Protein AF-A0A7Y1ZQ35-F1 (afdb_monomer)

Secondary structure (DSSP, 8-state):
-------------------------TT-S-TT----S-TT-SS-TTTHHHHHHHHHHHHHTTTTHHHHHHGGGTTTSSPPSEEEEETTTTEEEEEEE-TTS-EEEEEEEE---TTS----PPEEEEEEEEEEEETTEEEEEEEEEEESSEEEEEEEEEEEE--TTS-EEEEEEEEEEE-----TT---EEEEEEEEEEEEEEETTEEEEEEEEEEEEEEEEEEETTEEEEEEEEEEEEEEE-GGGTT-EEEEEEEEEEEEEEE-SSS----SS---SEEEEEEEETTS-EEEEEEPPBGGGTSB--SSEEEEEEEETTEEEEEEEEGGGSTGGG------S-TT-HHHHHHHHHHHHHTTSSS-TT--SS-TTTHHHHHHHHHHHHHSHHHHHHHTTS------------------S------------SSS-------------SSS--EEEE------GGG--EEEEEEEEEE-SSS-EEEEEEEEEEE-TTS-EEEEEEEEEEEEPPTT---EEEEEEEEEEEEE--SSTT---SEEEEEE--EEE----TTS----EEEEE-EEEEEEGGGTTPEEEEEEEEEEEEEE-----TT---TT--SS-EEEEEEEEEEE-TTS-EEEEE--SS-TTEEEEEEE-SS-EEEEEEEGGGGGGGG-

Solvent-accessible surface area (backbone atoms only — not comparable to full-atom values): 37259 Å² total; per-residue (Å²): 137,86,88,84,90,82,83,86,84,81,82,79,79,79,79,78,78,82,77,81,66,81,74,74,62,84,78,74,59,67,91,82,68,80,90,65,96,66,86,80,50,63,51,45,94,87,42,47,68,61,51,51,32,53,51,36,24,59,38,54,29,68,86,50,46,61,71,56,62,51,57,79,51,61,66,73,81,50,74,63,74,42,75,51,72,42,80,93,71,39,34,39,38,35,33,29,74,22,82,76,72,23,32,35,36,38,40,37,39,58,53,80,71,87,88,64,76,94,65,80,50,50,36,36,38,40,38,40,29,47,60,19,30,56,88,73,30,32,32,30,36,35,41,36,35,43,38,60,73,28,44,38,38,39,26,82,50,28,33,40,34,42,42,96,80,62,24,34,41,39,37,25,33,33,39,34,40,35,46,55,53,71,49,103,79,68,34,48,37,40,33,32,36,32,47,64,19,34,40,36,40,36,47,92,86,46,56,37,38,39,32,72,20,35,32,30,22,37,41,31,42,42,85,47,101,90,42,60,23,43,36,36,40,39,38,41,33,32,37,38,23,26,71,80,33,76,58,43,55,26,44,37,33,36,85,36,54,31,32,29,75,45,81,56,90,56,87,88,67,78,78,91,70,58,63,51,59,40,32,28,42,38,36,37,33,86,89,57,15,27,41,35,41,31,44,34,59,36,72,90,65,73,63,40,49,77,52,70,30,28,34,40,35,41,31,51,79,94,45,74,49,73,50,77,46,57,31,75,80,42,32,74,32,68,54,67,81,75,70,72,90,58,96,80,54,74,66,57,58,52,50,55,50,48,54,60,32,56,59,64,69,76,83,60,104,73,66,51,85,42,42,96,59,52,46,67,62,54,49,28,56,53,38,13,59,70,74,40,45,64,57,42,63,76,50,59,79,52,80,84,78,72,74,78,67,76,79,78,76,75,80,76,89,67,100,64,99,79,75,85,82,82,82,80,83,80,82,75,75,93,61,101,65,97,72,90,78,82,85,79,81,83,86,75,94,59,105,63,66,70,53,82,52,81,57,69,82,54,81,56,71,96,71,30,51,42,53,50,43,48,46,41,46,47,60,50,103,54,77,22,48,30,46,40,22,83,37,35,36,41,28,45,70,77,58,28,32,41,35,41,28,32,36,40,36,43,39,37,51,68,100,67,33,71,25,51,31,46,34,37,45,68,20,36,41,39,35,32,59,28,97,44,100,85,58,70,71,40,31,38,37,35,62,27,33,39,40,36,35,41,40,42,54,80,86,52,97,52,70,44,41,36,37,46,34,38,37,34,35,38,29,24,58,95,49,76,60,35,49,30,41,37,33,40,78,33,59,33,31,26,33,52,65,77,74,84,64,87,78,73,74,69,100,71,83,72,85,89,47,69,35,49,59,36,30,26,40,35,40,33,39,70,90,66,13,29,40,35,42,33,26,72,63,86,43,68,60,33,31,33,39,37,39,32,34,94,92,45,75,49,75,53,75,48,52,51,80,80,48,52,74,32,78,104

Radius of gyration: 31.07 Å; Cα contacts (8 Å, |Δi|>4): 1347; chains: 1; bounding box: 79×90×95 Å

Structure (mmCIF, N/CA/C/O backbone):
data_AF-A0A7Y1ZQ35-F1
#
_entry.id   AF-A0A7Y1ZQ35-F1
#
loop_
_atom_site.group_PDB
_atom_site.id
_atom_site.type_symbol
_atom_site.label_atom_id
_atom_site.label_alt_id
_atom_site.label_comp_id
_atom_site.label_asym_id
_atom_site.label_entity_id
_atom_site.label_seq_id
_atom_site.pdbx_PDB_ins_code
_atom_site.Cartn_x
_atom_site.Cartn_y
_atom_site.Cartn_z
_atom_site.occupancy
_atom_site.B_iso_or_equiv
_atom_site.auth_seq_id
_atom_site.auth_comp_id
_atom_site.auth_asym_id
_atom_site.auth_atom_id
_atom_site.pdbx_PDB_model_num
ATOM 1 N N . MET A 1 1 ? -39.188 23.291 -58.365 1.00 42.22 1 MET A N 1
ATOM 2 C CA . MET A 1 1 ? -39.175 21.938 -57.770 1.00 42.22 1 MET A CA 1
ATOM 3 C C . MET A 1 1 ? -38.912 22.100 -56.286 1.00 42.22 1 MET A C 1
ATOM 5 O O . MET A 1 1 ? -37.984 22.811 -55.931 1.00 42.22 1 MET A O 1
ATOM 9 N N . ALA A 1 2 ? -39.817 21.569 -55.467 1.00 32.97 2 ALA A N 1
ATOM 10 C CA . ALA A 1 2 ? -39.851 21.673 -54.007 1.00 32.97 2 ALA A CA 1
ATOM 11 C C . ALA A 1 2 ? -39.036 20.508 -53.354 1.00 32.97 2 ALA A C 1
ATOM 13 O O . ALA A 1 2 ? -38.440 19.734 -54.104 1.00 32.97 2 ALA A O 1
ATOM 14 N N . PRO A 1 3 ? -38.939 20.386 -52.012 1.00 64.06 3 PRO A N 1
ATOM 15 C CA . PRO A 1 3 ? -37.685 20.201 -51.268 1.00 64.06 3 PRO A CA 1
ATOM 16 C C . PRO A 1 3 ? -37.485 18.774 -50.719 1.00 64.06 3 PRO A C 1
ATOM 18 O O . PRO A 1 3 ? -38.422 17.979 -50.739 1.00 64.06 3 PRO A O 1
ATOM 21 N N . ARG A 1 4 ? -36.317 18.479 -50.118 1.00 36.41 4 ARG A N 1
ATOM 22 C CA . ARG A 1 4 ? -36.204 17.463 -49.050 1.00 36.41 4 ARG A CA 1
ATOM 23 C C . ARG A 1 4 ? -35.199 17.852 -47.959 1.00 36.41 4 ARG A C 1
ATOM 25 O O . ARG A 1 4 ? -33.998 17.883 -48.189 1.00 36.41 4 ARG A O 1
ATOM 32 N N . ASN A 1 5 ? -35.766 18.102 -46.780 1.00 37.16 5 ASN A N 1
ATOM 33 C CA . ASN A 1 5 ? -35.161 17.960 -45.457 1.00 37.16 5 ASN A CA 1
ATOM 34 C C . ASN A 1 5 ? -34.916 16.476 -45.134 1.00 37.16 5 ASN A C 1
ATOM 36 O O . ASN A 1 5 ? -35.788 15.663 -45.440 1.00 37.16 5 ASN A O 1
ATOM 40 N N . ILE A 1 6 ? -33.815 16.178 -44.438 1.00 31.61 6 ILE A N 1
ATOM 41 C CA . ILE A 1 6 ? -33.608 15.068 -43.477 1.00 31.61 6 ILE A CA 1
ATOM 42 C C . ILE A 1 6 ? -32.548 15.639 -42.506 1.00 31.61 6 ILE A C 1
ATOM 44 O O . ILE A 1 6 ? -31.442 15.914 -42.952 1.00 31.61 6 ILE A O 1
ATOM 48 N N . THR A 1 7 ? -32.824 16.176 -41.312 1.00 31.70 7 THR A N 1
ATOM 49 C CA . THR A 1 7 ? -33.388 15.642 -40.051 1.00 31.70 7 THR A CA 1
ATOM 50 C C . THR A 1 7 ? -32.578 14.498 -39.424 1.00 31.70 7 THR A C 1
ATOM 52 O O . THR A 1 7 ? -32.640 13.376 -39.901 1.00 31.70 7 THR A O 1
ATOM 55 N N . LEU A 1 8 ? -31.866 14.855 -38.341 1.00 29.44 8 LEU A N 1
ATOM 56 C CA . LEU A 1 8 ? -31.378 14.086 -37.180 1.00 29.44 8 LEU A CA 1
ATOM 57 C C . LEU A 1 8 ? -31.060 12.585 -37.329 1.00 29.44 8 LEU A C 1
ATOM 59 O O . LEU A 1 8 ? -31.954 11.764 -37.506 1.00 29.44 8 LEU A O 1
ATOM 63 N N . ALA A 1 9 ? -29.816 12.228 -36.996 1.00 26.17 9 ALA A N 1
ATOM 64 C CA . ALA A 1 9 ? -29.525 10.998 -36.266 1.00 26.17 9 ALA A CA 1
ATOM 65 C C . ALA A 1 9 ? -28.895 11.385 -34.921 1.00 26.17 9 ALA A C 1
ATOM 67 O O . ALA A 1 9 ? -27.812 11.964 -34.863 1.00 26.17 9 ALA A O 1
ATOM 68 N N . SER A 1 10 ? -29.653 11.137 -33.859 1.00 25.34 10 SER A N 1
ATOM 69 C CA . SER A 1 10 ? -29.277 11.299 -32.463 1.00 25.34 10 SER A CA 1
ATOM 70 C C . SER A 1 10 ? -28.069 10.419 -32.135 1.00 25.34 10 SER A C 1
ATOM 72 O O . SER A 1 10 ? -28.123 9.209 -32.339 1.00 25.34 10 SER A O 1
ATOM 74 N N . VAL A 1 11 ? -26.999 11.008 -31.603 1.00 25.75 11 VAL A N 1
ATOM 75 C CA . VAL A 1 11 ? -25.957 10.249 -30.903 1.00 25.75 11 VAL A CA 1
ATOM 76 C C . VAL A 1 11 ? -26.531 9.896 -29.536 1.00 25.75 11 VAL A C 1
ATOM 78 O O . VAL A 1 11 ? -26.704 10.764 -28.684 1.00 25.75 11 VAL A O 1
ATOM 81 N N . ALA A 1 12 ? -26.899 8.630 -29.360 1.00 24.45 12 ALA A N 1
ATOM 82 C CA . ALA A 1 12 ? -27.142 8.070 -28.043 1.00 24.45 12 ALA A CA 1
ATOM 83 C C . ALA A 1 12 ? -25.777 7.904 -27.365 1.00 24.45 12 ALA A C 1
ATOM 85 O O . ALA A 1 12 ? -25.024 6.992 -27.697 1.00 24.45 12 ALA A O 1
ATOM 86 N N . ILE A 1 13 ? -25.443 8.817 -26.454 1.00 26.75 13 ILE A N 1
ATOM 87 C CA . ILE A 1 13 ? -24.394 8.577 -25.466 1.00 26.75 13 ILE A CA 1
ATOM 88 C C . ILE A 1 13 ? -24.984 7.550 -24.503 1.00 26.75 13 ILE A C 1
ATOM 90 O O . ILE A 1 13 ? -25.853 7.870 -23.694 1.00 26.75 13 ILE A O 1
ATOM 94 N N . VAL A 1 14 ? -24.573 6.294 -24.652 1.00 23.84 14 VAL A N 1
ATOM 95 C CA . VAL A 1 14 ? -24.760 5.285 -23.612 1.00 23.84 14 VAL A CA 1
ATOM 96 C C . VAL A 1 14 ? -23.700 5.588 -22.563 1.00 23.84 14 VAL A C 1
ATOM 98 O O . VAL A 1 14 ? -22.545 5.199 -22.704 1.00 23.84 14 VAL A O 1
ATOM 101 N N . SER A 1 15 ? -24.081 6.357 -21.546 1.00 25.34 15 SER A N 1
ATOM 102 C CA . SER A 1 15 ? -23.323 6.441 -20.303 1.00 25.34 15 SER A CA 1
ATOM 103 C C . SER A 1 15 ? -23.386 5.066 -19.647 1.00 25.34 15 SER A C 1
ATOM 105 O O . SER A 1 15 ? -24.392 4.709 -19.035 1.00 25.34 15 SER A O 1
ATOM 107 N N . VAL A 1 16 ? -22.338 4.267 -19.826 1.00 24.78 16 VAL A N 1
ATOM 108 C CA . VAL A 1 16 ? -22.086 3.110 -18.970 1.00 24.78 16 VAL A CA 1
ATOM 109 C C . VAL A 1 16 ? -21.635 3.691 -17.634 1.00 24.78 16 VAL A C 1
ATOM 111 O O . VAL A 1 16 ? -20.505 4.151 -17.504 1.00 24.78 16 VAL A O 1
ATOM 114 N N . MET A 1 17 ? -22.555 3.773 -16.671 1.00 24.64 17 MET A N 1
ATOM 115 C CA . MET A 1 17 ? -22.189 4.000 -15.277 1.00 24.64 17 MET A CA 1
ATOM 116 C C . MET A 1 17 ? -21.469 2.736 -14.807 1.00 24.64 17 MET A C 1
ATOM 118 O O . MET A 1 17 ? -22.113 1.720 -14.548 1.00 24.64 17 MET A O 1
ATOM 122 N N . ALA A 1 18 ? -20.141 2.782 -14.746 1.00 26.48 18 ALA A N 1
ATOM 123 C CA . ALA A 1 18 ? -19.382 1.858 -13.922 1.00 26.48 18 ALA A CA 1
ATOM 124 C C . ALA A 1 18 ? -19.662 2.246 -12.466 1.00 26.48 18 ALA A C 1
ATOM 126 O O . ALA A 1 18 ? -19.077 3.175 -11.921 1.00 26.48 18 ALA A O 1
ATOM 127 N N . VAL A 1 19 ? -20.665 1.595 -11.885 1.00 27.48 19 VAL A N 1
ATOM 128 C CA . VAL A 1 19 ? -20.931 1.619 -10.451 1.00 27.48 19 VAL A CA 1
ATOM 129 C C . VAL A 1 19 ? -20.047 0.537 -9.842 1.00 27.48 19 VAL A C 1
ATOM 131 O O . VAL A 1 19 ? -20.489 -0.587 -9.637 1.00 27.48 19 VAL A O 1
ATOM 134 N N . THR A 1 20 ? -18.786 0.859 -9.577 1.00 31.08 20 THR A N 1
ATOM 135 C CA . THR A 1 20 ? -18.038 0.220 -8.489 1.00 31.08 20 THR A CA 1
ATOM 136 C C . THR A 1 20 ? -18.300 1.061 -7.248 1.00 31.08 20 THR A C 1
ATOM 138 O O . THR A 1 20 ? -17.470 1.836 -6.792 1.00 31.08 20 THR A O 1
ATOM 141 N N . MET A 1 21 ? -19.543 0.983 -6.769 1.00 31.95 21 MET A N 1
ATOM 142 C CA . MET A 1 21 ? -19.867 1.373 -5.405 1.00 31.95 21 MET A CA 1
ATOM 143 C C . MET A 1 21 ? -19.071 0.449 -4.492 1.00 31.95 21 MET A C 1
ATOM 145 O O . MET A 1 21 ? -19.217 -0.771 -4.598 1.00 31.95 21 MET A O 1
ATOM 149 N N . GLY A 1 22 ? -18.286 1.026 -3.581 1.00 33.59 22 GLY A N 1
ATOM 150 C CA . GLY A 1 22 ? -18.022 0.371 -2.310 1.00 33.59 22 GLY A CA 1
ATOM 151 C C . GLY A 1 22 ? -19.375 -0.052 -1.752 1.00 33.59 22 GLY A C 1
ATOM 152 O O . GLY A 1 22 ? -20.207 0.787 -1.405 1.00 33.59 22 GLY A O 1
ATOM 153 N N . CYS A 1 23 ? -19.653 -1.351 -1.801 1.00 29.31 23 CYS A N 1
ATOM 154 C CA . CYS A 1 23 ? -20.763 -1.913 -1.064 1.00 29.31 23 CYS A CA 1
ATOM 155 C C . CYS A 1 23 ? -20.344 -1.810 0.396 1.00 29.31 23 CYS A C 1
ATOM 157 O O . CYS A 1 23 ? -19.661 -2.696 0.900 1.00 29.31 23 CYS A O 1
ATOM 159 N N . SER A 1 24 ? -20.704 -0.705 1.048 1.00 37.44 24 SER A N 1
ATOM 160 C CA . SER A 1 24 ? -20.817 -0.680 2.496 1.00 37.44 24 SER A CA 1
ATOM 161 C C . SER A 1 24 ? -21.731 -1.843 2.857 1.00 37.44 24 SER A C 1
ATOM 163 O O . SER A 1 24 ? -22.907 -1.858 2.494 1.00 37.44 24 SER A O 1
ATOM 165 N N . ASP A 1 25 ? -21.153 -2.888 3.444 1.00 37.59 25 ASP A N 1
ATOM 166 C CA . ASP A 1 25 ? -21.900 -4.046 3.904 1.00 37.59 25 ASP A CA 1
ATOM 167 C C . ASP A 1 25 ? -22.852 -3.561 5.008 1.00 37.59 25 ASP A C 1
ATOM 169 O O . ASP A 1 25 ? -22.391 -3.213 6.100 1.00 37.59 25 ASP A O 1
ATOM 173 N N . PRO A 1 26 ? -24.179 -3.516 4.773 1.00 40.56 26 PRO A N 1
ATOM 174 C CA . PRO A 1 26 ? -25.118 -3.047 5.783 1.00 40.56 26 PRO A CA 1
ATOM 175 C C . PRO A 1 26 ? -25.181 -3.985 7.001 1.00 40.56 26 PRO A C 1
ATOM 177 O O . PRO A 1 26 ? -25.884 -3.675 7.958 1.00 40.56 26 PRO A O 1
ATOM 180 N N . SER A 1 27 ? -24.476 -5.125 6.987 1.00 37.88 27 SER A N 1
ATOM 181 C CA . SER A 1 27 ? -24.356 -6.032 8.130 1.00 37.88 27 SER A CA 1
ATOM 182 C C . SER A 1 27 ? -23.193 -5.713 9.081 1.00 37.88 27 SER A C 1
ATOM 184 O O . SER A 1 27 ? -23.149 -6.279 10.171 1.00 37.88 27 SER A O 1
ATOM 186 N N . ARG A 1 28 ? -22.308 -4.754 8.753 1.00 44.81 28 ARG A N 1
ATOM 187 C CA . ARG A 1 28 ? -21.271 -4.237 9.675 1.00 44.81 28 ARG A CA 1
ATOM 188 C C . ARG A 1 28 ? -21.774 -3.154 10.640 1.00 44.81 28 ARG A C 1
ATOM 190 O O . ARG A 1 28 ? -20.982 -2.444 11.255 1.00 44.81 28 ARG A O 1
ATOM 197 N N . THR A 1 29 ? -23.082 -3.029 10.842 1.00 44.56 29 THR A N 1
ATOM 198 C CA . THR A 1 29 ? -23.599 -2.255 11.974 1.00 44.56 29 THR A CA 1
ATOM 199 C C . THR A 1 29 ? -23.297 -3.018 13.259 1.00 44.56 29 THR A C 1
ATOM 201 O O . THR A 1 29 ? -23.838 -4.103 13.461 1.00 44.56 29 THR A O 1
ATOM 204 N N . ALA A 1 30 ? -22.445 -2.468 14.126 1.00 51.22 30 ALA A N 1
ATOM 205 C CA . ALA A 1 30 ? -22.264 -2.976 15.483 1.00 51.22 30 ALA A CA 1
ATOM 206 C C . ALA A 1 30 ? -23.643 -3.205 16.130 1.00 51.22 30 ALA A C 1
ATOM 208 O O . ALA A 1 30 ? -24.429 -2.265 16.289 1.00 51.22 30 ALA A O 1
ATOM 209 N N . ASP A 1 31 ? -23.944 -4.468 16.447 1.00 45.84 31 ASP A N 1
ATOM 210 C CA . ASP A 1 31 ? -25.210 -4.890 17.041 1.00 45.84 31 ASP A CA 1
ATOM 211 C C . ASP A 1 31 ? -25.514 -4.026 18.279 1.00 45.84 31 ASP A C 1
ATOM 213 O O . ASP A 1 31 ? -24.874 -4.152 19.323 1.00 45.84 31 ASP A O 1
ATOM 217 N N . GLY A 1 32 ? -26.505 -3.134 18.166 1.00 54.62 32 GLY A N 1
ATOM 218 C CA . GLY A 1 32 ? -27.009 -2.328 19.282 1.00 54.62 32 GLY A CA 1
ATOM 219 C C . GLY A 1 32 ? -26.795 -0.813 19.210 1.00 54.62 32 GLY A C 1
ATOM 220 O O . GLY A 1 32 ? -27.207 -0.133 20.153 1.00 54.62 32 GLY A O 1
ATOM 221 N N . ILE A 1 33 ? -26.229 -0.254 18.134 1.00 58.00 33 ILE A N 1
ATOM 222 C CA . ILE A 1 33 ? -26.208 1.209 17.952 1.00 58.00 33 ILE A CA 1
ATOM 223 C C . ILE A 1 33 ? -27.614 1.687 17.522 1.00 58.00 33 ILE A C 1
ATOM 225 O O . ILE A 1 33 ? -28.152 1.181 16.535 1.00 58.00 33 ILE A O 1
ATOM 229 N N . PRO A 1 34 ? -28.263 2.623 18.245 1.00 54.66 34 PRO A N 1
ATOM 230 C CA . PRO A 1 34 ? -29.561 3.164 17.845 1.00 54.66 34 PRO A CA 1
ATOM 231 C C . PRO A 1 34 ? -29.464 3.837 16.470 1.00 54.66 34 PRO A C 1
ATOM 233 O O . PRO A 1 34 ? -28.646 4.735 16.297 1.00 54.66 34 PRO A O 1
ATOM 236 N N . SER A 1 35 ? -30.314 3.445 15.513 1.00 51.34 35 SER A N 1
ATOM 237 C CA . SER A 1 35 ? -30.451 4.158 14.238 1.00 51.34 35 SER A CA 1
ATOM 238 C C . SER A 1 35 ? -31.108 5.517 14.505 1.00 51.34 35 SER A C 1
ATOM 240 O O . SER A 1 35 ? -32.333 5.603 14.636 1.00 51.34 35 SER A O 1
ATOM 242 N N . ASP A 1 36 ? -30.305 6.560 14.686 1.00 51.16 36 ASP A N 1
ATOM 243 C CA . ASP A 1 36 ? -30.804 7.918 14.876 1.00 51.16 36 ASP A CA 1
ATOM 244 C C . ASP A 1 36 ? -31.033 8.573 13.505 1.00 51.16 36 ASP A C 1
ATOM 246 O O . ASP A 1 36 ? -30.207 8.443 12.604 1.00 51.16 36 ASP A O 1
ATOM 250 N N . ASP A 1 37 ? -32.123 9.325 13.343 1.00 49.69 37 ASP A N 1
ATOM 251 C CA . ASP A 1 37 ? -32.460 10.097 12.129 1.00 49.69 37 ASP A CA 1
ATOM 252 C C . ASP A 1 37 ? -31.477 11.289 11.898 1.00 49.69 37 ASP A C 1
ATOM 254 O O . ASP A 1 37 ? -31.802 12.275 11.231 1.00 49.69 37 ASP A O 1
ATOM 258 N N . GLN A 1 38 ? -30.258 11.224 12.451 1.00 52.12 38 GLN A N 1
ATOM 259 C CA . GLN A 1 38 ? -29.207 12.251 12.448 1.00 52.12 38 GLN A CA 1
ATOM 260 C C . GLN A 1 38 ? -28.194 12.079 11.300 1.00 52.12 38 GLN A C 1
ATOM 262 O O . GLN A 1 38 ? -26.998 12.307 11.472 1.00 52.12 38 GLN A O 1
ATOM 267 N N . TYR A 1 39 ? -28.676 11.778 10.091 1.00 57.59 39 TYR A N 1
ATOM 268 C CA . TYR A 1 39 ? -27.895 11.731 8.838 1.00 57.59 39 TYR A CA 1
ATOM 269 C C . TYR A 1 39 ? -27.296 13.087 8.390 1.00 57.59 39 TYR A C 1
ATOM 271 O O . TYR A 1 39 ? -27.023 13.287 7.208 1.00 57.59 39 TYR A O 1
ATOM 279 N N . GLN A 1 40 ? -27.151 14.068 9.285 1.00 80.00 40 GLN A N 1
ATOM 280 C CA . GLN A 1 40 ? -26.662 15.407 8.933 1.00 80.00 40 GLN A CA 1
ATOM 281 C C . GLN A 1 40 ? -25.185 15.647 9.242 1.00 80.00 40 GLN A C 1
ATOM 283 O O . GLN A 1 40 ? -24.658 16.646 8.762 1.00 80.00 40 GLN A O 1
ATOM 288 N N . TYR A 1 41 ? -24.531 14.773 10.009 1.00 88.81 41 TYR A N 1
ATOM 289 C CA . TYR A 1 41 ? -23.136 14.969 10.399 1.00 88.81 41 TYR A CA 1
ATOM 290 C C . TYR A 1 41 ? -22.170 14.310 9.420 1.00 88.81 41 TYR A C 1
ATOM 292 O O . TYR A 1 41 ? -22.399 13.175 8.989 1.00 88.81 41 TYR A O 1
ATOM 300 N N . VAL A 1 42 ? -21.083 15.019 9.106 1.00 94.25 42 VAL A N 1
ATOM 301 C CA . VAL A 1 42 ? -20.005 14.543 8.224 1.00 94.25 42 VAL A CA 1
ATOM 302 C C . VAL A 1 42 ? -19.375 13.258 8.764 1.00 94.25 42 VAL A C 1
ATOM 304 O O . VAL A 1 42 ? -19.084 12.356 7.983 1.00 94.25 42 VAL A O 1
ATOM 307 N N . ILE A 1 43 ? -19.205 13.150 10.082 1.00 95.50 43 ILE A N 1
ATOM 308 C CA . ILE A 1 43 ? -18.698 11.956 10.766 1.00 95.50 43 ILE A CA 1
ATOM 309 C C . ILE A 1 43 ? -19.828 11.351 11.606 1.00 95.50 43 ILE A C 1
ATOM 311 O O . ILE A 1 43 ? -20.459 12.034 12.415 1.00 95.50 43 ILE A O 1
ATOM 315 N N . ASN A 1 44 ? -20.127 10.067 11.416 1.00 93.62 44 ASN A N 1
ATOM 316 C CA . ASN A 1 44 ? -21.245 9.400 12.085 1.00 93.62 44 ASN A CA 1
ATOM 317 C C . ASN A 1 44 ? -21.025 7.881 12.226 1.00 93.62 44 ASN A C 1
ATOM 319 O O . ASN A 1 44 ? -19.992 7.337 11.843 1.00 93.62 44 ASN A O 1
ATOM 323 N N . SER A 1 45 ? -21.999 7.190 12.824 1.00 92.25 45 SER A N 1
ATOM 324 C CA . SER A 1 45 ? -21.947 5.741 13.068 1.00 92.25 45 SER A CA 1
ATOM 325 C C . SER A 1 45 ? -21.886 4.890 11.803 1.00 92.25 45 SER A C 1
ATOM 327 O O . SER A 1 45 ? -21.503 3.726 11.888 1.00 92.25 45 SER A O 1
ATOM 329 N N . ASP A 1 46 ? -22.263 5.448 10.656 1.00 90.88 46 ASP A N 1
ATOM 330 C CA . ASP A 1 46 ? -22.397 4.697 9.414 1.00 90.88 46 ASP A CA 1
ATOM 331 C C . ASP A 1 46 ? -21.104 4.751 8.593 1.00 90.88 46 ASP A C 1
ATOM 333 O O . ASP A 1 46 ? -20.851 3.836 7.817 1.00 90.88 46 ASP A O 1
ATOM 337 N N . ASN A 1 47 ? -20.268 5.783 8.778 1.00 94.56 47 ASN A N 1
ATOM 338 C CA . ASN A 1 47 ? -19.013 5.948 8.036 1.00 94.56 47 ASN A CA 1
ATOM 339 C C . ASN A 1 47 ? -17.734 5.858 8.883 1.00 94.56 47 ASN A C 1
ATOM 341 O O . ASN A 1 47 ? -16.649 5.813 8.308 1.00 94.56 47 ASN A O 1
ATOM 345 N N . TYR A 1 48 ? -17.815 5.816 10.220 1.00 95.75 48 TYR A N 1
ATOM 346 C CA . TYR A 1 48 ? -16.611 5.854 11.064 1.00 95.75 48 TYR A CA 1
ATOM 347 C C . TYR A 1 48 ? -15.638 4.697 10.803 1.00 95.75 48 TYR A C 1
ATOM 349 O O . TYR A 1 48 ? -14.429 4.888 10.906 1.00 95.75 48 TYR A O 1
ATOM 357 N N . VAL A 1 49 ? -16.154 3.502 10.489 1.00 96.06 49 VAL A N 1
ATOM 358 C CA . VAL A 1 49 ? -15.330 2.308 10.255 1.00 96.06 49 VAL A CA 1
ATOM 359 C C . VAL A 1 49 ? -14.426 2.526 9.052 1.00 96.06 49 VAL A C 1
ATOM 361 O O . VAL A 1 49 ? -13.208 2.412 9.185 1.00 96.06 49 VAL A O 1
ATOM 364 N N . ASP A 1 50 ? -15.036 2.887 7.925 1.00 95.81 50 ASP A N 1
ATOM 365 C CA . ASP A 1 50 ? -14.358 3.097 6.649 1.00 95.81 50 ASP A CA 1
ATOM 366 C C . ASP A 1 50 ? -13.466 4.344 6.701 1.00 95.81 50 ASP A C 1
ATOM 368 O O . ASP A 1 50 ? -12.370 4.343 6.153 1.00 95.81 50 ASP A O 1
ATOM 372 N N . LEU A 1 51 ? -13.887 5.391 7.423 1.00 96.81 51 LEU A N 1
ATOM 373 C CA . LEU A 1 51 ? -13.082 6.600 7.599 1.00 96.81 51 LEU A CA 1
ATOM 374 C C . LEU A 1 51 ? -11.801 6.324 8.398 1.00 96.81 51 LEU A C 1
ATOM 376 O O . LEU A 1 51 ? -10.741 6.830 8.044 1.00 96.81 51 LEU A O 1
ATOM 380 N N . VAL A 1 52 ? -11.876 5.525 9.468 1.00 97.50 52 VAL A N 1
ATOM 381 C CA . VAL A 1 52 ? -10.684 5.122 10.236 1.00 97.50 52 VAL A CA 1
ATOM 382 C C . VAL A 1 52 ? -9.783 4.202 9.410 1.00 97.50 52 VAL A C 1
ATOM 384 O O . VAL A 1 52 ? -8.565 4.348 9.477 1.00 97.50 52 VAL A O 1
ATOM 387 N N . ALA A 1 53 ? -10.364 3.300 8.613 1.00 96.19 53 ALA A N 1
ATOM 388 C CA . ALA A 1 53 ? -9.618 2.456 7.683 1.00 96.19 53 ALA A CA 1
ATOM 389 C C . ALA A 1 53 ? -8.818 3.302 6.673 1.00 96.19 53 ALA A C 1
ATOM 391 O O . ALA A 1 53 ? -7.599 3.162 6.605 1.00 96.19 53 ALA A O 1
ATOM 392 N N . GLU A 1 54 ? -9.470 4.257 5.994 1.00 95.44 54 GLU A N 1
ATOM 393 C CA . GLU A 1 54 ? -8.817 5.166 5.037 1.00 95.44 54 GLU A CA 1
ATOM 394 C C . GLU A 1 54 ? -7.729 6.011 5.722 1.00 95.44 54 GLU A C 1
ATOM 396 O O . GLU A 1 54 ? -6.645 6.196 5.176 1.00 95.44 54 GLU A O 1
ATOM 401 N N . VAL A 1 55 ? -7.961 6.474 6.955 1.00 96.81 55 VAL A N 1
ATOM 402 C CA . VAL A 1 55 ? -6.940 7.185 7.740 1.00 96.81 55 VAL A CA 1
ATOM 403 C C . VAL A 1 55 ? -5.713 6.314 8.019 1.00 96.81 55 VAL A C 1
ATOM 405 O O . VAL A 1 55 ? -4.589 6.806 7.898 1.00 96.81 55 VAL A O 1
ATOM 408 N N . PHE A 1 56 ? -5.887 5.043 8.385 1.00 95.75 56 PHE A N 1
ATOM 409 C CA . PHE A 1 56 ? -4.753 4.145 8.613 1.00 95.75 56 PHE A CA 1
ATOM 410 C C . PHE A 1 56 ? -4.003 3.811 7.328 1.00 95.75 56 PHE A C 1
ATOM 412 O O . PHE A 1 56 ? -2.776 3.921 7.334 1.00 95.75 56 PHE A O 1
ATOM 419 N N . ASP A 1 57 ? -4.704 3.553 6.222 1.00 93.19 57 ASP A N 1
ATOM 420 C CA . ASP A 1 57 ? -4.055 3.341 4.923 1.00 93.19 57 ASP A CA 1
ATOM 421 C C . ASP A 1 57 ? -3.201 4.558 4.520 1.00 93.19 57 ASP A C 1
ATOM 423 O O . ASP A 1 57 ? -2.119 4.417 3.941 1.00 93.19 57 ASP A O 1
ATOM 427 N N . ILE A 1 58 ? -3.654 5.772 4.863 1.00 93.88 58 ILE A N 1
ATOM 428 C CA . ILE A 1 58 ? -2.910 7.014 4.632 1.00 93.88 58 ILE A CA 1
ATOM 429 C C . ILE A 1 58 ? -1.653 7.097 5.507 1.00 93.88 58 ILE A C 1
ATOM 431 O O . ILE A 1 58 ? -0.593 7.474 5.009 1.00 93.88 58 ILE A O 1
ATOM 435 N N . TYR A 1 59 ? -1.731 6.751 6.794 1.00 94.50 59 TYR A N 1
ATOM 436 C CA . TYR A 1 59 ? -0.551 6.753 7.668 1.00 94.50 59 TYR A CA 1
ATOM 437 C C . TYR A 1 59 ? 0.498 5.725 7.237 1.00 94.50 59 TYR A C 1
ATOM 439 O O . TYR A 1 59 ? 1.686 6.043 7.213 1.00 94.50 59 TYR A O 1
ATOM 447 N N . VAL A 1 60 ? 0.060 4.511 6.900 1.00 91.38 60 VAL A N 1
ATOM 448 C CA . VAL A 1 60 ? 0.917 3.406 6.442 1.00 91.38 60 VAL A CA 1
ATOM 449 C C . VAL A 1 60 ? 1.478 3.699 5.045 1.00 91.38 60 VAL A C 1
ATOM 451 O O . VAL A 1 60 ? 2.587 3.290 4.710 1.00 91.38 60 VAL A O 1
ATOM 454 N N . GLY A 1 61 ? 0.761 4.493 4.250 1.00 87.75 61 GLY A N 1
ATOM 455 C CA . GLY A 1 61 ? 1.178 4.921 2.923 1.00 87.75 61 GLY A CA 1
ATOM 456 C C . GLY A 1 61 ? 0.745 3.983 1.804 1.00 87.75 61 GLY A C 1
ATOM 457 O O . GLY A 1 61 ? 1.062 4.264 0.653 1.00 87.75 61 GLY A O 1
ATOM 458 N N . ASP A 1 62 ? 0.021 2.904 2.091 1.00 82.31 62 ASP A N 1
ATOM 459 C CA . ASP A 1 62 ? -0.254 1.822 1.135 1.00 82.31 62 ASP A CA 1
ATOM 460 C C . ASP A 1 62 ? -1.069 2.257 -0.088 1.00 82.31 62 ASP A C 1
ATOM 462 O O . ASP A 1 62 ? -0.842 1.768 -1.196 1.00 82.31 62 ASP A O 1
ATOM 466 N N . VAL A 1 63 ? -1.930 3.270 0.049 1.00 78.50 63 VAL A N 1
ATOM 467 C CA . VAL A 1 63 ? -2.733 3.775 -1.083 1.00 78.50 63 VAL A CA 1
ATOM 468 C C . VAL A 1 63 ? -1.870 4.457 -2.156 1.00 78.50 63 VAL A C 1
ATOM 470 O O . VAL A 1 63 ? -2.214 4.450 -3.338 1.00 78.50 63 VAL A O 1
ATOM 473 N N . TYR A 1 64 ? -0.739 5.065 -1.777 1.00 82.25 64 TYR A N 1
ATOM 474 C CA . TYR A 1 64 ? 0.068 5.902 -2.680 1.00 82.25 64 TYR A CA 1
ATOM 475 C C . TYR A 1 64 ? 1.545 5.528 -2.772 1.00 82.25 64 TYR A C 1
ATOM 477 O O . TYR A 1 64 ? 2.210 5.937 -3.729 1.00 82.25 64 TYR A O 1
ATOM 485 N N . ASN A 1 65 ? 2.086 4.751 -1.837 1.00 82.44 65 ASN A N 1
ATOM 486 C CA . ASN A 1 65 ? 3.508 4.425 -1.786 1.00 82.44 65 ASN A CA 1
ATOM 487 C C . ASN A 1 65 ? 3.957 3.709 -3.068 1.00 82.44 65 ASN A C 1
ATOM 489 O O . ASN A 1 65 ? 4.938 4.114 -3.690 1.00 82.44 65 ASN A O 1
ATOM 493 N N . LYS A 1 66 ? 3.213 2.703 -3.524 1.00 81.56 66 LYS A N 1
ATOM 494 C CA . LYS A 1 66 ? 3.542 1.856 -4.666 1.00 81.56 66 LYS A CA 1
ATOM 495 C C . LYS A 1 66 ? 3.616 2.665 -5.962 1.00 81.56 66 LYS A C 1
ATOM 497 O O . LYS A 1 66 ? 4.684 2.647 -6.578 1.00 81.56 66 LYS A O 1
ATOM 502 N N . PRO A 1 67 ? 2.579 3.416 -6.385 1.00 83.25 67 PRO A N 1
ATOM 503 C CA . PRO A 1 67 ? 2.659 4.197 -7.618 1.00 83.25 67 PRO A CA 1
ATOM 504 C C . PRO A 1 67 ? 3.727 5.299 -7.557 1.00 83.25 67 PRO A C 1
ATOM 506 O O . PRO A 1 67 ? 4.433 5.509 -8.550 1.00 83.25 67 PRO A O 1
ATOM 509 N N . LEU A 1 68 ? 3.910 5.958 -6.406 1.00 86.75 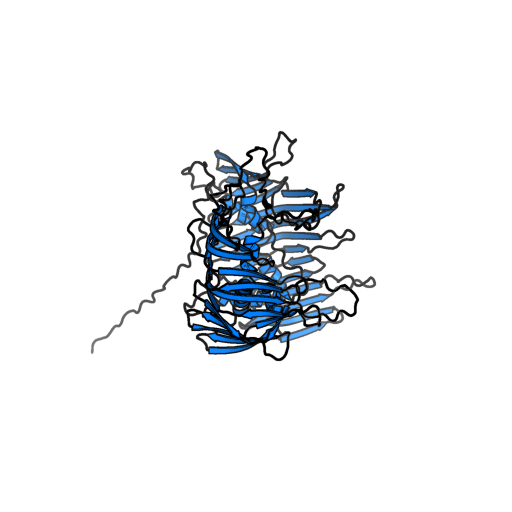68 LEU A N 1
ATOM 510 C CA . LEU A 1 68 ? 4.935 6.992 -6.247 1.00 86.75 68 LEU A CA 1
ATOM 511 C C . LEU A 1 68 ? 6.353 6.409 -6.299 1.00 86.75 68 LEU A C 1
ATOM 513 O O . LEU A 1 68 ? 7.182 6.884 -7.077 1.00 86.75 68 LEU A O 1
ATOM 517 N N . LEU A 1 69 ? 6.634 5.337 -5.558 1.00 84.38 69 LEU A N 1
ATOM 518 C CA . LEU A 1 69 ? 7.950 4.690 -5.546 1.00 84.38 69 LEU A CA 1
ATOM 519 C C . LEU A 1 69 ? 8.272 4.002 -6.879 1.00 84.38 69 LEU A C 1
ATOM 521 O O . LEU A 1 69 ? 9.435 3.976 -7.286 1.00 84.38 69 LEU A O 1
ATOM 525 N N . GLN A 1 70 ? 7.271 3.492 -7.602 1.00 83.69 70 GLN A N 1
ATOM 526 C CA . GLN A 1 70 ? 7.461 2.944 -8.949 1.00 83.69 70 GLN A CA 1
ATOM 527 C C . GLN A 1 70 ? 7.921 4.015 -9.952 1.00 83.69 70 GLN A C 1
ATOM 529 O O . GLN A 1 70 ? 8.652 3.684 -10.890 1.00 83.69 70 GLN A O 1
ATOM 534 N N . SER A 1 71 ? 7.599 5.300 -9.730 1.00 83.19 71 SER A N 1
ATOM 535 C CA . SER A 1 71 ? 8.034 6.393 -10.616 1.00 83.19 71 SER A CA 1
ATOM 536 C C . SER A 1 71 ? 9.567 6.509 -10.735 1.00 83.19 71 SER A C 1
ATOM 538 O O . SER A 1 71 ? 10.091 6.879 -11.789 1.00 83.19 71 SER A O 1
ATOM 540 N N . ARG A 1 72 ? 10.308 6.055 -9.711 1.00 84.31 72 ARG A N 1
ATOM 541 C CA . ARG A 1 72 ? 11.780 5.950 -9.684 1.00 84.31 72 ARG A CA 1
ATOM 542 C C . ARG A 1 72 ? 12.360 5.154 -10.857 1.00 84.31 72 ARG A C 1
ATOM 544 O O . ARG A 1 72 ? 13.474 5.445 -11.313 1.00 84.31 72 ARG A O 1
ATOM 551 N N . ASN A 1 73 ? 11.632 4.140 -11.324 1.00 82.00 73 ASN A N 1
ATOM 552 C CA . ASN A 1 73 ? 12.093 3.169 -12.322 1.00 82.00 73 ASN A CA 1
ATOM 553 C C . ASN A 1 73 ? 11.464 3.378 -13.698 1.00 82.00 73 ASN A C 1
ATOM 555 O O . ASN A 1 73 ? 11.700 2.599 -14.620 1.00 82.00 73 ASN A O 1
ATOM 559 N N . VAL A 1 74 ? 10.715 4.467 -13.878 1.00 80.38 74 VAL A N 1
ATOM 560 C CA . VAL A 1 74 ? 9.980 4.694 -15.124 1.00 80.38 74 VAL A CA 1
ATOM 561 C C . VAL A 1 74 ? 10.913 4.793 -16.326 1.00 80.38 74 VAL A C 1
ATOM 563 O O . VAL A 1 74 ? 10.683 4.248 -17.401 1.00 80.38 74 VAL A O 1
ATOM 566 N N . LEU A 1 75 ? 12.051 5.450 -16.130 1.00 78.25 75 LEU A N 1
ATOM 567 C CA . LEU A 1 75 ? 13.019 5.661 -17.199 1.00 78.25 75 LEU A CA 1
ATOM 568 C C . LEU A 1 75 ? 14.149 4.626 -17.215 1.00 78.25 75 LEU A C 1
ATOM 570 O O . LEU A 1 75 ? 14.966 4.654 -18.131 1.00 78.25 75 LEU A O 1
ATOM 574 N N . SER A 1 76 ? 14.230 3.714 -16.239 1.00 72.31 76 SER A N 1
ATOM 575 C CA . SER A 1 76 ? 15.296 2.700 -16.219 1.00 72.31 76 SER A CA 1
ATOM 576 C C . SER A 1 76 ? 15.065 1.590 -17.247 1.00 72.31 76 SER A C 1
ATOM 578 O O . SER A 1 76 ? 16.040 1.070 -17.789 1.00 72.31 76 SER A O 1
ATOM 580 N N . ALA A 1 77 ? 13.804 1.278 -17.563 1.00 66.12 77 ALA A N 1
ATOM 581 C CA . ALA A 1 77 ? 13.430 0.307 -18.596 1.00 66.12 77 ALA A CA 1
ATOM 582 C C . ALA A 1 77 ? 13.453 0.889 -20.025 1.00 66.12 77 ALA A C 1
ATOM 584 O O . ALA A 1 77 ? 13.488 0.147 -21.007 1.00 66.12 77 ALA A O 1
ATOM 585 N N . ALA A 1 78 ? 13.432 2.217 -20.164 1.00 68.38 78 ALA A N 1
ATOM 586 C CA . ALA A 1 78 ? 13.431 2.881 -21.461 1.00 68.38 78 ALA A CA 1
ATOM 587 C C . ALA A 1 78 ? 14.851 2.974 -22.049 1.00 68.38 78 ALA A C 1
ATOM 589 O O . ALA A 1 78 ? 15.831 3.224 -21.347 1.00 68.38 78 ALA A O 1
ATOM 590 N N . THR A 1 79 ? 14.976 2.824 -23.372 1.00 73.19 79 THR A N 1
ATOM 591 C CA . THR A 1 79 ? 16.249 3.106 -24.053 1.00 73.19 79 THR A CA 1
ATOM 592 C C . THR A 1 79 ? 16.402 4.622 -24.204 1.00 73.19 79 THR A C 1
ATOM 594 O O . THR A 1 79 ? 15.515 5.253 -24.779 1.00 73.19 79 THR A O 1
ATOM 597 N N . PRO A 1 80 ? 17.494 5.236 -23.713 1.00 75.38 80 PRO A N 1
ATOM 598 C CA . PRO A 1 80 ? 17.675 6.677 -23.832 1.00 75.38 80 PRO A CA 1
ATOM 599 C C . PRO A 1 80 ? 17.853 7.083 -25.298 1.00 75.38 80 PRO A C 1
ATOM 601 O O . PRO A 1 80 ? 18.679 6.516 -26.014 1.00 75.38 80 PRO A O 1
ATOM 604 N N . ALA A 1 81 ? 17.115 8.108 -25.720 1.00 64.94 81 ALA A N 1
ATOM 605 C CA . ALA A 1 81 ? 17.273 8.754 -27.020 1.00 64.94 81 ALA A CA 1
ATOM 606 C C . ALA A 1 81 ? 18.595 9.531 -27.087 1.00 64.94 81 ALA A C 1
ATOM 608 O O . ALA A 1 81 ? 19.283 9.542 -28.109 1.00 64.94 81 ALA A O 1
ATOM 609 N N . THR A 1 82 ? 18.981 10.158 -25.971 1.00 74.25 82 THR A N 1
ATOM 610 C CA . THR A 1 82 ? 20.286 10.806 -25.814 1.00 74.25 82 THR A CA 1
ATOM 611 C C . THR A 1 82 ? 20.850 10.574 -24.415 1.00 74.25 82 THR A C 1
ATOM 613 O O . THR A 1 82 ? 20.112 10.436 -23.438 1.00 74.25 82 THR A O 1
ATOM 616 N N . SER A 1 83 ? 22.179 10.529 -24.316 1.00 81.56 83 SER A N 1
ATOM 617 C CA . SER A 1 83 ? 22.895 10.438 -23.044 1.00 81.56 83 SER A CA 1
ATOM 618 C C . SER A 1 83 ? 24.132 11.324 -23.066 1.00 81.56 83 SER A C 1
ATOM 620 O O . SER A 1 83 ? 24.927 11.243 -24.006 1.00 81.56 83 SER A O 1
ATOM 622 N N . SER A 1 84 ? 24.332 12.109 -22.016 1.00 82.31 84 SER A N 1
ATOM 623 C CA . SER A 1 84 ? 25.565 12.849 -21.762 1.00 82.31 84 SER A CA 1
ATOM 624 C C . SER A 1 84 ? 26.121 12.486 -20.386 1.00 82.31 84 SER A C 1
ATOM 626 O O . SER A 1 84 ? 25.390 12.097 -19.470 1.00 82.31 84 SER A O 1
ATOM 628 N N . PHE A 1 85 ? 27.443 12.571 -20.256 1.00 84.38 85 PHE A N 1
ATOM 629 C CA . PHE A 1 85 ? 28.142 12.364 -18.997 1.00 84.38 85 PHE A CA 1
ATOM 630 C C . PHE A 1 85 ? 29.168 13.474 -18.810 1.00 84.38 85 PHE A C 1
ATOM 632 O O . PHE A 1 85 ? 30.055 13.642 -19.648 1.00 84.38 85 PHE A O 1
ATOM 639 N N . ASP A 1 86 ? 29.020 14.227 -17.726 1.00 82.25 86 ASP A N 1
ATOM 640 C CA . ASP A 1 86 ? 30.021 15.173 -17.250 1.00 82.25 86 ASP A CA 1
ATOM 641 C C . ASP A 1 86 ? 30.889 14.451 -16.214 1.00 82.25 86 ASP A C 1
ATOM 643 O O . ASP A 1 86 ? 30.415 14.106 -15.131 1.00 82.25 86 ASP A O 1
ATOM 647 N N . GLU A 1 87 ? 32.141 14.164 -16.568 1.00 76.56 87 GLU A N 1
ATOM 648 C CA . GLU A 1 87 ? 33.069 13.427 -15.705 1.00 76.56 87 GLU A CA 1
ATOM 649 C C . GLU A 1 87 ? 33.530 14.262 -14.501 1.00 76.56 87 GLU A C 1
ATOM 651 O O . GLU A 1 87 ? 33.721 13.709 -13.414 1.00 76.56 87 GLU A O 1
ATOM 656 N N . ASP A 1 88 ? 33.641 15.584 -14.669 1.00 72.94 88 ASP A N 1
ATOM 657 C CA . ASP A 1 88 ? 34.081 16.505 -13.618 1.00 72.94 88 ASP A CA 1
ATOM 658 C C . ASP A 1 88 ? 32.985 16.678 -12.560 1.00 72.94 88 ASP A C 1
ATOM 660 O O . ASP A 1 88 ? 33.268 16.684 -11.359 1.00 72.94 88 ASP A O 1
ATOM 664 N N . ALA A 1 89 ? 31.725 16.765 -12.997 1.00 72.44 89 ALA A N 1
ATOM 665 C CA . ALA A 1 89 ? 30.565 16.853 -12.111 1.00 72.44 89 ALA A CA 1
ATOM 666 C C . ALA A 1 89 ? 30.008 15.480 -11.684 1.00 72.44 89 ALA A C 1
ATOM 668 O O . ALA A 1 89 ? 29.203 15.410 -10.758 1.00 72.44 89 ALA A O 1
ATOM 669 N N . ARG A 1 90 ? 30.418 14.389 -12.349 1.00 78.81 90 ARG A N 1
ATOM 670 C CA . ARG A 1 90 ? 29.830 13.036 -12.238 1.00 78.81 90 ARG A CA 1
ATOM 671 C C . ARG A 1 90 ? 28.315 13.024 -12.414 1.00 78.81 90 ARG A C 1
ATOM 673 O O . ARG A 1 90 ? 27.597 12.271 -11.756 1.00 78.81 90 ARG A O 1
ATOM 680 N N . VAL A 1 91 ? 27.846 13.853 -13.335 1.00 85.25 91 VAL A N 1
ATOM 681 C CA . VAL A 1 91 ? 26.431 13.994 -13.660 1.00 85.25 91 VAL A CA 1
ATOM 682 C C . VAL A 1 91 ? 26.148 13.217 -14.938 1.00 85.25 91 VAL A C 1
ATOM 684 O O . VAL A 1 91 ? 26.769 13.451 -15.978 1.00 85.25 91 VAL A O 1
ATOM 687 N N . ARG A 1 92 ? 25.205 12.276 -14.871 1.00 85.44 92 ARG A N 1
ATOM 688 C CA . ARG A 1 92 ? 24.657 11.566 -16.032 1.00 85.44 92 ARG A CA 1
ATOM 689 C C . ARG A 1 92 ? 23.298 12.148 -16.350 1.00 85.44 92 ARG A C 1
ATOM 691 O O . ARG A 1 92 ? 22.383 12.031 -15.543 1.00 85.44 92 ARG A O 1
ATOM 698 N N . GLN A 1 93 ? 23.155 12.717 -17.536 1.00 90.31 93 GLN A N 1
ATOM 699 C CA . GLN A 1 93 ? 21.862 13.164 -18.030 1.00 90.31 93 GLN A CA 1
ATOM 700 C C . GLN A 1 93 ? 21.416 12.254 -19.172 1.00 90.31 93 GLN A C 1
ATOM 702 O O . GLN A 1 93 ? 22.197 11.922 -20.069 1.00 90.31 93 GLN A O 1
ATOM 707 N N . ARG A 1 94 ? 20.159 11.824 -19.133 1.00 91.06 94 ARG A N 1
ATOM 708 C CA . ARG A 1 94 ? 19.526 11.007 -20.169 1.00 91.06 94 ARG A CA 1
ATOM 709 C C . ARG A 1 94 ? 18.179 11.600 -20.539 1.00 91.06 94 ARG A C 1
ATOM 711 O O . ARG A 1 94 ? 17.451 12.060 -19.664 1.00 91.06 94 ARG A O 1
ATOM 718 N N . THR A 1 95 ? 17.844 11.551 -21.818 1.00 91.88 95 THR A N 1
ATOM 719 C CA . THR A 1 95 ? 16.523 11.929 -22.332 1.00 91.88 95 THR A CA 1
ATOM 720 C C . THR A 1 95 ? 15.925 10.737 -23.060 1.00 91.88 95 THR A C 1
ATOM 722 O O . THR A 1 95 ? 16.649 9.996 -23.727 1.00 91.88 95 THR A O 1
ATOM 725 N N . TYR A 1 96 ? 14.619 10.558 -22.924 1.00 91.38 96 TYR A N 1
ATOM 726 C CA . TYR A 1 96 ? 13.852 9.422 -23.410 1.00 91.38 96 TYR A CA 1
ATOM 727 C C . TYR A 1 96 ? 12.649 9.939 -24.197 1.00 91.38 96 TYR A C 1
ATOM 729 O O . TYR A 1 96 ? 11.974 10.867 -23.748 1.00 91.38 96 TYR A O 1
ATOM 737 N N . ASP A 1 97 ? 12.387 9.317 -25.343 1.00 92.88 97 ASP A N 1
ATOM 738 C CA . ASP A 1 97 ? 11.149 9.513 -26.094 1.00 92.88 97 ASP A CA 1
ATOM 739 C C . ASP A 1 97 ? 10.120 8.491 -25.589 1.00 92.88 97 ASP A C 1
ATOM 741 O O . ASP A 1 97 ? 10.428 7.300 -25.489 1.00 92.88 97 ASP A O 1
ATOM 745 N N . CYS A 1 98 ? 8.918 8.946 -25.241 1.00 91.94 98 CYS A N 1
ATOM 746 C CA . CYS A 1 98 ? 7.882 8.108 -24.634 1.00 91.94 98 CYS A CA 1
ATOM 747 C C . CYS A 1 98 ? 6.881 7.603 -25.687 1.00 91.94 98 CYS A C 1
ATOM 749 O O . CYS A 1 98 ? 6.799 8.141 -26.795 1.00 91.94 98 CYS A O 1
ATOM 751 N N . ALA A 1 99 ? 6.118 6.551 -25.370 1.00 89.75 99 ALA A N 1
ATOM 752 C CA . ALA A 1 99 ? 5.314 5.821 -26.364 1.00 89.75 99 ALA A CA 1
ATOM 753 C C . ALA A 1 99 ? 4.219 6.676 -27.035 1.00 89.75 99 ALA A C 1
ATOM 755 O O . ALA A 1 99 ? 3.928 6.507 -28.220 1.00 89.75 99 ALA A O 1
ATOM 756 N N . ASN A 1 100 ? 3.654 7.630 -26.297 1.00 92.81 100 ASN A N 1
ATOM 757 C CA . ASN A 1 100 ? 2.660 8.596 -26.769 1.00 92.81 100 ASN A CA 1
ATOM 758 C C . ASN A 1 100 ? 3.269 9.833 -27.459 1.00 92.81 100 ASN A C 1
ATOM 760 O O . ASN A 1 100 ? 2.540 10.762 -27.801 1.00 92.81 100 ASN A O 1
ATOM 764 N N . GLY A 1 101 ? 4.587 9.868 -27.673 1.00 93.25 101 GLY A N 1
ATOM 765 C CA . GLY A 1 101 ? 5.289 11.014 -28.254 1.00 93.25 101 GLY A CA 1
ATOM 766 C C . GLY A 1 101 ? 5.647 12.119 -27.256 1.00 93.25 101 GLY A C 1
ATOM 767 O O . GLY A 1 101 ? 6.197 13.138 -27.676 1.00 93.25 101 GLY A O 1
ATOM 768 N N . GLY A 1 102 ? 5.365 11.930 -25.963 1.00 95.81 102 GLY A N 1
ATOM 769 C CA . GLY A 1 102 ? 5.928 12.761 -24.903 1.00 95.81 102 GLY A CA 1
ATOM 770 C C . GLY A 1 102 ? 7.409 12.477 -24.656 1.00 95.81 102 GLY A C 1
ATOM 771 O O . GLY A 1 102 ? 8.054 11.714 -25.379 1.00 95.81 102 GLY A O 1
ATOM 772 N N . SER A 1 103 ? 7.961 13.090 -23.611 1.00 95.50 103 SER A N 1
ATOM 773 C CA . SER A 1 103 ? 9.383 12.973 -23.282 1.00 95.50 103 SER A CA 1
ATOM 774 C C . SER A 1 103 ? 9.627 12.850 -21.787 1.00 95.50 103 SER A C 1
ATOM 776 O O . SER A 1 103 ? 8.974 13.523 -20.989 1.00 95.50 103 SER A O 1
ATOM 778 N N . GLY A 1 104 ? 10.630 12.061 -21.420 1.00 95.38 104 GLY A N 1
ATOM 779 C CA . GLY A 1 104 ? 11.161 11.989 -20.066 1.00 95.38 104 GLY A CA 1
ATOM 780 C C . GLY A 1 104 ? 12.639 12.357 -20.040 1.00 95.38 104 GLY A C 1
ATOM 781 O O . GLY A 1 104 ? 13.368 12.157 -21.013 1.00 95.38 104 GLY A O 1
ATOM 782 N N . SER A 1 105 ? 13.125 12.879 -18.924 1.00 94.94 105 SER A N 1
ATOM 783 C CA . SER A 1 105 ? 14.555 13.052 -18.690 1.00 94.94 105 SER A CA 1
ATOM 784 C C . SER A 1 105 ? 14.936 12.624 -17.285 1.00 94.94 105 SER A C 1
ATOM 786 O O . SER A 1 105 ? 14.130 12.683 -16.363 1.00 94.94 105 SER A O 1
ATOM 788 N N . SER A 1 106 ? 16.166 12.144 -17.148 1.00 94.31 106 SER A N 1
ATOM 789 C CA . SER A 1 106 ? 16.753 11.710 -15.890 1.00 94.31 106 SER A CA 1
ATOM 790 C C . SER A 1 106 ? 18.111 12.376 -15.724 1.00 94.31 106 SER A C 1
ATOM 792 O O . SER A 1 106 ? 18.942 12.334 -16.636 1.00 94.31 106 SER A O 1
ATOM 794 N N . LEU A 1 107 ? 18.328 12.983 -14.567 1.00 92.62 107 LEU A N 1
ATOM 795 C CA . LEU A 1 107 ? 19.584 13.562 -14.126 1.00 92.62 107 LEU A CA 1
ATOM 796 C C . LEU A 1 107 ? 20.053 12.788 -12.896 1.00 92.62 107 LEU A C 1
ATOM 798 O O . LEU A 1 107 ? 19.382 12.799 -11.872 1.00 92.62 107 LEU A O 1
ATOM 802 N N . HIS A 1 108 ? 21.194 12.117 -12.995 1.00 90.62 108 HIS A N 1
ATOM 803 C CA . HIS A 1 108 ? 21.761 11.296 -11.928 1.00 90.62 108 HIS A CA 1
ATOM 804 C C . HIS A 1 108 ? 23.113 11.858 -11.493 1.00 90.62 108 HIS A C 1
ATOM 806 O O . HIS A 1 108 ? 24.019 11.978 -12.321 1.00 90.62 108 HIS A O 1
ATOM 812 N N . THR A 1 109 ? 23.253 12.169 -10.206 1.00 87.19 109 THR A N 1
ATOM 813 C CA . THR A 1 109 ? 24.453 12.771 -9.606 1.00 87.19 109 THR A CA 1
ATOM 814 C C . THR A 1 109 ? 25.025 11.842 -8.535 1.00 87.19 109 THR A C 1
ATOM 816 O O . THR A 1 109 ? 24.329 11.461 -7.593 1.00 87.19 109 THR A O 1
ATOM 819 N N . GLU A 1 110 ? 26.308 11.488 -8.660 1.00 81.44 110 GLU A N 1
ATOM 820 C CA . GLU A 1 110 ? 27.022 10.618 -7.712 1.00 81.44 110 GLU A CA 1
ATOM 821 C C . GLU A 1 110 ? 27.994 11.425 -6.826 1.00 81.44 110 GLU A C 1
ATOM 823 O O . GLU A 1 110 ? 28.984 11.975 -7.316 1.00 81.44 110 GLU A O 1
ATOM 828 N N . TYR A 1 111 ? 27.775 11.452 -5.505 1.00 75.38 111 TYR A N 1
ATOM 829 C CA . TYR A 1 111 ? 28.630 12.190 -4.561 1.00 75.38 111 TYR A CA 1
ATOM 830 C C . TYR A 1 111 ? 29.710 11.317 -3.913 1.00 75.38 111 TYR A C 1
ATOM 832 O O . TYR A 1 111 ? 29.430 10.637 -2.942 1.00 75.38 111 TYR A O 1
ATOM 840 N N . TYR A 1 112 ? 30.976 11.379 -4.332 1.00 64.00 112 TYR A N 1
ATOM 841 C CA . TYR A 1 112 ? 32.044 10.691 -3.584 1.00 64.00 112 TYR A CA 1
ATOM 842 C C . TYR A 1 112 ? 32.513 11.486 -2.360 1.00 64.00 112 TYR A C 1
ATOM 844 O O . TYR A 1 112 ? 33.094 12.564 -2.504 1.00 64.00 112 TYR A O 1
ATOM 852 N N . GLN A 1 113 ? 32.392 10.911 -1.158 1.00 60.62 113 GLN A N 1
ATOM 853 C CA . GLN A 1 113 ? 33.194 11.376 -0.024 1.00 60.62 113 GLN A CA 1
ATOM 854 C C . GLN A 1 113 ? 34.663 10.978 -0.243 1.00 60.62 113 GLN A C 1
ATOM 856 O O . GLN A 1 113 ? 35.019 9.799 -0.250 1.00 60.62 113 GLN A O 1
ATOM 861 N N . GLN A 1 114 ? 35.543 11.960 -0.463 1.00 55.59 114 GLN A N 1
ATOM 862 C CA . GLN A 1 114 ? 36.967 11.698 -0.685 1.00 55.59 114 GLN A CA 1
ATOM 863 C C . GLN A 1 114 ? 37.606 11.016 0.540 1.00 55.59 114 GLN A C 1
ATOM 865 O O . GLN A 1 114 ? 37.750 11.622 1.600 1.00 55.59 114 GLN A O 1
ATOM 870 N N . GLY A 1 115 ? 38.072 9.775 0.367 1.00 63.94 115 GLY A N 1
ATOM 871 C CA . GLY A 1 115 ? 39.094 9.174 1.232 1.00 63.94 115 GLY A CA 1
ATOM 872 C C . GLY A 1 115 ? 38.639 8.203 2.328 1.00 63.94 115 GLY A C 1
ATOM 873 O O . GLY A 1 115 ? 39.480 7.815 3.139 1.00 63.94 115 GLY A O 1
ATOM 874 N N . ARG A 1 116 ? 37.378 7.755 2.373 1.00 53.00 116 ARG A N 1
ATOM 875 C CA . ARG A 1 116 ? 36.947 6.667 3.276 1.00 53.00 116 ARG A CA 1
ATOM 876 C C . ARG A 1 116 ? 36.008 5.699 2.562 1.00 53.00 116 ARG A C 1
ATOM 878 O O . ARG A 1 116 ? 34.985 6.166 2.104 1.00 53.00 116 ARG A O 1
ATOM 885 N N . THR A 1 117 ? 36.413 4.417 2.513 1.00 52.94 117 THR A N 1
ATOM 886 C CA . THR A 1 117 ? 35.652 3.140 2.376 1.00 52.94 117 THR A CA 1
ATOM 887 C C . THR A 1 117 ? 34.389 3.068 1.489 1.00 52.94 117 THR A C 1
ATOM 889 O O . THR A 1 117 ? 33.738 4.067 1.241 1.00 52.94 117 THR A O 1
ATOM 892 N N . PRO A 1 118 ? 34.000 1.876 0.991 1.00 56.09 118 PRO A N 1
ATOM 893 C CA . PRO A 1 118 ? 32.923 1.720 0.011 1.00 56.09 118 PRO A CA 1
ATOM 894 C C . PRO A 1 118 ? 31.539 1.810 0.675 1.00 56.09 118 PRO A C 1
ATOM 896 O O . PRO A 1 118 ? 30.773 0.856 0.636 1.00 56.09 118 PRO A O 1
ATOM 899 N N . TYR A 1 119 ? 31.220 2.930 1.325 1.00 58.03 119 TYR A N 1
ATOM 900 C CA . TYR A 1 119 ? 29.826 3.214 1.647 1.00 58.03 119 TYR A CA 1
ATOM 901 C C . TYR A 1 119 ? 29.118 3.629 0.353 1.00 58.03 119 TYR A C 1
ATOM 903 O O . TYR A 1 119 ? 29.695 4.403 -0.420 1.00 58.03 119 TYR A O 1
ATOM 911 N N . PRO A 1 120 ? 27.914 3.098 0.076 1.00 60.66 120 PRO A N 1
ATOM 912 C CA . PRO A 1 120 ? 27.126 3.535 -1.064 1.00 60.66 120 PRO A CA 1
ATOM 913 C C . PRO A 1 120 ? 26.863 5.024 -0.884 1.00 60.66 120 PRO A C 1
ATOM 915 O O . PRO A 1 120 ? 26.188 5.436 0.047 1.00 60.66 120 PRO A O 1
ATOM 918 N N . ASN A 1 121 ? 27.487 5.847 -1.717 1.00 70.00 121 ASN A N 1
ATOM 919 C CA . ASN A 1 121 ? 27.286 7.284 -1.664 1.00 70.00 121 ASN A CA 1
ATOM 920 C C . ASN A 1 121 ? 25.811 7.614 -1.930 1.00 70.00 121 ASN A C 1
ATOM 922 O O . ASN A 1 121 ? 25.209 6.921 -2.756 1.00 70.00 121 ASN A O 1
ATOM 926 N N . PRO A 1 122 ? 25.256 8.672 -1.306 1.00 75.50 122 PRO A N 1
ATOM 927 C CA . PRO A 1 122 ? 23.906 9.114 -1.617 1.00 75.50 122 PRO A CA 1
ATOM 928 C C . PRO A 1 122 ? 23.798 9.359 -3.122 1.00 75.50 122 PRO A C 1
ATOM 930 O O . PRO A 1 122 ? 24.601 10.104 -3.701 1.00 75.50 122 PRO A O 1
ATOM 933 N N . GLN A 1 123 ? 22.847 8.681 -3.758 1.00 84.00 123 GLN A N 1
ATOM 934 C CA . GLN A 1 123 ? 22.541 8.877 -5.167 1.00 84.00 123 GLN A CA 1
ATOM 935 C C . GLN A 1 123 ? 21.403 9.875 -5.263 1.00 84.00 123 GLN A C 1
ATOM 937 O O . GLN A 1 123 ? 20.338 9.659 -4.692 1.00 84.00 123 GLN A O 1
ATOM 942 N N . TYR A 1 124 ? 21.638 10.968 -5.979 1.00 90.56 124 TYR A N 1
ATOM 943 C CA . TYR A 1 124 ? 20.590 11.928 -6.278 1.00 90.56 124 TYR A CA 1
ATOM 944 C C . TYR A 1 124 ? 20.109 11.709 -7.709 1.00 90.56 124 TYR A C 1
ATOM 946 O O . TYR A 1 124 ? 20.921 11.677 -8.641 1.00 90.56 124 TYR A O 1
ATOM 954 N N . ARG A 1 125 ? 18.798 11.561 -7.886 1.00 92.06 125 ARG A N 1
ATOM 955 C CA . ARG A 1 125 ? 18.159 11.342 -9.183 1.00 92.06 125 ARG A CA 1
ATOM 956 C C . ARG A 1 125 ? 16.985 12.297 -9.347 1.00 92.06 125 ARG A C 1
ATOM 958 O O . ARG A 1 125 ? 15.984 12.148 -8.671 1.00 92.06 125 ARG A O 1
ATOM 965 N N . SER A 1 126 ? 17.068 13.219 -10.295 1.00 95.06 126 SER A N 1
ATOM 966 C CA . SER A 1 126 ? 15.938 14.060 -10.703 1.00 95.06 126 SER A CA 1
ATOM 967 C C . SER A 1 126 ? 15.339 13.515 -11.997 1.00 95.06 126 SER A C 1
ATOM 969 O O . SER A 1 126 ? 16.065 13.231 -12.955 1.00 95.06 126 SER A O 1
ATOM 971 N N . LEU A 1 127 ? 14.027 13.310 -12.016 1.00 95.38 127 LEU A N 1
ATOM 972 C CA . LEU A 1 127 ? 13.244 12.884 -13.167 1.00 95.38 127 LEU A CA 1
ATOM 973 C C . LEU A 1 127 ? 12.286 14.006 -13.564 1.00 95.38 127 LEU A C 1
ATOM 975 O O . LEU A 1 127 ? 11.646 14.627 -12.719 1.00 95.38 127 LEU A O 1
ATOM 979 N N . SER A 1 128 ? 12.165 14.244 -14.864 1.00 96.38 128 SER A N 1
ATOM 980 C CA . SER A 1 128 ? 11.236 15.226 -15.420 1.00 96.38 128 SER A CA 1
ATOM 981 C C . SER A 1 128 ? 10.453 14.596 -16.556 1.00 96.38 128 SER A C 1
ATOM 983 O O . SER A 1 128 ? 11.046 14.015 -17.469 1.00 96.38 128 SER A O 1
ATOM 985 N N . PHE A 1 129 ? 9.132 14.719 -16.504 1.00 96.81 129 PHE A N 1
ATOM 986 C CA . PHE A 1 129 ? 8.203 14.127 -17.452 1.00 96.81 129 PHE A CA 1
ATOM 987 C C . PHE A 1 129 ? 7.351 15.208 -18.116 1.00 96.81 129 PHE A C 1
ATOM 989 O O . PHE A 1 129 ? 6.769 16.077 -17.465 1.00 96.81 129 PHE A O 1
ATOM 996 N N . THR A 1 130 ? 7.251 15.133 -19.437 1.00 96.94 130 THR A N 1
ATOM 997 C CA . THR A 1 130 ? 6.312 15.912 -20.246 1.00 96.94 130 THR A CA 1
ATOM 998 C C . THR A 1 130 ? 5.454 14.926 -21.018 1.00 96.94 130 THR A C 1
ATOM 1000 O O . THR A 1 130 ? 5.900 14.403 -22.039 1.00 96.94 130 THR A O 1
ATOM 1003 N N . ASP A 1 131 ? 4.260 14.658 -20.487 1.00 95.81 131 ASP A N 1
ATOM 1004 C CA . ASP A 1 131 ? 3.282 13.707 -21.019 1.00 95.81 131 ASP A CA 1
ATOM 1005 C C . ASP A 1 131 ? 3.930 12.363 -21.383 1.00 95.81 131 ASP A C 1
ATOM 1007 O O . ASP A 1 131 ? 3.794 11.875 -22.494 1.00 95.81 131 ASP A O 1
ATOM 1011 N N . CYS A 1 132 ? 4.741 11.791 -20.494 1.00 95.12 132 CYS A N 1
ATOM 1012 C CA . CYS A 1 132 ? 5.545 10.619 -20.821 1.00 95.12 132 CYS A CA 1
ATOM 1013 C C . CYS A 1 132 ? 4.790 9.321 -20.523 1.00 95.12 132 CYS A C 1
ATOM 1015 O O . CYS A 1 132 ? 4.673 8.936 -19.360 1.00 95.12 132 CYS A O 1
ATOM 1017 N N . GLN A 1 133 ? 4.315 8.622 -21.557 1.00 92.94 133 GLN A N 1
ATOM 1018 C CA . GLN A 1 133 ? 3.701 7.301 -21.397 1.00 92.94 133 GLN A CA 1
ATOM 1019 C C . GLN A 1 133 ? 4.739 6.174 -21.300 1.00 92.94 133 GLN A C 1
ATOM 1021 O O . GLN A 1 133 ? 5.569 6.002 -22.203 1.00 92.94 133 GLN A O 1
ATOM 1026 N N . GLN A 1 134 ? 4.617 5.354 -20.256 1.00 87.62 134 GLN A N 1
ATOM 1027 C CA . GLN A 1 134 ? 5.329 4.093 -20.077 1.00 87.62 134 GLN A CA 1
ATOM 1028 C C . GLN A 1 134 ? 4.356 2.999 -19.606 1.00 87.62 134 GLN A C 1
ATOM 1030 O O . GLN A 1 134 ? 3.757 3.093 -18.537 1.00 87.62 134 GLN A O 1
ATOM 1035 N N . GLY A 1 135 ? 4.218 1.936 -20.402 1.00 87.56 135 GLY A N 1
ATOM 1036 C CA . GLY A 1 135 ? 3.186 0.926 -20.161 1.00 87.56 135 GLY A CA 1
ATOM 1037 C C . GLY A 1 135 ? 1.787 1.536 -20.294 1.00 87.56 135 GLY A C 1
ATOM 1038 O O . GLY A 1 135 ? 1.522 2.277 -21.244 1.00 87.56 135 GLY A O 1
ATOM 1039 N N . SER A 1 136 ? 0.903 1.242 -19.342 1.00 87.94 136 SER A N 1
ATOM 1040 C CA . SER A 1 136 ? -0.432 1.851 -19.235 1.00 87.94 136 SER A CA 1
ATOM 1041 C C . SER A 1 136 ? -0.420 3.269 -18.672 1.00 87.94 136 SER A C 1
ATOM 1043 O O . SER A 1 136 ? -1.375 4.015 -18.883 1.00 87.94 136 SER A O 1
ATOM 1045 N N . ARG A 1 137 ? 0.668 3.660 -18.003 1.00 91.06 137 ARG A N 1
ATOM 1046 C CA . ARG A 1 137 ? 0.717 4.877 -17.200 1.00 91.06 137 ARG A CA 1
ATOM 1047 C C . ARG A 1 137 ? 1.333 6.035 -17.961 1.00 91.06 137 ARG A C 1
ATOM 1049 O O . ARG A 1 137 ? 2.264 5.861 -18.750 1.00 91.06 137 ARG A O 1
ATOM 1056 N N . THR A 1 138 ? 0.851 7.233 -17.669 1.00 93.69 138 THR A N 1
ATOM 1057 C CA . THR A 1 138 ? 1.408 8.483 -18.186 1.00 93.69 138 THR A CA 1
ATOM 1058 C C . THR A 1 138 ? 1.895 9.334 -17.029 1.00 93.69 138 THR A C 1
ATOM 1060 O O . THR A 1 138 ? 1.163 9.558 -16.071 1.00 93.69 138 THR A O 1
ATOM 1063 N N . TYR A 1 139 ? 3.120 9.834 -17.132 1.00 95.44 139 TYR A N 1
ATOM 1064 C CA . TYR A 1 139 ? 3.764 10.654 -16.113 1.00 95.44 139 TYR A CA 1
ATOM 1065 C C . TYR A 1 139 ? 3.890 12.102 -16.593 1.00 95.44 139 TYR A C 1
ATOM 1067 O O . TYR A 1 139 ? 4.236 12.364 -17.748 1.00 95.44 139 TYR A O 1
ATOM 1075 N N . GLN A 1 140 ? 3.645 13.055 -15.701 1.00 97.06 140 GLN A N 1
ATOM 1076 C CA . GLN A 1 140 ? 3.769 14.491 -15.953 1.00 97.06 140 GLN A CA 1
ATOM 1077 C C . GLN A 1 140 ? 4.342 15.181 -14.712 1.00 97.06 140 GLN A C 1
ATOM 1079 O O . GLN A 1 140 ? 3.975 14.830 -13.600 1.00 97.06 140 GLN A O 1
ATOM 1084 N N . GLY A 1 141 ? 5.206 16.180 -14.899 1.00 97.12 141 GLY A N 1
ATOM 1085 C CA . GLY A 1 141 ? 5.802 16.938 -13.791 1.00 97.12 141 GLY A CA 1
ATOM 1086 C C . GLY A 1 141 ? 7.208 16.459 -13.439 1.00 97.12 141 GLY A C 1
ATOM 1087 O O . GLY A 1 141 ? 7.846 15.751 -14.223 1.00 97.12 141 GLY A O 1
ATOM 1088 N N . ASN A 1 142 ? 7.717 16.884 -12.285 1.00 96.19 142 ASN A N 1
ATOM 1089 C CA . ASN A 1 142 ? 9.083 16.571 -11.852 1.00 96.19 142 ASN A CA 1
ATOM 1090 C C . ASN A 1 142 ? 9.088 15.821 -10.523 1.00 96.19 142 ASN A C 1
ATOM 1092 O O . ASN A 1 142 ? 8.266 16.095 -9.655 1.00 96.19 142 ASN A O 1
ATOM 1096 N N . VAL A 1 143 ? 10.042 14.916 -10.344 1.00 96.06 143 VAL A N 1
ATOM 1097 C CA . VAL A 1 143 ? 10.261 14.212 -9.079 1.00 96.06 143 VAL A CA 1
ATOM 1098 C C . VAL A 1 143 ? 11.752 14.021 -8.849 1.00 96.06 143 VAL A C 1
ATOM 1100 O O . VAL A 1 143 ? 12.500 13.677 -9.762 1.00 96.06 143 VAL A O 1
ATOM 1103 N N . GLU A 1 144 ? 12.195 14.264 -7.631 1.00 95.56 144 GLU A N 1
ATOM 1104 C CA . GLU A 1 144 ? 13.576 14.131 -7.202 1.00 95.56 144 GLU A CA 1
ATOM 1105 C C . GLU A 1 144 ? 13.673 13.020 -6.166 1.00 95.56 144 GLU A C 1
ATOM 1107 O O . GLU A 1 144 ? 12.808 12.885 -5.310 1.00 95.56 144 GLU A O 1
ATOM 1112 N N . PHE A 1 145 ? 14.726 12.217 -6.254 1.00 93.25 145 PHE A N 1
ATOM 1113 C CA . PHE A 1 145 ? 15.015 11.135 -5.332 1.00 93.25 145 PHE A CA 1
ATOM 1114 C C . PHE A 1 145 ? 16.393 11.330 -4.718 1.00 93.25 145 PHE A C 1
ATOM 1116 O O . PHE A 1 145 ? 17.366 11.584 -5.433 1.00 93.25 145 PHE A O 1
ATOM 1123 N N . THR A 1 146 ? 16.490 11.124 -3.409 1.00 91.69 146 THR A N 1
ATOM 1124 C CA . THR A 1 146 ? 17.756 10.949 -2.696 1.00 91.69 146 THR A CA 1
ATOM 1125 C C . THR A 1 146 ? 17.787 9.546 -2.101 1.00 91.69 146 THR A C 1
ATOM 1127 O O . THR A 1 146 ? 16.960 9.199 -1.262 1.00 91.69 146 THR A O 1
ATOM 1130 N N . GLU A 1 147 ? 18.737 8.727 -2.549 1.00 86.56 147 GLU A N 1
ATOM 1131 C CA . GLU A 1 147 ? 18.830 7.307 -2.203 1.00 86.56 147 GLU A CA 1
ATOM 1132 C C . GLU A 1 147 ? 20.089 7.035 -1.360 1.00 86.56 147 GLU A C 1
ATOM 1134 O O . GLU A 1 147 ? 21.211 7.121 -1.869 1.00 86.56 147 GLU A O 1
ATOM 1139 N N . PHE A 1 148 ? 19.922 6.701 -0.076 1.00 81.50 148 PHE A N 1
ATOM 1140 C CA . PHE A 1 148 ? 21.016 6.368 0.854 1.00 81.50 148 PHE A CA 1
ATOM 1141 C C . PHE A 1 148 ? 20.576 5.361 1.935 1.00 81.50 148 PHE A C 1
ATOM 1143 O O . PHE A 1 148 ? 20.519 5.659 3.123 1.00 81.50 148 PHE A O 1
ATOM 1150 N N . GLY A 1 149 ? 20.191 4.146 1.536 1.00 75.75 149 GLY A N 1
ATOM 1151 C CA . GLY A 1 149 ? 19.544 3.188 2.455 1.00 75.75 149 GLY A CA 1
ATOM 1152 C C . GLY A 1 149 ? 18.100 3.575 2.816 1.00 75.75 149 GLY A C 1
ATOM 1153 O O . GLY A 1 149 ? 17.294 2.716 3.137 1.00 75.75 149 GLY A O 1
ATOM 1154 N N . ASN A 1 150 ? 17.735 4.841 2.650 1.00 82.50 150 ASN A N 1
ATOM 1155 C CA . ASN A 1 150 ? 16.379 5.349 2.506 1.00 82.50 150 ASN A CA 1
ATOM 1156 C C . ASN A 1 150 ? 16.155 5.867 1.075 1.00 82.50 150 ASN A C 1
ATOM 1158 O O . ASN A 1 150 ? 17.108 6.231 0.386 1.00 82.50 150 ASN A O 1
ATOM 1162 N N . ILE A 1 151 ? 14.902 5.903 0.631 1.00 88.31 151 ILE A N 1
ATOM 1163 C CA . ILE A 1 151 ? 14.450 6.629 -0.556 1.00 88.31 151 ILE A CA 1
ATOM 1164 C C . ILE A 1 151 ? 13.671 7.831 -0.051 1.00 88.31 151 ILE A C 1
ATOM 1166 O O . ILE A 1 151 ? 12.561 7.678 0.446 1.00 88.31 151 ILE A O 1
ATOM 1170 N N . LEU A 1 152 ? 14.257 9.011 -0.183 1.00 92.19 152 LEU A N 1
ATOM 1171 C CA . LEU A 1 152 ? 13.557 10.281 -0.056 1.00 92.19 152 LEU A CA 1
ATOM 1172 C C . LEU A 1 152 ? 13.093 10.706 -1.448 1.00 92.19 152 LEU A C 1
ATOM 1174 O O . LEU A 1 152 ? 13.890 10.667 -2.383 1.00 92.19 152 LEU A O 1
ATOM 1178 N N . MET A 1 153 ? 11.833 11.091 -1.580 1.00 94.25 153 MET A N 1
ATOM 1179 C CA . MET A 1 153 ? 11.194 11.553 -2.801 1.00 94.25 153 MET A CA 1
ATOM 1180 C C . MET A 1 153 ? 10.601 12.943 -2.572 1.00 94.25 153 MET A C 1
ATOM 1182 O O . MET A 1 153 ? 9.833 13.148 -1.637 1.00 94.25 153 MET A O 1
ATOM 1186 N N . GLU A 1 154 ? 10.899 13.875 -3.466 1.00 95.75 154 GLU A N 1
ATOM 1187 C CA . GLU A 1 154 ? 10.368 15.235 -3.443 1.00 95.75 154 GLU A CA 1
ATOM 1188 C C . GLU A 1 154 ? 9.753 15.577 -4.800 1.00 95.75 154 GLU A C 1
ATOM 1190 O O . GLU A 1 154 ? 10.298 15.248 -5.854 1.00 95.75 154 GLU A O 1
ATOM 1195 N N . SER A 1 155 ? 8.607 16.249 -4.804 1.00 96.44 155 SER A N 1
ATOM 1196 C CA . SER A 1 155 ? 7.983 16.731 -6.036 1.00 96.44 155 SER A CA 1
ATOM 1197 C C . SER A 1 155 ? 7.257 18.047 -5.815 1.00 96.44 155 SER A C 1
ATOM 1199 O O . SER A 1 155 ? 6.736 18.309 -4.738 1.00 96.44 155 SER A O 1
ATOM 1201 N N . ALA A 1 156 ? 7.176 18.877 -6.852 1.00 93.81 156 ALA A N 1
ATOM 1202 C CA . ALA A 1 156 ? 6.309 20.051 -6.842 1.00 93.81 156 ALA A CA 1
ATOM 1203 C C . ALA A 1 156 ? 4.937 19.786 -7.485 1.00 93.81 156 ALA A C 1
ATOM 1205 O O . ALA A 1 156 ? 3.990 20.511 -7.190 1.00 93.81 156 ALA A O 1
ATOM 1206 N N . ASP A 1 157 ? 4.842 18.817 -8.402 1.00 94.31 157 ASP A N 1
ATOM 1207 C CA . ASP A 1 157 ? 3.691 18.657 -9.299 1.00 94.31 157 ASP A CA 1
ATOM 1208 C C . ASP A 1 157 ? 3.661 17.325 -10.078 1.00 94.31 157 ASP A C 1
ATOM 1210 O O . ASP A 1 157 ? 3.232 17.296 -11.236 1.00 94.31 157 ASP A O 1
ATOM 1214 N N . LEU A 1 158 ? 4.109 16.217 -9.483 1.00 96.56 158 LEU A N 1
ATOM 1215 C CA . LEU A 1 158 ? 4.058 14.908 -10.135 1.00 96.56 158 LEU A CA 1
ATOM 1216 C C . LEU A 1 158 ? 2.601 14.484 -10.336 1.00 96.56 158 LEU A C 1
ATOM 1218 O O . LEU A 1 158 ? 1.803 14.481 -9.404 1.00 96.56 158 LEU A O 1
ATOM 1222 N N . ARG A 1 159 ? 2.264 14.081 -11.558 1.00 96.69 159 ARG A N 1
ATOM 1223 C CA . ARG A 1 159 ? 0.975 13.489 -11.909 1.00 96.69 159 ARG A CA 1
ATOM 1224 C C . ARG A 1 159 ? 1.186 12.167 -12.618 1.00 96.69 159 ARG A C 1
ATOM 1226 O O . ARG A 1 159 ? 2.031 12.070 -13.513 1.00 96.69 159 ARG A O 1
ATOM 1233 N N . ILE A 1 160 ? 0.408 11.173 -12.221 1.00 94.38 160 ILE A N 1
ATOM 1234 C CA . ILE A 1 160 ? 0.423 9.819 -12.761 1.00 94.38 160 ILE A CA 1
ATOM 1235 C C . ILE A 1 160 ? -1.001 9.508 -13.212 1.00 94.38 160 ILE A C 1
ATOM 1237 O O . ILE A 1 160 ? -1.912 9.470 -12.392 1.00 94.38 160 ILE A O 1
ATOM 1241 N N . TYR A 1 161 ? -1.188 9.295 -14.509 1.00 92.19 161 TYR A N 1
ATOM 1242 C CA . TYR A 1 161 ? -2.465 8.916 -15.115 1.00 92.19 161 TYR A CA 1
ATOM 1243 C C . TYR A 1 161 ? -2.422 7.462 -15.578 1.00 92.19 161 TYR A C 1
ATOM 1245 O O . TYR A 1 161 ? -1.339 6.913 -15.790 1.00 92.19 161 TYR A O 1
ATOM 1253 N N . GLY A 1 162 ? -3.592 6.886 -15.862 1.00 81.62 162 GLY A N 1
ATOM 1254 C CA . GLY A 1 162 ? -3.681 5.581 -16.522 1.00 81.62 162 GLY A CA 1
ATOM 1255 C C . GLY A 1 162 ? -3.305 4.427 -15.598 1.00 81.62 162 GLY A C 1
ATOM 1256 O O . GLY A 1 162 ? -2.700 3.453 -16.042 1.00 81.62 162 GLY A O 1
ATOM 1257 N N . LEU A 1 163 ? -3.638 4.562 -14.313 1.00 78.69 163 LEU A N 1
ATOM 1258 C CA . LEU A 1 163 ? -3.684 3.434 -13.389 1.00 78.69 163 LEU A CA 1
ATOM 1259 C C . LEU A 1 163 ? -4.761 2.437 -13.853 1.00 78.69 163 LEU A C 1
ATOM 1261 O O . LEU A 1 163 ? -5.598 2.772 -14.695 1.00 78.69 163 LEU A O 1
ATOM 1265 N N . ASP A 1 164 ? -4.715 1.202 -13.361 1.00 76.50 164 ASP A N 1
ATOM 1266 C CA . ASP A 1 164 ? -5.485 0.086 -13.938 1.00 76.50 164 ASP A CA 1
ATOM 1267 C C . ASP A 1 164 ? -7.013 0.294 -13.876 1.00 76.50 164 ASP A C 1
ATOM 1269 O O . ASP A 1 164 ? -7.759 -0.219 -14.709 1.00 76.50 164 ASP A O 1
ATOM 1273 N N . ASP A 1 165 ? -7.477 1.119 -12.940 1.00 76.06 165 ASP A N 1
ATOM 1274 C CA . ASP A 1 165 ? -8.865 1.553 -12.746 1.00 76.06 165 ASP A CA 1
ATOM 1275 C C . ASP A 1 165 ? -9.209 2.882 -13.460 1.00 76.06 165 ASP A C 1
ATOM 1277 O O . ASP A 1 165 ? -10.316 3.411 -13.331 1.00 76.06 165 ASP A O 1
ATOM 1281 N N . GLY A 1 166 ? -8.267 3.434 -14.227 1.00 80.88 166 GLY A N 1
ATOM 1282 C CA . GLY A 1 166 ? -8.366 4.745 -14.863 1.00 80.88 166 GLY A CA 1
ATOM 1283 C C . GLY A 1 166 ? -8.123 5.917 -13.913 1.00 80.88 166 GLY A C 1
ATOM 1284 O O . GLY A 1 166 ? -8.442 7.049 -14.288 1.00 80.88 166 GLY A O 1
ATOM 1285 N N . SER A 1 167 ? -7.590 5.673 -12.713 1.00 86.31 167 SER A N 1
ATOM 1286 C CA . SER A 1 167 ? -7.349 6.732 -11.741 1.00 86.31 167 SER A CA 1
ATOM 1287 C C . SER A 1 167 ? -6.156 7.630 -12.080 1.00 86.31 167 SER A C 1
ATOM 1289 O O . SER A 1 167 ? -5.266 7.293 -12.874 1.00 86.31 167 SER A O 1
ATOM 1291 N N . GLU A 1 168 ? -6.185 8.824 -11.490 1.00 93.00 168 GLU A N 1
ATOM 1292 C CA . GLU A 1 168 ? -5.109 9.814 -11.511 1.00 93.00 168 GLU A CA 1
ATOM 1293 C C . GLU A 1 168 ? -4.586 10.031 -10.090 1.00 93.00 168 GLU A C 1
ATOM 1295 O O . GLU A 1 168 ? -5.379 10.216 -9.169 1.00 93.00 168 GLU A O 1
ATOM 1300 N N . ILE A 1 169 ? -3.261 10.063 -9.933 1.00 94.50 169 ILE A N 1
ATOM 1301 C CA . ILE A 1 169 ? -2.587 10.502 -8.708 1.00 94.50 169 ILE A CA 1
ATOM 1302 C C . ILE A 1 169 ? -1.864 11.808 -8.992 1.00 94.50 169 ILE A C 1
ATOM 1304 O O . ILE A 1 169 ? -1.069 11.887 -9.929 1.00 94.50 169 ILE A O 1
ATOM 1308 N N . THR A 1 170 ? -2.080 12.810 -8.148 1.00 95.94 170 THR A N 1
ATOM 1309 C CA . THR A 1 170 ? -1.255 14.019 -8.097 1.00 95.94 170 THR A CA 1
ATOM 1310 C C . THR A 1 170 ? -0.501 14.065 -6.776 1.00 95.94 170 THR A C 1
ATOM 1312 O O . THR A 1 170 ? -1.055 13.708 -5.740 1.00 95.94 170 THR A O 1
ATOM 1315 N N . PHE A 1 171 ? 0.766 14.466 -6.816 1.00 96.75 171 PHE A N 1
ATOM 1316 C CA . PHE A 1 171 ? 1.653 14.514 -5.661 1.00 96.75 171 PHE A CA 1
ATOM 1317 C C . PHE A 1 171 ? 2.525 15.769 -5.690 1.00 96.75 171 PHE A C 1
ATOM 1319 O O . PHE A 1 171 ? 3.146 16.103 -6.702 1.00 96.75 171 PHE A O 1
ATOM 1326 N N . SER A 1 172 ? 2.605 16.434 -4.545 1.00 96.88 172 SER A N 1
ATOM 1327 C CA . SER A 1 172 ? 3.556 17.506 -4.265 1.00 96.88 172 SER A CA 1
ATOM 1328 C C . SER A 1 172 ? 3.976 17.455 -2.799 1.00 96.88 172 SER A C 1
ATOM 1330 O O . SER A 1 172 ? 3.149 17.125 -1.958 1.00 96.88 172 SER A O 1
ATOM 1332 N N . GLY A 1 173 ? 5.211 17.825 -2.483 1.00 95.69 173 GLY A N 1
ATOM 1333 C CA . GLY A 1 173 ? 5.801 17.756 -1.147 1.00 95.69 173 GLY A CA 1
ATOM 1334 C C . GLY A 1 173 ? 6.843 16.647 -1.037 1.00 95.69 173 GLY A C 1
ATOM 1335 O O . GLY A 1 173 ? 7.482 16.293 -2.032 1.00 95.69 173 GLY A O 1
ATOM 1336 N N . GLU A 1 174 ? 7.022 16.130 0.175 1.00 94.62 174 GLU A N 1
ATOM 1337 C CA . GLU A 1 174 ? 8.058 15.158 0.520 1.00 94.62 174 GLU A CA 1
ATOM 1338 C C . GLU A 1 174 ? 7.438 13.831 0.978 1.00 94.62 174 GLU A C 1
ATOM 1340 O O . GLU A 1 174 ? 6.507 13.810 1.785 1.00 94.62 174 GLU A O 1
ATOM 1345 N N . ALA A 1 175 ? 7.973 12.717 0.481 1.00 93.56 175 ALA A N 1
ATOM 1346 C CA . ALA A 1 175 ? 7.685 11.375 0.968 1.00 93.56 175 ALA A CA 1
ATOM 1347 C C . ALA A 1 175 ? 8.990 10.584 1.082 1.00 93.56 175 ALA A C 1
ATOM 1349 O O . ALA A 1 175 ? 9.824 10.616 0.182 1.00 93.56 175 ALA A O 1
ATOM 1350 N N . ALA A 1 176 ? 9.175 9.845 2.162 1.00 91.44 176 ALA A N 1
ATOM 1351 C CA . ALA A 1 176 ? 10.365 9.062 2.408 1.00 91.44 176 ALA A CA 1
ATOM 1352 C C . ALA A 1 176 ? 9.999 7.654 2.863 1.00 91.44 176 ALA A C 1
ATOM 1354 O O . ALA A 1 176 ? 9.134 7.455 3.711 1.00 91.44 176 ALA A O 1
ATOM 1355 N N . ARG A 1 177 ? 10.733 6.676 2.338 1.00 88.50 177 ARG A N 1
ATOM 1356 C CA . ARG A 1 177 ? 10.769 5.318 2.868 1.00 88.50 177 ARG A CA 1
ATOM 1357 C C . ARG A 1 177 ? 12.176 4.987 3.317 1.00 88.50 177 ARG A C 1
ATOM 1359 O O . ARG A 1 177 ? 13.104 4.980 2.510 1.00 88.50 177 ARG A O 1
ATOM 1366 N N . GLN A 1 178 ? 12.346 4.693 4.591 1.00 86.06 178 GLN A N 1
ATOM 1367 C CA . GLN A 1 178 ? 13.587 4.175 5.134 1.00 86.06 178 GLN A CA 1
ATOM 1368 C C . GLN A 1 178 ? 13.507 2.653 5.142 1.00 86.06 178 GLN A C 1
ATOM 1370 O O . GLN A 1 178 ? 12.623 2.084 5.778 1.00 86.06 178 GLN A O 1
ATOM 1375 N N . TYR A 1 179 ? 14.404 2.001 4.399 1.00 77.62 179 TYR A N 1
ATOM 1376 C CA . TYR A 1 179 ? 14.556 0.554 4.501 1.00 77.62 179 TYR A CA 1
ATOM 1377 C C . TYR A 1 179 ? 15.288 0.209 5.795 1.00 77.62 179 TYR A C 1
ATOM 1379 O O . TYR A 1 179 ? 16.006 1.072 6.314 1.00 77.62 179 TYR A O 1
ATOM 1387 N N . PRO A 1 180 ? 15.183 -1.053 6.249 1.00 68.06 180 PRO A N 1
ATOM 1388 C CA . PRO A 1 180 ? 16.005 -1.590 7.321 1.00 68.06 180 PRO A CA 1
ATOM 1389 C C . PRO A 1 180 ? 17.469 -1.203 7.138 1.00 68.06 180 PRO A C 1
ATOM 1391 O O . PRO A 1 180 ? 18.202 -1.784 6.334 1.00 68.06 180 PRO A O 1
ATOM 1394 N N . GLN A 1 181 ? 17.912 -0.184 7.873 1.00 61.78 181 GLN A N 1
ATOM 1395 C CA . GLN A 1 181 ? 19.331 0.045 8.040 1.00 61.78 181 GLN A CA 1
ATOM 1396 C C . GLN A 1 181 ? 19.780 -0.980 9.064 1.00 61.78 181 GLN A C 1
ATOM 1398 O O . GLN A 1 181 ? 19.420 -0.885 10.232 1.00 61.78 181 GLN A O 1
ATOM 1403 N N . HIS A 1 182 ? 20.598 -1.938 8.630 1.00 58.78 182 HIS A N 1
ATOM 1404 C CA . HIS A 1 182 ? 21.451 -2.674 9.551 1.00 58.78 182 HIS A CA 1
ATOM 1405 C C . HIS A 1 182 ? 22.443 -1.684 10.167 1.00 58.78 182 HIS A C 1
ATOM 1407 O O . HIS A 1 182 ? 23.600 -1.581 9.750 1.00 58.78 182 HIS A O 1
ATOM 1413 N N . ASP A 1 183 ? 21.978 -0.916 11.147 1.00 56.25 183 ASP A N 1
ATOM 1414 C CA . ASP A 1 183 ? 22.867 -0.278 12.095 1.00 56.25 183 ASP A CA 1
ATOM 1415 C C . ASP A 1 183 ? 23.629 -1.374 12.854 1.00 56.25 183 ASP A C 1
ATOM 1417 O O . ASP A 1 183 ? 23.286 -2.558 12.782 1.00 56.25 183 ASP A O 1
ATOM 1421 N N . TYR A 1 184 ? 24.688 -0.993 13.572 1.00 52.59 184 TYR A N 1
ATOM 1422 C CA . TYR A 1 184 ? 25.627 -1.907 14.251 1.00 52.59 184 TYR A CA 1
ATOM 1423 C C . TYR A 1 184 ? 24.982 -2.998 15.137 1.00 52.59 184 TYR A C 1
ATOM 1425 O O . TYR A 1 184 ? 25.671 -3.945 15.521 1.00 52.59 184 TYR A O 1
ATOM 1433 N N . ASP A 1 185 ? 23.685 -2.886 15.416 1.00 57.53 185 ASP A N 1
ATOM 1434 C CA . ASP A 1 185 ? 22.889 -3.767 16.258 1.00 57.53 185 ASP A CA 1
ATOM 1435 C C . ASP A 1 185 ? 21.914 -4.707 15.498 1.00 57.53 185 ASP A C 1
ATOM 1437 O O . ASP A 1 185 ? 21.133 -5.405 16.143 1.00 57.53 185 ASP A O 1
ATOM 1441 N N . ASN A 1 186 ? 21.970 -4.791 14.157 1.00 59.38 186 ASN A N 1
ATOM 1442 C CA . ASN A 1 186 ? 21.117 -5.663 13.313 1.00 59.38 186 ASN A CA 1
ATOM 1443 C C . ASN A 1 186 ? 19.602 -5.461 13.508 1.00 59.38 186 ASN A C 1
ATOM 1445 O O . ASN A 1 186 ? 18.817 -6.397 13.368 1.00 59.38 186 ASN A O 1
ATOM 1449 N N . LEU A 1 187 ? 19.187 -4.248 13.849 1.00 72.06 187 LEU A N 1
ATOM 1450 C CA . LEU A 1 187 ? 17.780 -3.918 13.995 1.00 72.06 187 LEU A CA 1
ATOM 1451 C C . LEU A 1 187 ? 17.178 -3.622 12.627 1.00 72.06 187 LEU A C 1
ATOM 1453 O O . LEU A 1 187 ? 17.701 -2.803 11.881 1.00 72.06 187 LEU A O 1
ATOM 1457 N N . GLU A 1 188 ? 16.096 -4.314 12.292 1.00 77.38 188 GLU A N 1
ATOM 1458 C CA . GLU A 1 188 ? 15.350 -4.074 11.065 1.00 77.38 188 GLU A CA 1
ATOM 1459 C C . GLU A 1 188 ? 14.141 -3.211 11.410 1.00 77.38 188 GLU A C 1
ATOM 1461 O O . GLU A 1 188 ? 13.176 -3.711 11.993 1.00 77.38 188 GLU A O 1
ATOM 1466 N N . SER A 1 189 ? 14.211 -1.917 11.088 1.00 83.75 189 SER A N 1
ATOM 1467 C CA . SER A 1 189 ? 13.043 -1.041 11.071 1.00 83.75 189 SER A CA 1
ATOM 1468 C C . SER A 1 189 ? 12.791 -0.471 9.686 1.00 83.75 189 SER A C 1
ATOM 1470 O O . SER A 1 189 ? 13.699 -0.154 8.921 1.00 83.75 189 SER A O 1
ATOM 1472 N N . GLU A 1 190 ? 11.517 -0.399 9.355 1.00 86.25 190 GLU A N 1
ATOM 1473 C CA . GLU A 1 190 ? 10.991 0.193 8.151 1.00 86.25 190 GLU A CA 1
ATOM 1474 C C . GLU A 1 190 ? 10.171 1.411 8.552 1.00 86.25 190 GLU A C 1
ATOM 1476 O O . GLU A 1 190 ? 9.285 1.322 9.404 1.00 86.25 190 GLU A O 1
ATOM 1481 N N . THR A 1 191 ? 10.476 2.546 7.933 1.00 89.88 191 THR A N 1
ATOM 1482 C CA . THR A 1 191 ? 9.790 3.805 8.214 1.00 89.88 191 THR A CA 1
ATOM 1483 C C . THR A 1 191 ? 9.211 4.366 6.933 1.00 89.88 191 THR A C 1
ATOM 1485 O O . THR A 1 191 ? 9.904 4.470 5.920 1.00 89.88 191 THR A O 1
ATOM 1488 N N . TRP A 1 192 ? 7.959 4.783 6.998 1.00 91.50 192 TRP A N 1
ATOM 1489 C CA . TRP A 1 192 ? 7.313 5.656 6.042 1.00 91.50 192 TRP A CA 1
ATOM 1490 C C . TRP A 1 192 ? 7.108 7.027 6.664 1.00 91.50 192 TRP A C 1
ATOM 1492 O O . TRP A 1 192 ? 6.729 7.154 7.827 1.00 91.50 192 TRP A O 1
ATOM 1502 N N . ARG A 1 193 ? 7.394 8.065 5.889 1.00 93.75 193 ARG A N 1
ATOM 1503 C CA . ARG A 1 193 ? 7.242 9.445 6.320 1.00 93.75 193 ARG A CA 1
ATOM 1504 C C . ARG A 1 193 ? 6.754 10.296 5.168 1.00 93.75 193 ARG A C 1
ATOM 1506 O O . ARG A 1 193 ? 7.238 10.154 4.051 1.00 93.75 193 ARG A O 1
ATOM 1513 N N . THR A 1 194 ? 5.865 11.231 5.448 1.00 93.31 194 THR A N 1
ATOM 1514 C CA . THR A 1 194 ? 5.544 12.330 4.537 1.00 93.31 194 THR A CA 1
ATOM 1515 C C . THR A 1 194 ? 5.565 13.637 5.299 1.00 93.31 194 THR A C 1
ATOM 1517 O O . THR A 1 194 ? 5.065 13.686 6.421 1.00 93.31 194 THR A O 1
ATOM 1520 N N . ASP A 1 195 ? 6.101 14.683 4.677 1.00 92.62 195 ASP A N 1
ATOM 1521 C CA . ASP A 1 195 ? 6.170 16.016 5.266 1.00 92.62 195 ASP A CA 1
ATOM 1522 C C . ASP A 1 195 ? 5.644 17.058 4.274 1.00 92.62 195 ASP A C 1
ATOM 1524 O O . ASP A 1 195 ? 6.114 17.161 3.137 1.00 92.62 195 ASP A O 1
ATOM 1528 N N . HIS A 1 196 ? 4.694 17.877 4.726 1.00 92.56 196 HIS A N 1
ATOM 1529 C CA . HIS A 1 196 ? 4.032 18.923 3.941 1.00 92.56 196 HIS A CA 1
ATOM 1530 C C . HIS A 1 196 ? 3.546 18.433 2.565 1.00 92.56 196 HIS A C 1
ATOM 1532 O O . HIS A 1 196 ? 3.600 19.172 1.576 1.00 92.56 196 HIS A O 1
ATOM 1538 N N . ALA A 1 197 ? 3.104 17.176 2.487 1.00 94.75 197 ALA A N 1
ATOM 1539 C CA . ALA A 1 197 ? 2.660 16.584 1.238 1.00 94.75 197 ALA A CA 1
ATOM 1540 C C . ALA A 1 197 ? 1.204 16.954 0.922 1.00 94.75 197 ALA A C 1
ATOM 1542 O O . ALA A 1 197 ? 0.370 17.185 1.798 1.00 94.75 197 ALA A O 1
ATOM 1543 N N . THR A 1 198 ? 0.902 17.028 -0.369 1.00 96.88 198 THR A N 1
ATOM 1544 C CA . THR A 1 198 ? -0.454 17.040 -0.910 1.00 96.88 198 THR A CA 1
ATOM 1545 C C . THR A 1 198 ? -0.554 15.925 -1.931 1.00 96.88 198 THR A C 1
ATOM 1547 O O . THR A 1 198 ? 0.258 15.849 -2.857 1.00 96.88 198 THR A O 1
ATOM 1550 N N . ILE A 1 199 ? -1.545 15.065 -1.742 1.00 95.56 199 ILE A N 1
ATOM 1551 C CA . ILE A 1 199 ? -1.823 13.900 -2.571 1.00 95.56 199 ILE A CA 1
ATOM 1552 C C . ILE A 1 199 ? -3.284 13.992 -2.985 1.00 95.56 199 ILE A C 1
ATOM 1554 O O . ILE A 1 199 ? -4.141 14.226 -2.139 1.00 95.56 199 ILE A O 1
ATOM 1558 N N . ALA A 1 200 ? -3.594 13.807 -4.261 1.00 95.50 200 ALA A N 1
ATOM 1559 C CA . ALA A 1 200 ? -4.980 13.633 -4.681 1.00 95.50 200 ALA A CA 1
ATOM 1560 C C . ALA A 1 200 ? -5.118 12.414 -5.583 1.00 95.50 200 ALA A C 1
ATOM 1562 O O . ALA A 1 200 ? -4.329 12.254 -6.513 1.00 95.50 200 ALA A O 1
ATOM 1563 N N . PHE A 1 201 ? -6.134 11.601 -5.314 1.00 92.69 201 PHE A N 1
ATOM 1564 C CA . PHE A 1 201 ? -6.550 10.450 -6.100 1.00 92.69 201 PHE A CA 1
ATOM 1565 C C . PHE A 1 201 ? -7.873 10.782 -6.764 1.00 92.69 201 PHE A C 1
ATOM 1567 O O . PHE A 1 201 ? -8.807 11.216 -6.095 1.00 92.69 201 PHE A O 1
ATOM 1574 N N . THR A 1 202 ? -7.976 10.569 -8.068 1.00 91.38 202 THR A N 1
ATOM 1575 C CA . THR A 1 202 ? -9.249 10.685 -8.780 1.00 91.38 202 THR A CA 1
ATOM 1576 C C . THR A 1 202 ? -9.605 9.344 -9.395 1.00 91.38 202 THR A C 1
ATOM 1578 O O . THR A 1 202 ? -8.992 8.966 -10.387 1.00 91.38 202 THR A O 1
ATOM 1581 N N . THR A 1 203 ? -10.619 8.659 -8.867 1.00 86.00 203 THR A N 1
ATOM 1582 C CA . THR A 1 203 ? -11.115 7.370 -9.383 1.00 86.00 203 THR A CA 1
ATOM 1583 C C . THR A 1 203 ? -12.589 7.499 -9.739 1.00 86.00 203 THR A C 1
ATOM 1585 O O . THR A 1 203 ? -13.404 7.930 -8.927 1.00 86.00 203 THR A O 1
ATOM 1588 N N . GLY A 1 204 ? -12.970 7.176 -10.979 1.00 83.88 204 GLY A N 1
ATOM 1589 C CA . GLY A 1 204 ? -14.380 7.224 -11.400 1.00 83.88 204 GLY A CA 1
ATOM 1590 C C . GLY A 1 204 ? -15.052 8.603 -11.260 1.00 83.88 204 GLY A C 1
ATOM 1591 O O . GLY A 1 204 ? -16.277 8.688 -11.197 1.00 83.88 204 GLY A O 1
ATOM 1592 N N . GLY A 1 205 ? -14.267 9.685 -11.199 1.00 83.81 205 GLY A N 1
ATOM 1593 C CA . GLY A 1 205 ? -14.748 11.050 -10.955 1.00 83.81 205 GLY A CA 1
ATOM 1594 C C . GLY A 1 205 ? -14.995 11.398 -9.482 1.00 83.81 205 GLY A C 1
ATOM 1595 O O . GLY A 1 205 ? -15.447 12.508 -9.207 1.00 83.81 205 GLY A O 1
ATOM 1596 N N . GLN A 1 206 ? -14.713 10.484 -8.552 1.00 87.44 206 GLN A N 1
ATOM 1597 C CA . GLN A 1 206 ? -14.581 10.791 -7.131 1.00 87.44 206 GLN A CA 1
ATOM 1598 C C . GLN A 1 206 ? -13.139 11.200 -6.843 1.00 87.44 206 GLN A C 1
ATOM 1600 O O . GLN A 1 206 ? -12.212 10.583 -7.361 1.00 87.44 206 GLN A O 1
ATOM 1605 N N . GLU A 1 207 ? -12.972 12.247 -6.044 1.00 92.12 207 GLU A N 1
ATOM 1606 C CA . GLU A 1 207 ? -11.668 12.777 -5.659 1.00 92.12 207 GLU A CA 1
ATOM 1607 C C . GLU A 1 207 ? -11.463 12.552 -4.158 1.00 92.12 207 GLU A C 1
ATOM 1609 O O . GLU A 1 207 ? -12.279 13.008 -3.350 1.00 92.12 207 GLU A O 1
ATOM 1614 N N . THR A 1 208 ? -10.383 11.857 -3.805 1.00 94.62 208 THR A N 1
ATOM 1615 C CA . THR A 1 208 ? -9.825 11.849 -2.452 1.00 94.62 208 THR A CA 1
ATOM 1616 C C . THR A 1 208 ? -8.617 12.771 -2.448 1.00 94.62 208 THR A C 1
ATOM 1618 O O . THR A 1 208 ? -7.684 12.564 -3.218 1.00 94.62 208 THR A O 1
ATOM 1621 N N . GLN A 1 209 ? -8.611 13.783 -1.589 1.00 96.81 209 GLN A N 1
ATOM 1622 C CA . GLN A 1 209 ? -7.507 14.722 -1.435 1.00 96.81 209 GLN A CA 1
ATOM 1623 C C . GLN A 1 209 ? -6.984 14.681 -0.001 1.00 96.81 209 GLN A C 1
ATOM 1625 O O . GLN A 1 209 ? -7.748 14.809 0.952 1.00 96.81 209 GLN A O 1
ATOM 1630 N N . ILE A 1 210 ? -5.671 14.563 0.126 1.00 96.75 210 ILE A N 1
ATOM 1631 C CA . ILE A 1 210 ? -4.907 14.634 1.364 1.00 96.75 210 ILE A CA 1
ATOM 1632 C C . ILE A 1 210 ? -4.018 15.868 1.246 1.00 96.75 210 ILE A C 1
ATOM 1634 O O . ILE A 1 210 ? -3.286 16.006 0.265 1.00 96.75 210 ILE A O 1
ATOM 1638 N N . SER A 1 211 ? -4.083 16.787 2.197 1.00 97.12 211 SER A N 1
ATOM 1639 C CA . SER A 1 211 ? -3.286 18.018 2.186 1.00 97.12 211 SER A CA 1
ATOM 1640 C C . SER A 1 211 ? -2.677 18.307 3.549 1.00 97.12 211 SER A C 1
ATOM 1642 O O . SER A 1 211 ? -3.078 17.715 4.549 1.00 97.12 211 SER A O 1
ATOM 1644 N N . ASP A 1 212 ? -1.711 19.231 3.566 1.00 94.50 212 ASP A N 1
ATOM 1645 C CA . ASP A 1 212 ? -0.995 19.660 4.775 1.00 94.50 212 ASP A CA 1
ATOM 1646 C C . ASP A 1 212 ? -0.420 18.472 5.565 1.00 94.50 212 ASP A C 1
ATOM 1648 O O . ASP A 1 212 ? -0.413 18.453 6.789 1.00 94.50 212 ASP A O 1
ATOM 1652 N N . MET A 1 213 ? 0.034 17.451 4.835 1.00 95.94 213 MET A N 1
ATOM 1653 C CA . MET A 1 213 ? 0.283 16.135 5.395 1.00 95.94 213 MET A CA 1
ATOM 1654 C C . MET A 1 213 ? 1.621 16.059 6.122 1.00 95.94 213 MET A C 1
ATOM 1656 O O . MET A 1 213 ? 2.679 16.192 5.510 1.00 95.94 213 MET A O 1
ATOM 1660 N N . THR A 1 214 ? 1.558 15.760 7.408 1.00 96.00 214 THR A N 1
ATOM 1661 C CA . THR A 1 214 ? 2.632 15.199 8.218 1.00 96.00 214 THR A CA 1
ATOM 1662 C C . THR A 1 214 ? 2.207 13.780 8.567 1.00 96.00 214 THR A C 1
ATOM 1664 O O . THR A 1 214 ? 1.234 13.586 9.283 1.00 96.00 214 THR A O 1
ATOM 1667 N N . SER A 1 215 ? 2.898 12.759 8.080 1.00 94.94 215 SER A N 1
ATOM 1668 C CA . SER A 1 215 ? 2.626 11.381 8.497 1.00 94.94 215 SER A CA 1
ATOM 1669 C C . SER A 1 215 ? 3.925 10.662 8.779 1.00 94.94 215 SER A C 1
ATOM 1671 O O . SER A 1 215 ? 4.945 10.889 8.127 1.00 94.94 215 SER A O 1
ATOM 1673 N N . TYR A 1 216 ? 3.885 9.812 9.787 1.00 94.88 216 TYR A N 1
ATOM 1674 C CA . TYR A 1 216 ? 4.976 8.958 10.178 1.00 94.88 216 TYR A CA 1
ATOM 1675 C C . TYR A 1 216 ? 4.398 7.614 10.572 1.00 94.88 216 TYR A C 1
ATOM 1677 O O . TYR A 1 216 ? 3.505 7.533 11.417 1.00 94.88 216 TYR A O 1
ATOM 1685 N N . PHE A 1 217 ? 4.947 6.572 9.975 1.00 93.94 217 PHE A N 1
ATOM 1686 C CA . PHE A 1 217 ? 4.698 5.198 10.342 1.00 93.94 217 PHE A CA 1
ATOM 1687 C C . PHE A 1 217 ? 6.039 4.480 10.422 1.00 93.94 217 PHE A C 1
ATOM 1689 O O . PHE A 1 217 ? 6.806 4.470 9.466 1.00 93.94 217 PHE A O 1
ATOM 1696 N N . GLU A 1 218 ? 6.339 3.872 11.555 1.00 91.81 218 GLU A N 1
ATOM 1697 C CA . GLU A 1 218 ? 7.511 3.029 11.736 1.00 91.81 218 GLU A CA 1
ATOM 1698 C C . GLU A 1 218 ? 7.060 1.661 12.210 1.00 91.81 218 GLU A C 1
ATOM 1700 O O . GLU A 1 218 ? 6.202 1.547 13.080 1.00 91.81 218 GLU A O 1
ATOM 1705 N N . ARG A 1 219 ? 7.677 0.613 11.675 1.00 89.06 219 ARG A N 1
ATOM 1706 C CA . ARG A 1 219 ? 7.575 -0.736 12.218 1.00 89.06 219 ARG A CA 1
ATOM 1707 C C . ARG A 1 219 ? 8.943 -1.382 12.239 1.00 89.06 219 ARG A C 1
ATOM 1709 O O . ARG A 1 219 ? 9.750 -1.158 11.343 1.00 89.06 219 ARG A O 1
ATOM 1716 N N . GLY A 1 220 ? 9.207 -2.240 13.206 1.00 88.00 220 GLY A N 1
ATOM 1717 C CA . GLY A 1 220 ? 10.467 -2.963 13.223 1.00 88.00 220 GLY A CA 1
ATOM 1718 C C . GLY A 1 220 ? 10.848 -3.486 14.579 1.00 88.00 220 GLY A C 1
ATOM 1719 O O . GLY A 1 220 ? 10.076 -3.447 15.529 1.00 88.00 220 GLY A O 1
ATOM 1720 N N . TYR A 1 221 ? 12.074 -3.970 14.675 1.00 84.75 221 TYR A N 1
ATOM 1721 C CA . TYR A 1 221 ? 12.645 -4.365 15.947 1.00 84.75 221 TYR A CA 1
ATOM 1722 C C . TYR A 1 221 ? 13.507 -3.237 16.505 1.00 84.75 221 TYR A C 1
ATOM 1724 O O . TYR A 1 221 ? 14.367 -2.703 15.814 1.00 84.75 221 TYR A O 1
ATOM 1732 N N . VAL A 1 222 ? 13.311 -2.911 17.779 1.00 83.44 222 VAL A N 1
ATOM 1733 C CA . VAL A 1 222 ? 14.129 -1.952 18.525 1.00 83.44 222 VAL A CA 1
ATOM 1734 C C . VAL A 1 222 ? 14.759 -2.636 19.736 1.00 83.44 222 VAL A C 1
ATOM 1736 O O . VAL A 1 222 ? 14.152 -3.500 20.373 1.00 83.44 222 VAL A O 1
ATOM 1739 N N . LEU A 1 223 ? 15.998 -2.272 20.071 1.00 82.31 223 LEU A N 1
ATOM 1740 C CA . LEU A 1 223 ? 16.644 -2.723 21.304 1.00 82.31 223 LEU A CA 1
ATOM 1741 C C . LEU A 1 223 ? 16.115 -1.902 22.479 1.00 82.31 223 LEU A C 1
ATOM 1743 O O . LEU A 1 223 ? 16.485 -0.742 22.664 1.00 82.31 223 LEU A O 1
ATOM 1747 N N . SER A 1 224 ? 15.289 -2.522 23.313 1.00 80.56 224 SER A N 1
ATOM 1748 C CA . SER A 1 224 ? 14.897 -1.967 24.604 1.00 80.56 224 SER A CA 1
ATOM 1749 C C . SER A 1 224 ? 15.806 -2.510 25.722 1.00 80.56 224 SER A C 1
ATOM 1751 O O . SER A 1 224 ? 16.480 -3.531 25.548 1.00 80.56 224 SER A O 1
ATOM 1753 N N . PRO A 1 225 ? 15.823 -1.897 26.923 1.00 82.62 225 PRO A N 1
ATOM 1754 C CA . PRO A 1 225 ? 16.538 -2.449 28.079 1.00 82.62 225 PRO A CA 1
ATOM 1755 C C . PRO A 1 225 ? 16.139 -3.891 28.453 1.00 82.62 225 PRO A C 1
ATOM 1757 O O . PRO A 1 225 ? 16.893 -4.555 29.165 1.00 82.62 225 PRO A O 1
ATOM 1760 N N . GLY A 1 226 ? 14.964 -4.362 28.010 1.00 80.06 226 GLY A N 1
ATOM 1761 C CA . GLY A 1 226 ? 14.455 -5.722 28.221 1.00 80.06 226 GLY A CA 1
ATOM 1762 C C . GLY A 1 226 ? 14.852 -6.730 27.137 1.00 80.06 226 GLY A C 1
ATOM 1763 O O . GLY A 1 226 ? 14.633 -7.925 27.323 1.00 80.06 226 GLY A O 1
ATOM 1764 N N . GLY A 1 227 ? 15.474 -6.277 26.045 1.00 83.62 227 GLY A N 1
ATOM 1765 C CA . GLY A 1 227 ? 15.810 -7.093 24.883 1.00 83.62 227 GLY A CA 1
ATOM 1766 C C . GLY A 1 227 ? 15.225 -6.528 23.591 1.00 83.62 227 GLY A C 1
ATOM 1767 O O . GLY A 1 227 ? 14.826 -5.366 23.519 1.00 83.62 227 GLY A O 1
ATOM 1768 N N . LEU A 1 228 ? 15.208 -7.366 22.558 1.00 81.88 228 LEU A N 1
ATOM 1769 C CA . LEU A 1 228 ? 14.625 -7.032 21.266 1.00 81.88 228 LEU A CA 1
ATOM 1770 C C . LEU A 1 228 ? 13.099 -6.950 21.394 1.00 81.88 228 LEU A C 1
ATOM 1772 O O . LEU A 1 228 ? 12.449 -7.943 21.721 1.00 81.88 228 LEU A O 1
ATOM 1776 N N . THR A 1 229 ? 12.534 -5.780 21.131 1.00 82.31 229 THR A N 1
ATOM 1777 C CA . THR A 1 229 ? 11.086 -5.548 21.135 1.00 82.31 229 THR A CA 1
ATOM 1778 C C . THR A 1 229 ? 10.638 -5.184 19.739 1.00 82.31 229 THR A C 1
ATOM 1780 O O . THR A 1 229 ? 11.291 -4.375 19.084 1.00 82.31 229 THR A O 1
ATOM 1783 N N . TYR A 1 230 ? 9.533 -5.762 19.284 1.00 85.00 230 TYR A N 1
ATOM 1784 C CA . TYR A 1 230 ? 8.909 -5.306 18.052 1.00 85.00 230 TYR A CA 1
ATOM 1785 C C . TYR A 1 230 ? 8.077 -4.066 18.363 1.00 85.00 230 TYR A C 1
ATOM 1787 O O . TYR A 1 230 ? 7.226 -4.108 19.256 1.00 85.00 230 TYR A O 1
ATOM 1795 N N . HIS A 1 231 ? 8.381 -2.984 17.659 1.00 87.12 231 HIS A N 1
ATOM 1796 C CA . HIS A 1 231 ? 7.825 -1.650 17.814 1.00 87.12 231 HIS A CA 1
ATOM 1797 C C . HIS A 1 231 ? 7.063 -1.277 16.551 1.00 87.12 231 HIS A C 1
ATOM 1799 O O . HIS A 1 231 ? 7.561 -1.483 15.445 1.00 87.12 231 HIS A O 1
ATOM 1805 N N . ILE A 1 232 ? 5.866 -0.730 16.726 1.00 89.56 232 ILE A N 1
ATOM 1806 C CA . ILE A 1 232 ? 5.143 -0.021 15.668 1.00 89.56 232 ILE A CA 1
ATOM 1807 C C . ILE A 1 232 ? 4.788 1.336 16.232 1.00 89.56 232 ILE A C 1
ATOM 1809 O O . ILE A 1 232 ? 4.299 1.399 17.360 1.00 89.56 232 ILE A O 1
ATOM 1813 N N . GLU A 1 233 ? 4.986 2.388 15.453 1.00 93.06 233 GLU A N 1
ATOM 1814 C CA . GLU A 1 233 ? 4.629 3.749 15.812 1.00 93.06 233 GLU A CA 1
ATOM 1815 C C . GLU A 1 233 ? 3.951 4.468 14.659 1.00 93.06 233 GLU A C 1
ATOM 1817 O O . GLU A 1 233 ? 4.384 4.370 13.517 1.00 93.06 233 GLU A O 1
ATOM 1822 N N . LEU A 1 234 ? 2.889 5.200 14.974 1.00 95.06 234 LEU A N 1
ATOM 1823 C CA . LEU A 1 234 ? 2.133 6.002 14.030 1.00 95.06 234 LEU A CA 1
ATOM 1824 C C . LEU A 1 234 ? 1.867 7.368 14.656 1.00 95.06 234 LEU A C 1
ATOM 1826 O O . LEU A 1 234 ? 1.316 7.459 15.758 1.00 95.06 234 LEU A O 1
ATOM 1830 N N . TYR A 1 235 ? 2.262 8.430 13.959 1.00 96.56 235 TYR A N 1
ATOM 1831 C CA . TYR A 1 235 ? 1.920 9.795 14.338 1.00 96.56 235 TYR A CA 1
ATOM 1832 C C . TYR A 1 235 ? 1.884 10.738 13.139 1.00 96.56 235 TYR A C 1
ATOM 1834 O O . TYR A 1 235 ? 2.431 10.453 12.076 1.00 96.56 235 TYR A O 1
ATOM 1842 N N . GLY A 1 236 ? 1.240 11.883 13.317 1.00 96.88 236 GLY A N 1
ATOM 1843 C CA . GLY A 1 236 ? 1.156 12.942 12.326 1.00 96.88 236 GLY A CA 1
ATOM 1844 C C . GLY A 1 236 ? -0.234 13.556 12.246 1.00 96.88 236 GLY A C 1
ATOM 1845 O O . GLY A 1 236 ? -1.139 13.207 13.009 1.00 96.88 236 GLY A O 1
ATOM 1846 N N . ASP A 1 237 ? -0.397 14.462 11.303 1.00 97.88 237 ASP A N 1
ATOM 1847 C CA . ASP A 1 237 ? -1.590 15.247 11.050 1.00 97.88 237 ASP A CA 1
ATOM 1848 C C . ASP A 1 237 ? -1.759 15.494 9.550 1.00 97.88 237 ASP A C 1
ATOM 1850 O O . ASP A 1 237 ? -0.784 15.605 8.814 1.00 97.88 237 ASP A O 1
ATOM 1854 N N . PHE A 1 238 ? -2.997 15.533 9.074 1.00 98.12 238 PHE A N 1
ATOM 1855 C CA . PHE A 1 238 ? -3.319 15.856 7.685 1.00 98.12 238 PHE A CA 1
ATOM 1856 C C . PHE A 1 238 ? -4.787 16.246 7.553 1.00 98.12 238 PHE A C 1
ATOM 1858 O O . PHE A 1 238 ? -5.625 15.846 8.361 1.00 98.12 238 PHE A O 1
ATOM 1865 N N . THR A 1 239 ? -5.130 16.979 6.500 1.00 98.12 239 THR A N 1
ATOM 1866 C CA . THR A 1 239 ? -6.528 17.226 6.132 1.00 98.12 239 THR A CA 1
ATOM 1867 C C . THR A 1 239 ? -6.938 16.257 5.028 1.00 98.12 239 THR A C 1
ATOM 1869 O O . THR A 1 239 ? -6.274 16.164 3.997 1.00 98.12 239 THR A O 1
ATOM 1872 N N . LEU A 1 240 ? -8.053 15.556 5.229 1.00 97.75 240 LEU A N 1
ATOM 1873 C CA . LEU A 1 240 ? -8.621 14.582 4.299 1.00 97.75 240 LEU A CA 1
ATOM 1874 C C . LEU A 1 240 ? -9.953 15.091 3.734 1.00 97.75 240 LEU A C 1
ATOM 1876 O O . LEU A 1 240 ? -10.842 15.512 4.471 1.00 97.75 240 LEU A O 1
ATOM 1880 N N . ARG A 1 241 ? -10.125 15.013 2.415 1.00 97.44 241 ARG A N 1
ATOM 1881 C CA . ARG A 1 241 ? -11.409 15.142 1.713 1.00 97.44 241 ARG A CA 1
ATOM 1882 C C . ARG A 1 241 ? -11.640 13.853 0.945 1.00 97.44 241 ARG A C 1
ATOM 1884 O O . ARG A 1 241 ? -10.811 13.502 0.121 1.00 97.44 241 ARG A O 1
ATOM 1891 N N . THR A 1 242 ? -12.746 13.166 1.194 1.00 95.75 242 THR A N 1
ATOM 1892 C CA . THR A 1 242 ? -13.053 11.866 0.577 1.00 95.75 242 THR A CA 1
ATOM 1893 C C . THR A 1 242 ? -14.552 11.763 0.305 1.00 95.75 242 THR A C 1
ATOM 1895 O O . THR A 1 242 ? -15.362 12.553 0.805 1.00 95.75 242 THR A O 1
ATOM 1898 N N . SER A 1 243 ? -14.963 10.780 -0.490 1.00 94.06 243 SER A N 1
ATOM 1899 C CA . SER A 1 243 ? -16.383 10.487 -0.690 1.00 94.06 243 SER A CA 1
ATOM 1900 C C . SER A 1 243 ? -17.081 10.039 0.605 1.00 94.06 243 SER A C 1
ATOM 1902 O O . SER A 1 243 ? -18.265 10.343 0.775 1.00 94.06 243 SER A O 1
ATOM 1904 N N . LEU A 1 244 ? -16.349 9.437 1.556 1.00 93.25 244 LEU A N 1
ATOM 1905 C CA . LEU A 1 244 ? -16.872 9.032 2.873 1.00 93.25 244 LEU A CA 1
ATOM 1906 C C . LEU A 1 244 ? -17.355 10.223 3.712 1.00 93.25 244 LEU A C 1
ATOM 1908 O O . LEU A 1 244 ? -18.272 10.088 4.520 1.00 93.25 244 LEU A O 1
ATOM 1912 N N . THR A 1 245 ? -16.776 11.402 3.482 1.00 94.62 245 THR A N 1
ATOM 1913 C CA . THR A 1 245 ? -17.133 12.665 4.139 1.00 94.62 245 THR A CA 1
ATOM 1914 C C . THR A 1 245 ? -17.991 13.547 3.232 1.00 94.62 245 THR A C 1
ATOM 1916 O O . THR A 1 245 ? -18.145 14.741 3.480 1.00 94.62 245 THR A O 1
ATOM 1919 N N . SER A 1 246 ? -18.545 12.996 2.142 1.00 92.62 246 SER A N 1
ATOM 1920 C CA . SER A 1 246 ? -19.265 13.751 1.103 1.00 92.62 246 SER A CA 1
ATOM 1921 C C . SER A 1 246 ? -18.455 14.928 0.525 1.00 92.62 246 SER A C 1
ATOM 1923 O O . SER A 1 246 ? -19.023 15.944 0.121 1.00 92.62 246 SER A O 1
ATOM 1925 N N . GLY A 1 247 ? -17.121 14.811 0.500 1.00 93.38 247 GLY A N 1
ATOM 1926 C CA . GLY A 1 247 ? -16.189 15.844 0.033 1.00 93.38 247 GLY A CA 1
ATOM 1927 C C . GLY A 1 247 ? -15.895 16.963 1.043 1.00 93.38 247 GLY A C 1
ATOM 1928 O O . GLY A 1 247 ? -15.130 17.888 0.737 1.00 93.38 247 GLY A O 1
ATOM 1929 N N . HIS A 1 248 ? -16.475 16.907 2.245 1.00 95.81 248 HIS A N 1
ATOM 1930 C CA . HIS A 1 248 ? -16.112 17.814 3.332 1.00 95.81 248 HIS A CA 1
ATOM 1931 C C . HIS A 1 248 ? -14.700 17.499 3.835 1.00 95.81 248 HIS A C 1
ATOM 1933 O O . HIS A 1 248 ? -14.305 16.335 3.895 1.00 95.81 248 HIS A O 1
ATOM 1939 N N . ALA A 1 249 ? -13.940 18.540 4.185 1.00 97.12 249 ALA A N 1
ATOM 1940 C CA . ALA A 1 249 ? -12.651 18.334 4.831 1.00 97.12 249 ALA A CA 1
ATOM 1941 C C . ALA A 1 249 ? -12.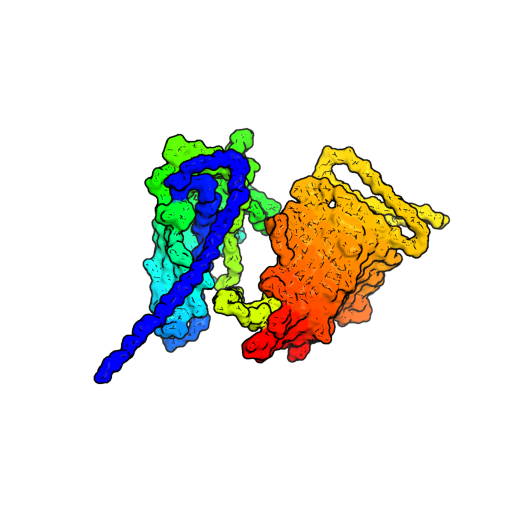851 17.843 6.260 1.00 97.12 249 ALA A C 1
ATOM 1943 O O . ALA A 1 249 ? -13.722 18.339 6.984 1.00 97.12 249 ALA A O 1
ATOM 1944 N N . VAL A 1 250 ? -12.001 16.901 6.644 1.00 98.19 250 VAL A N 1
ATOM 1945 C CA . VAL A 1 250 ? -11.796 16.482 8.020 1.00 98.19 250 VAL A CA 1
ATOM 1946 C C . VAL A 1 250 ? -10.319 16.625 8.360 1.00 98.19 250 VAL A C 1
ATOM 1948 O O . VAL A 1 250 ? -9.455 16.206 7.593 1.00 98.19 250 VAL A O 1
ATOM 1951 N N . ASP A 1 251 ? -10.032 17.233 9.502 1.00 98.44 251 ASP A N 1
ATOM 1952 C CA . ASP A 1 251 ? -8.686 17.334 10.048 1.00 98.44 251 ASP A CA 1
ATOM 1953 C C . ASP A 1 251 ? -8.403 16.080 10.869 1.00 98.44 251 ASP A C 1
ATOM 1955 O O . ASP A 1 251 ? -9.104 15.783 11.841 1.00 98.44 251 ASP A O 1
ATOM 1959 N N . VAL A 1 252 ? -7.387 15.338 10.455 1.00 98.38 252 VAL A N 1
ATOM 1960 C CA . VAL A 1 252 ? -6.900 14.122 11.094 1.00 98.38 252 VAL A CA 1
ATOM 1961 C C . VAL A 1 252 ? -5.646 14.475 11.872 1.00 98.38 252 VAL A C 1
ATOM 1963 O O . VAL A 1 252 ? -4.758 15.153 11.365 1.00 98.38 252 VAL A O 1
ATOM 1966 N N . SER A 1 253 ? -5.558 14.029 13.118 1.00 98.12 253 SER A N 1
ATOM 1967 C CA . SER A 1 253 ? -4.360 14.209 13.932 1.00 98.12 253 SER A CA 1
ATOM 1968 C C . SER A 1 253 ? -4.223 13.097 14.954 1.00 98.12 253 SER A C 1
ATOM 1970 O O . SER A 1 253 ? -5.199 12.694 15.591 1.00 98.12 253 SER A O 1
ATOM 1972 N N . THR A 1 254 ? -3.001 12.630 15.165 1.00 97.50 254 THR A N 1
ATOM 1973 C CA . THR A 1 254 ? -2.668 11.831 16.343 1.00 97.50 254 THR A CA 1
ATOM 1974 C C . THR A 1 254 ? -2.258 12.781 17.456 1.00 97.50 254 THR A C 1
ATOM 1976 O O . THR A 1 254 ? -1.156 13.333 17.435 1.00 97.50 254 THR A O 1
ATOM 1979 N N . THR A 1 255 ? -3.143 13.015 18.419 1.00 95.56 255 THR A N 1
ATOM 1980 C CA . THR A 1 255 ? -2.840 13.892 19.561 1.00 95.56 255 THR A CA 1
ATOM 1981 C C . THR A 1 255 ? -1.797 13.270 20.487 1.00 95.56 255 THR A C 1
ATOM 1983 O O . THR A 1 255 ? -1.018 14.002 21.094 1.00 95.56 255 THR A O 1
ATOM 1986 N N . ASP A 1 256 ? -1.750 11.936 20.522 1.00 95.00 256 ASP A N 1
ATOM 1987 C CA . ASP A 1 256 ? -0.689 11.116 21.098 1.00 95.00 256 ASP A CA 1
ATOM 1988 C C . ASP A 1 256 ? -0.305 10.029 20.080 1.00 95.00 256 ASP A C 1
ATOM 1990 O O . ASP A 1 256 ? -1.197 9.406 19.493 1.00 95.00 256 ASP A O 1
ATOM 1994 N N . SER A 1 257 ? 0.997 9.774 19.884 1.00 94.38 257 SER A N 1
ATOM 1995 C CA . SER A 1 257 ? 1.474 8.731 18.964 1.00 94.38 257 SER A CA 1
ATOM 1996 C C . SER A 1 257 ? 0.870 7.378 19.322 1.00 94.38 257 SER A C 1
ATOM 1998 O O . SER A 1 257 ? 0.930 6.947 20.481 1.00 94.38 257 SER A O 1
ATOM 2000 N N . PHE A 1 258 ? 0.337 6.678 18.325 1.00 93.88 258 PHE A N 1
ATOM 2001 C CA . PHE A 1 258 ? 0.027 5.271 18.497 1.00 93.88 258 PHE A CA 1
ATOM 2002 C C . PHE A 1 258 ? 1.314 4.492 18.553 1.00 93.88 258 PHE A C 1
ATOM 2004 O O . PHE A 1 258 ? 2.126 4.605 17.645 1.00 93.88 258 PHE A O 1
ATOM 2011 N N . SER A 1 259 ? 1.506 3.676 19.583 1.00 90.94 259 SER A N 1
ATOM 2012 C CA . SER A 1 259 ? 2.527 2.642 19.475 1.00 90.94 259 SER A CA 1
ATOM 2013 C C . SER A 1 259 ? 2.235 1.365 20.231 1.00 90.94 259 SER A C 1
ATOM 2015 O O . SER A 1 259 ? 1.466 1.297 21.202 1.00 90.94 259 SER A O 1
ATOM 2017 N N . THR A 1 260 ? 2.849 0.314 19.705 1.00 86.69 260 THR A N 1
ATOM 2018 C CA . THR A 1 260 ? 2.840 -1.023 20.264 1.00 86.69 260 THR A CA 1
ATOM 2019 C C . THR A 1 260 ? 4.272 -1.488 20.491 1.00 86.69 260 THR A C 1
ATOM 2021 O O . THR A 1 260 ? 5.164 -1.148 19.725 1.00 86.69 260 THR A O 1
ATOM 2024 N N . GLY A 1 261 ? 4.496 -2.234 21.565 1.00 71.44 261 GLY A N 1
ATOM 2025 C CA . GLY A 1 261 ? 5.794 -2.771 21.949 1.00 71.44 261 GLY A CA 1
ATOM 2026 C C . GLY A 1 261 ? 5.593 -4.150 22.548 1.00 71.44 261 GLY A C 1
ATOM 2027 O O . GLY A 1 261 ? 5.135 -4.258 23.685 1.00 71.44 261 GLY A O 1
ATOM 2028 N N . SER A 1 262 ? 5.882 -5.205 21.788 1.00 68.75 262 SER A N 1
ATOM 2029 C CA . SER A 1 262 ? 5.804 -6.575 22.308 1.00 68.75 262 SER A CA 1
ATOM 2030 C C . SER A 1 262 ? 7.202 -7.130 22.565 1.00 68.75 262 SER A C 1
ATOM 2032 O O . SER A 1 262 ? 8.097 -7.025 21.722 1.00 68.75 262 SER A O 1
ATOM 2034 N N . ASP A 1 263 ? 7.394 -7.716 23.750 1.00 62.50 263 ASP A N 1
ATOM 2035 C CA . ASP A 1 263 ? 8.583 -8.508 24.068 1.00 62.50 263 ASP A CA 1
ATOM 2036 C C . ASP A 1 263 ? 8.549 -9.776 23.205 1.00 62.50 263 ASP A C 1
ATOM 2038 O O . ASP A 1 263 ? 7.853 -10.750 23.514 1.00 62.50 263 ASP A O 1
ATOM 2042 N N . VAL A 1 264 ? 9.279 -9.769 22.089 1.00 59.06 264 VAL A N 1
ATOM 2043 C CA . VAL A 1 264 ? 9.266 -10.895 21.153 1.00 59.06 264 VAL A CA 1
ATOM 2044 C C . VAL A 1 264 ? 10.250 -11.954 21.629 1.00 59.06 264 VAL A C 1
ATOM 2046 O O . VAL A 1 264 ? 11.432 -11.957 21.287 1.00 59.06 264 VAL A O 1
ATOM 2049 N N . SER A 1 265 ? 9.760 -12.899 22.429 1.00 55.56 265 SER A N 1
ATOM 2050 C CA . SER A 1 265 ? 10.506 -14.122 22.747 1.00 55.56 265 SER A CA 1
ATOM 2051 C C . SER A 1 265 ? 10.377 -15.146 21.607 1.00 55.56 265 SER A C 1
ATOM 2053 O O . SER A 1 265 ? 9.678 -16.144 21.722 1.00 55.56 265 SER A O 1
ATOM 2055 N N . GLY A 1 266 ? 11.044 -14.885 20.479 1.00 55.00 266 GLY A N 1
ATOM 2056 C CA . GLY A 1 266 ? 11.076 -15.785 19.317 1.00 55.00 266 GLY A CA 1
ATOM 2057 C C . GLY A 1 266 ? 11.047 -15.029 17.991 1.00 55.00 266 GLY A C 1
ATOM 2058 O O . GLY A 1 266 ? 9.983 -14.689 17.494 1.00 55.00 266 GLY A O 1
ATOM 2059 N N . TYR A 1 267 ? 12.220 -14.753 17.425 1.00 54.19 267 TYR A N 1
ATOM 2060 C CA . TYR A 1 267 ? 12.369 -14.161 16.093 1.00 54.19 267 TYR A CA 1
ATOM 2061 C C . TYR A 1 267 ? 12.300 -15.266 15.018 1.00 54.19 267 TYR A C 1
ATOM 2063 O O . TYR A 1 267 ? 12.934 -16.307 15.229 1.00 54.19 267 TYR A O 1
ATOM 2071 N N . PRO A 1 268 ? 11.614 -15.079 13.872 1.00 52.75 268 PRO A N 1
ATOM 2072 C CA . PRO A 1 268 ? 10.756 -13.955 13.485 1.00 52.75 268 PRO A CA 1
ATOM 2073 C C . PRO A 1 268 ? 9.286 -14.218 13.857 1.00 52.75 268 PRO A C 1
ATOM 2075 O O . PRO A 1 268 ? 8.685 -15.192 13.408 1.00 52.75 268 PRO A O 1
ATOM 2078 N N . ALA A 1 269 ? 8.686 -13.342 14.661 1.00 53.75 269 ALA A N 1
ATOM 2079 C CA . ALA A 1 269 ? 7.238 -13.315 14.840 1.00 53.75 269 ALA A CA 1
ATOM 2080 C C . ALA A 1 269 ? 6.699 -12.135 14.034 1.00 53.75 269 ALA A C 1
ATOM 2082 O O . ALA A 1 269 ? 6.841 -10.986 14.452 1.00 53.75 269 ALA A O 1
ATOM 2083 N N . THR A 1 270 ? 6.114 -12.408 12.871 1.00 58.66 270 THR A N 1
ATOM 2084 C CA . THR A 1 270 ? 5.219 -11.452 12.218 1.00 58.66 270 THR A CA 1
ATOM 2085 C C . THR A 1 270 ? 4.007 -11.273 13.133 1.00 58.66 270 THR A C 1
ATOM 2087 O O . THR A 1 270 ? 3.390 -12.282 13.495 1.00 58.66 270 THR A O 1
ATOM 2090 N N . PRO A 1 271 ? 3.658 -10.048 13.557 1.00 58.84 271 PRO A N 1
ATOM 2091 C CA . PRO A 1 271 ? 2.447 -9.841 14.331 1.00 58.84 271 PRO A CA 1
ATOM 2092 C C . PRO A 1 271 ? 1.253 -10.255 13.471 1.00 58.84 271 PRO A C 1
ATOM 2094 O O . PRO A 1 271 ? 0.954 -9.623 12.465 1.00 58.84 271 PRO A O 1
ATOM 2097 N N . VAL A 1 272 ? 0.583 -11.341 13.856 1.00 58.81 272 VAL A N 1
ATOM 2098 C CA . VAL A 1 272 ? -0.679 -11.771 13.228 1.00 58.81 272 VAL A CA 1
ATOM 2099 C C . VAL A 1 272 ? -1.842 -10.887 13.711 1.00 58.81 272 VAL A C 1
ATOM 2101 O O . VAL A 1 272 ? -2.923 -10.911 13.142 1.00 58.81 272 VAL A O 1
ATOM 2104 N N . ASP A 1 273 ? -1.610 -10.064 14.740 1.00 71.50 273 ASP A N 1
ATOM 2105 C CA . ASP A 1 273 ? -2.624 -9.241 15.388 1.00 71.50 273 ASP A CA 1
ATOM 2106 C C . ASP A 1 273 ? -2.111 -7.809 15.598 1.00 71.50 273 ASP A C 1
ATOM 2108 O O . ASP A 1 273 ? -1.313 -7.556 16.507 1.00 71.50 273 ASP A O 1
ATOM 2112 N N . TRP A 1 274 ? -2.585 -6.872 14.777 1.00 79.94 274 TRP A N 1
ATOM 2113 C CA . TRP A 1 274 ? -2.267 -5.445 14.884 1.00 79.94 274 TRP A CA 1
ATOM 2114 C C . TRP A 1 274 ? -3.156 -4.776 15.935 1.00 79.94 274 TRP A C 1
ATOM 2116 O O . TRP A 1 274 ? -4.379 -4.848 15.855 1.00 79.94 274 TRP A O 1
ATOM 2126 N N . TRP A 1 275 ? -2.545 -4.151 16.943 1.00 86.81 275 TRP A N 1
ATOM 2127 C CA . TRP A 1 275 ? -3.220 -3.349 17.969 1.00 86.81 275 TRP A CA 1
ATOM 2128 C C . TRP A 1 275 ? -2.207 -2.468 18.706 1.00 86.81 275 TRP A C 1
ATOM 2130 O O . TRP A 1 275 ? -1.010 -2.773 18.744 1.00 86.81 275 TRP A O 1
ATOM 2140 N N . PHE A 1 276 ? -2.689 -1.392 19.328 1.00 89.81 276 PHE A N 1
ATOM 2141 C CA . PHE A 1 276 ? -1.843 -0.403 19.996 1.00 89.81 276 PHE A CA 1
ATOM 2142 C C . PHE A 1 276 ? -2.040 -0.387 21.510 1.00 89.81 276 PHE A C 1
ATOM 2144 O O . PHE A 1 276 ? -3.153 -0.560 22.004 1.00 89.81 276 PHE A O 1
ATOM 2151 N N . TYR A 1 277 ? -0.955 -0.136 22.249 1.00 87.19 277 TYR A N 1
ATOM 2152 C CA . TYR A 1 277 ? -1.005 0.014 23.706 1.00 87.19 277 TYR A CA 1
ATOM 2153 C C . TYR A 1 277 ? -1.366 1.439 24.138 1.00 87.19 277 TYR A C 1
ATOM 2155 O O . TYR A 1 277 ? -1.914 1.680 25.208 1.00 87.19 277 TYR A O 1
ATOM 2163 N N . HIS A 1 278 ? -1.000 2.414 23.330 1.00 90.00 278 HIS A N 1
ATOM 2164 C CA . HIS A 1 278 ? -1.248 3.817 23.610 1.00 90.00 278 HIS A CA 1
ATOM 2165 C C . HIS A 1 278 ? -1.393 4.560 22.297 1.00 90.00 278 HIS A C 1
ATOM 2167 O O . HIS A 1 278 ? -1.103 3.992 21.245 1.00 90.00 278 HIS A O 1
ATOM 2173 N N . GLY A 1 279 ? -1.861 5.797 22.392 1.00 94.94 279 GLY A N 1
ATOM 2174 C CA . GLY A 1 279 ? -2.126 6.673 21.264 1.00 94.94 279 GLY A CA 1
ATOM 2175 C C . GLY A 1 279 ? -3.550 7.187 21.278 1.00 94.94 279 GLY A C 1
ATOM 2176 O O . GLY A 1 279 ? -4.422 6.666 21.979 1.00 94.94 279 GLY A O 1
ATOM 2177 N N . GLN A 1 280 ? -3.772 8.236 20.505 1.00 97.44 280 GLN A N 1
ATOM 2178 C CA . GLN A 1 280 ? -5.091 8.806 20.315 1.00 97.44 280 GLN A CA 1
ATOM 2179 C C . GLN A 1 280 ? -5.172 9.416 18.923 1.00 97.44 280 GLN A C 1
ATOM 2181 O O . GLN A 1 280 ? -4.380 10.289 18.579 1.00 97.44 280 GLN A O 1
ATOM 2186 N N . LEU A 1 281 ? -6.157 8.971 18.147 1.00 98.00 281 LEU A N 1
ATOM 2187 C CA . LEU A 1 281 ? -6.535 9.565 16.871 1.00 98.00 281 LEU A CA 1
ATOM 2188 C C . LEU A 1 281 ? -7.693 10.524 17.120 1.00 98.00 281 LEU A C 1
ATOM 2190 O O . LEU A 1 281 ? -8.646 10.173 17.821 1.00 98.00 281 LEU A O 1
ATOM 2194 N N . MET A 1 282 ? -7.642 11.690 16.496 1.00 98.50 282 MET A N 1
ATOM 2195 C CA . MET A 1 282 ? -8.746 12.631 16.412 1.00 98.50 282 MET A CA 1
ATOM 2196 C C . MET A 1 282 ? -9.006 12.964 14.946 1.00 98.50 282 MET A C 1
ATOM 2198 O O . MET A 1 282 ? -8.095 13.384 14.237 1.00 98.50 282 MET A O 1
ATOM 2202 N N . VAL A 1 283 ? -10.254 12.818 14.512 1.00 98.44 283 VAL A N 1
ATOM 2203 C CA . VAL A 1 283 ? -10.739 13.238 13.194 1.00 98.44 283 VAL A CA 1
ATOM 2204 C C . VAL A 1 283 ? -11.854 14.249 13.418 1.00 98.44 283 VAL A C 1
ATOM 2206 O O . VAL A 1 283 ? -12.834 13.929 14.083 1.00 98.44 283 VAL A O 1
ATOM 2209 N N . THR A 1 284 ? -11.711 15.474 12.918 1.00 98.44 284 THR A N 1
ATOM 2210 C CA . THR A 1 284 ? -12.669 16.568 13.158 1.00 98.44 284 THR A CA 1
ATOM 2211 C C . THR A 1 284 ? -13.132 17.174 11.844 1.00 98.44 284 THR A C 1
ATOM 2213 O O . THR A 1 284 ? -12.318 17.629 11.052 1.00 98.44 284 THR A O 1
ATOM 2216 N N . ALA A 1 285 ? -14.439 17.218 11.615 1.00 97.88 285 ALA A N 1
ATOM 2217 C CA . ALA A 1 285 ? -15.032 17.840 10.439 1.00 97.88 285 ALA A CA 1
ATOM 2218 C C . ALA A 1 285 ? -15.350 19.329 10.653 1.00 97.88 285 ALA A C 1
ATOM 2220 O O . ALA A 1 285 ? -15.527 19.805 11.777 1.00 97.88 285 ALA A O 1
ATOM 2221 N N . GLU A 1 286 ? -15.515 20.063 9.548 1.00 94.69 286 GLU A N 1
ATOM 2222 C CA . GLU A 1 286 ? -15.892 21.488 9.554 1.00 94.69 286 GLU A CA 1
ATOM 2223 C C . GLU A 1 286 ? -17.244 21.774 10.250 1.00 94.69 286 GLU A C 1
ATOM 2225 O O . GLU A 1 286 ? -17.461 22.878 10.756 1.00 94.69 286 GLU A O 1
ATOM 2230 N N . ASP A 1 287 ? -18.163 20.803 10.285 1.00 94.75 287 ASP A N 1
ATOM 2231 C CA . ASP A 1 287 ? -19.475 20.925 10.941 1.00 94.75 287 ASP A CA 1
ATOM 2232 C C . ASP A 1 287 ? -19.421 20.710 12.468 1.00 94.75 287 ASP A C 1
ATOM 2234 O O . ASP A 1 287 ? -20.442 20.835 13.152 1.00 94.75 287 ASP A O 1
ATOM 2238 N N . GLY A 1 288 ? -18.231 20.422 13.008 1.00 96.06 288 GLY A N 1
ATOM 2239 C CA . GLY A 1 288 ? -17.988 20.139 14.418 1.00 96.06 288 GLY A CA 1
ATOM 2240 C C . GLY A 1 288 ? -18.256 18.691 14.826 1.00 96.06 288 GLY A C 1
ATOM 2241 O O . GLY A 1 288 ? -18.106 18.387 16.011 1.00 96.06 288 GLY A O 1
ATOM 2242 N N . SER A 1 289 ? -18.643 17.811 13.895 1.00 97.38 289 SER A N 1
ATOM 2243 C CA . SER A 1 289 ? -18.617 16.371 14.151 1.00 97.38 289 SER A CA 1
ATOM 2244 C C . SER A 1 289 ? -17.176 15.891 14.306 1.00 97.38 289 SER A C 1
ATOM 2246 O O . SER A 1 289 ? -16.273 16.366 13.613 1.00 97.38 289 SER A O 1
ATOM 2248 N N . SER A 1 290 ? -16.934 14.982 15.244 1.00 98.19 290 SER A N 1
ATOM 2249 C CA . SER A 1 290 ? -15.607 14.417 15.458 1.00 98.19 290 SER A CA 1
ATOM 2250 C C . SER A 1 290 ? -15.643 12.952 15.862 1.00 98.19 290 SER A C 1
ATOM 2252 O O . SER A 1 290 ? -16.621 12.441 16.413 1.00 98.19 290 SER A O 1
ATOM 2254 N N . LEU A 1 291 ? -14.538 12.276 15.574 1.00 98.31 291 LEU A N 1
ATOM 2255 C CA . LEU A 1 291 ? -14.233 10.920 15.983 1.00 98.31 291 LEU A CA 1
ATOM 2256 C C . LEU A 1 291 ? -12.940 10.938 16.773 1.00 98.31 291 LEU A C 1
ATOM 2258 O O . LEU A 1 291 ? -11.919 11.438 16.307 1.00 98.31 291 LEU A O 1
ATOM 2262 N N . LYS A 1 292 ? -12.981 10.328 17.950 1.00 98.44 292 LYS A N 1
ATOM 2263 C CA . LYS A 1 292 ? -11.807 10.012 18.747 1.00 98.44 292 LYS A CA 1
ATOM 2264 C C . LYS A 1 292 ? -11.658 8.496 18.846 1.00 98.44 292 LYS A C 1
ATOM 2266 O O . LYS A 1 292 ? -12.613 7.822 19.227 1.00 98.44 292 LYS A O 1
ATOM 2271 N N . LEU A 1 293 ? -10.468 7.982 18.550 1.00 97.81 293 LEU A N 1
ATOM 2272 C CA . LEU A 1 293 ? -10.100 6.574 18.719 1.00 97.81 293 LEU A CA 1
ATOM 2273 C C . LEU A 1 293 ? -8.924 6.482 19.693 1.00 97.81 293 LEU A C 1
ATOM 2275 O O . LEU A 1 293 ? -7.919 7.166 19.513 1.00 97.81 293 LEU A O 1
ATOM 2279 N N . GLU A 1 294 ? -9.034 5.643 20.715 1.00 96.69 294 GLU A N 1
ATOM 2280 C CA . GLU A 1 294 ? -7.950 5.367 21.666 1.00 96.69 294 GLU A CA 1
ATOM 2281 C C . GLU A 1 294 ? -7.959 3.888 22.077 1.00 96.69 294 GLU A C 1
ATOM 2283 O O . GLU A 1 294 ? -9.018 3.260 22.041 1.00 96.69 294 GLU A O 1
ATOM 2288 N N . PRO A 1 295 ? -6.822 3.285 22.462 1.00 94.62 295 PRO A N 1
ATOM 2289 C CA . PRO A 1 295 ? -6.815 1.920 22.974 1.00 94.62 295 PRO A CA 1
ATOM 2290 C C . PRO A 1 295 ? -7.703 1.778 24.211 1.00 94.62 295 PRO A C 1
ATOM 2292 O O . PRO A 1 295 ? -7.685 2.629 25.104 1.00 94.62 295 PRO A O 1
ATOM 2295 N N . ALA A 1 296 ? -8.452 0.681 24.298 1.00 92.94 296 ALA A N 1
ATOM 2296 C CA . ALA A 1 296 ? -9.156 0.348 25.523 1.00 92.94 296 ALA A CA 1
ATOM 2297 C C . ALA A 1 296 ? -8.133 -0.029 26.606 1.00 92.94 296 ALA A C 1
ATOM 2299 O O . ALA A 1 296 ? -7.322 -0.945 26.443 1.00 92.94 296 ALA A O 1
ATOM 2300 N N . VAL A 1 297 ? -8.154 0.712 27.714 1.00 86.88 297 VAL A N 1
ATOM 2301 C CA . VAL A 1 297 ? -7.309 0.451 28.882 1.00 86.88 297 VAL A CA 1
ATOM 2302 C C . VAL A 1 297 ? -8.129 -0.211 29.974 1.00 86.88 297 VAL A C 1
ATOM 2304 O O . VAL A 1 297 ? -9.253 0.196 30.264 1.00 86.88 297 VAL A O 1
ATOM 2307 N N . ASP A 1 298 ? -7.545 -1.220 30.609 1.00 78.88 298 ASP A N 1
ATOM 2308 C CA . ASP A 1 298 ? -8.131 -1.841 31.786 1.00 78.88 298 ASP A CA 1
ATOM 2309 C C . ASP A 1 298 ? -7.561 -1.170 33.039 1.00 78.88 298 ASP A C 1
ATOM 2311 O O . ASP A 1 298 ? -6.381 -1.316 33.390 1.00 78.88 298 ASP A O 1
ATOM 2315 N N . GLU A 1 299 ? -8.410 -0.384 33.702 1.00 77.31 299 GLU A N 1
ATOM 2316 C CA . GLU A 1 299 ? -8.056 0.321 34.934 1.00 77.31 299 GLU A CA 1
ATOM 2317 C C . GLU A 1 299 ? -7.637 -0.655 36.053 1.00 77.31 299 GLU A C 1
ATOM 2319 O O . GLU A 1 299 ? -6.814 -0.294 36.901 1.00 77.31 299 GLU A O 1
ATOM 2324 N N . GLU A 1 300 ? -8.128 -1.904 36.050 1.00 75.44 300 GLU A N 1
ATOM 2325 C CA . GLU A 1 300 ? -7.824 -2.904 37.083 1.00 75.44 300 GLU A CA 1
ATOM 2326 C C . GLU A 1 300 ? -6.359 -3.374 37.021 1.00 75.44 300 GLU A C 1
ATOM 2328 O O . GLU A 1 300 ? -5.750 -3.663 38.056 1.00 75.44 300 GLU A O 1
ATOM 2333 N N . TYR A 1 301 ? -5.741 -3.354 35.835 1.00 68.38 301 TYR A N 1
ATOM 2334 C CA . TYR A 1 301 ? -4.347 -3.769 35.618 1.00 68.38 301 TYR A CA 1
ATOM 2335 C C . TYR A 1 301 ? -3.350 -2.602 35.568 1.00 68.38 301 TYR A C 1
ATOM 2337 O O . TYR A 1 301 ? -2.224 -2.750 35.081 1.00 68.38 301 TYR A O 1
ATOM 2345 N N . GLY A 1 302 ? -3.723 -1.448 36.129 1.00 70.94 302 GLY A N 1
ATOM 2346 C CA . GLY A 1 302 ? -2.834 -0.295 36.272 1.00 70.94 302 GLY A CA 1
ATOM 2347 C C . GLY A 1 302 ? -2.594 0.441 34.957 1.00 70.94 302 GLY A C 1
ATOM 2348 O O . GLY A 1 302 ? -1.452 0.796 34.666 1.00 70.94 302 GLY A O 1
ATOM 2349 N N . ASN A 1 303 ? -3.660 0.646 34.176 1.00 67.56 303 ASN A N 1
ATOM 2350 C CA . ASN A 1 303 ? -3.640 1.280 32.851 1.00 67.56 303 ASN A CA 1
ATOM 2351 C C . ASN A 1 303 ? -2.757 0.540 31.842 1.00 67.56 303 ASN A C 1
ATOM 2353 O O . ASN A 1 303 ? -2.244 1.136 30.895 1.00 67.56 303 ASN A O 1
ATOM 2357 N N . LYS A 1 304 ? -2.557 -0.764 32.051 1.00 64.94 304 LYS A N 1
ATOM 2358 C CA . LYS A 1 304 ? -1.997 -1.614 31.012 1.00 64.94 304 LYS A CA 1
ATOM 2359 C C . LYS A 1 304 ? -3.128 -1.969 30.048 1.00 64.94 304 LYS A C 1
ATOM 2361 O O . LYS A 1 304 ? -4.176 -2.417 30.506 1.00 64.94 304 LYS A O 1
ATOM 2366 N N . PRO A 1 305 ? -2.938 -1.797 28.740 1.00 63.03 305 PRO A N 1
ATOM 2367 C CA . PRO A 1 305 ? -3.903 -2.243 27.746 1.00 63.03 305 PRO A CA 1
ATOM 2368 C C . PRO A 1 305 ? -3.888 -3.767 27.763 1.00 63.03 305 PRO A C 1
ATOM 2370 O O . PRO A 1 305 ? -2.910 -4.402 27.364 1.00 63.03 305 PRO A O 1
ATOM 2373 N N . THR A 1 306 ? -4.923 -4.356 28.349 1.00 63.19 306 THR A N 1
ATOM 2374 C CA . THR A 1 306 ? -5.101 -5.812 28.417 1.00 63.19 306 THR A CA 1
ATOM 2375 C C . THR A 1 306 ? -6.043 -6.308 27.328 1.00 63.19 306 THR A C 1
ATOM 2377 O O . THR A 1 306 ? -6.057 -7.502 27.031 1.00 63.19 306 THR A O 1
ATOM 2380 N N . THR A 1 307 ? -6.803 -5.405 26.711 1.00 71.44 307 THR A N 1
ATOM 2381 C CA . THR A 1 307 ? -7.806 -5.708 25.695 1.00 71.44 307 THR A CA 1
ATOM 2382 C C . THR A 1 307 ? -7.291 -5.352 24.307 1.00 71.44 307 THR A C 1
ATOM 2384 O O . THR A 1 307 ? -6.720 -4.283 24.106 1.00 71.44 307 THR A O 1
ATOM 2387 N N . ARG A 1 308 ? -7.545 -6.223 23.325 1.00 87.56 308 ARG A N 1
ATOM 2388 C CA . ARG A 1 308 ? -7.301 -5.964 21.892 1.00 87.56 308 ARG A CA 1
ATOM 2389 C C . ARG A 1 308 ? -8.415 -5.118 21.272 1.00 87.56 308 ARG A C 1
ATOM 2391 O O . ARG A 1 308 ? -8.762 -5.284 20.106 1.00 87.56 308 ARG A O 1
ATOM 2398 N N . ASP A 1 309 ? -8.931 -4.192 22.064 1.00 92.44 309 ASP A N 1
ATOM 2399 C CA . ASP A 1 309 ? -10.060 -3.353 21.717 1.00 92.44 309 ASP A CA 1
ATOM 2400 C C . ASP A 1 309 ? -9.638 -1.879 21.692 1.00 92.44 309 ASP A C 1
ATOM 2402 O O . ASP A 1 309 ? -8.680 -1.461 22.349 1.00 92.44 309 ASP A O 1
ATOM 2406 N N . ALA A 1 310 ? -10.381 -1.086 20.937 1.00 94.44 310 ALA A N 1
ATOM 2407 C CA . ALA A 1 310 ? -10.303 0.357 20.870 1.00 94.44 310 ALA A CA 1
ATOM 2408 C C . ALA A 1 310 ? -11.618 0.967 21.366 1.00 94.44 310 ALA A C 1
ATOM 2410 O O . ALA A 1 310 ? -12.702 0.413 21.171 1.00 94.44 310 ALA A O 1
ATOM 2411 N N . ILE A 1 311 ? -11.525 2.125 22.007 1.00 96.69 311 ILE A N 1
ATOM 2412 C CA . ILE A 1 311 ? -12.657 2.965 22.376 1.00 96.69 311 ILE A CA 1
ATOM 2413 C C . ILE A 1 311 ? -12.846 3.987 21.260 1.00 96.69 311 ILE A C 1
ATOM 2415 O O . ILE A 1 311 ? -11.955 4.789 20.981 1.00 96.69 311 ILE A O 1
ATOM 2419 N N . VAL A 1 312 ? -14.028 3.974 20.652 1.00 97.69 312 VAL A N 1
ATOM 2420 C CA . VAL A 1 312 ? -14.469 4.969 19.675 1.00 97.69 312 VAL A CA 1
ATOM 2421 C C . VAL A 1 312 ? -15.418 5.924 20.379 1.00 97.69 312 VAL A C 1
ATOM 2423 O O . VAL A 1 312 ? -16.393 5.497 20.997 1.00 97.69 312 VAL A O 1
ATOM 2426 N N . THR A 1 313 ? -15.147 7.222 20.286 1.00 98.25 313 THR A N 1
ATOM 2427 C CA . THR A 1 313 ? -16.057 8.283 20.721 1.00 98.25 313 THR A CA 1
ATOM 2428 C C . THR A 1 313 ? -16.420 9.154 19.530 1.00 98.25 313 THR A C 1
ATOM 2430 O O . THR A 1 313 ? -15.564 9.843 18.985 1.00 98.25 313 THR A O 1
ATOM 2433 N N . LEU A 1 314 ? -17.692 9.132 19.146 1.00 97.44 314 LEU A N 1
ATOM 2434 C CA . LEU A 1 314 ? -18.268 10.016 18.139 1.00 97.44 314 LEU A CA 1
ATOM 2435 C C . LEU A 1 314 ? -18.942 11.192 18.845 1.00 97.44 314 LEU A C 1
ATOM 2437 O O . LEU A 1 314 ? -19.773 10.992 19.737 1.00 97.44 314 LEU A O 1
ATOM 2441 N N . GLN A 1 315 ? -18.601 12.413 18.456 1.00 97.06 315 GLN A N 1
ATOM 2442 C CA . GLN A 1 315 ? -19.200 13.631 18.988 1.00 97.06 315 GLN A CA 1
ATOM 2443 C C . GLN A 1 315 ? -19.881 14.406 17.864 1.00 97.06 315 GLN A C 1
ATOM 2445 O O . GLN A 1 315 ? -19.225 14.841 16.931 1.00 97.06 315 GLN A O 1
ATOM 2450 N N . ASN A 1 316 ? -21.188 14.629 18.000 1.00 94.31 316 ASN A N 1
ATOM 2451 C CA . ASN A 1 316 ? -22.043 15.285 17.016 1.00 94.31 316 ASN A CA 1
ATOM 2452 C C . ASN A 1 316 ? -22.858 16.390 17.704 1.00 94.31 316 ASN A C 1
ATOM 2454 O O . ASN A 1 316 ? -23.941 16.158 18.248 1.00 94.31 316 ASN A O 1
ATOM 2458 N N . GLY A 1 317 ? -22.307 17.608 17.739 1.00 91.06 317 GLY A N 1
ATOM 2459 C CA . GLY A 1 317 ? -22.864 18.710 18.529 1.00 91.06 317 GLY A CA 1
ATOM 2460 C C . GLY A 1 317 ? -22.819 18.416 20.034 1.00 91.06 317 GLY A C 1
ATOM 2461 O O . GLY A 1 317 ? -21.746 18.195 20.593 1.00 91.06 317 GLY A O 1
ATOM 2462 N N . ASP A 1 318 ? -23.987 18.411 20.684 1.00 92.50 318 ASP A N 1
ATOM 2463 C CA . ASP A 1 318 ? -24.127 18.074 22.112 1.00 92.50 318 ASP A CA 1
ATOM 2464 C C . ASP A 1 318 ? -24.230 16.555 22.364 1.00 92.50 318 ASP A C 1
ATOM 2466 O O . ASP A 1 318 ? -24.225 16.115 23.516 1.00 92.50 318 ASP A O 1
ATOM 2470 N N . ASN A 1 319 ? -24.348 15.747 21.305 1.00 92.69 319 ASN A N 1
ATOM 2471 C CA . ASN A 1 319 ? -24.460 14.298 21.417 1.00 92.69 319 ASN A CA 1
ATOM 2472 C C . ASN A 1 319 ? -23.067 13.665 21.419 1.00 92.69 319 ASN A C 1
ATOM 2474 O O . ASN A 1 319 ? -22.233 13.963 20.566 1.00 92.69 319 ASN A O 1
ATOM 2478 N N . THR A 1 320 ? -22.829 12.752 22.357 1.00 96.31 320 THR A N 1
ATOM 2479 C CA . THR A 1 320 ? -21.603 11.951 22.422 1.00 96.31 320 THR A CA 1
ATOM 2480 C C . THR A 1 320 ? -21.982 10.483 22.530 1.00 96.31 320 THR A C 1
ATOM 2482 O O . THR A 1 320 ? -22.749 10.103 23.417 1.00 96.31 320 THR A O 1
ATOM 2485 N N . LEU A 1 321 ? -21.446 9.667 21.629 1.00 95.44 321 LEU A N 1
ATOM 2486 C CA . LEU A 1 321 ? -21.609 8.221 21.606 1.00 95.44 321 LEU A CA 1
ATOM 2487 C C . LEU A 1 321 ? -20.234 7.577 21.787 1.00 95.44 321 LEU A C 1
ATOM 2489 O O . LEU A 1 321 ? -19.353 7.777 20.959 1.00 95.44 321 LEU A O 1
ATOM 2493 N N . THR A 1 322 ? -20.068 6.789 22.848 1.00 97.06 322 THR A N 1
ATOM 2494 C CA . THR A 1 322 ? -18.825 6.060 23.131 1.00 97.06 322 THR A CA 1
ATOM 2495 C C . THR A 1 322 ? -19.104 4.565 23.181 1.00 97.06 322 THR A C 1
ATOM 2497 O O . THR A 1 322 ? -20.036 4.134 23.862 1.00 97.06 322 THR A O 1
ATOM 2500 N N . PHE A 1 323 ? -18.300 3.778 22.475 1.00 95.62 323 PHE A N 1
ATOM 2501 C CA . PHE A 1 323 ? -18.399 2.320 22.433 1.00 95.62 323 PHE A CA 1
ATOM 2502 C C . PHE A 1 323 ? -17.027 1.685 22.185 1.00 95.62 323 PHE A C 1
ATOM 2504 O O . PHE A 1 323 ? -16.052 2.370 21.883 1.00 95.62 323 PHE A O 1
ATOM 2511 N N . THR A 1 324 ? -16.956 0.367 22.348 1.00 95.25 324 THR A N 1
ATOM 2512 C CA . THR A 1 324 ? -15.724 -0.417 22.227 1.00 95.25 324 THR A CA 1
ATOM 2513 C C . THR A 1 324 ? -15.821 -1.345 21.021 1.00 95.25 324 THR A C 1
ATOM 2515 O O . THR A 1 324 ? -16.856 -1.983 20.828 1.00 95.25 324 THR A O 1
ATOM 2518 N N . VAL A 1 325 ? -14.754 -1.422 20.228 1.00 94.81 325 VAL A N 1
ATOM 2519 C CA . VAL A 1 325 ? -14.637 -2.289 19.042 1.00 94.81 325 VAL A CA 1
ATOM 2520 C C . VAL A 1 325 ? -13.278 -2.988 19.024 1.00 94.81 325 VAL A C 1
ATOM 2522 O O . VAL A 1 325 ? -12.315 -2.424 19.537 1.00 94.81 325 VAL A O 1
ATOM 2525 N N . PRO A 1 326 ? -13.152 -4.191 18.448 1.00 93.38 326 PRO A N 1
ATOM 2526 C CA . PRO A 1 326 ? -11.863 -4.870 18.356 1.00 93.38 326 PRO A CA 1
ATOM 2527 C C . PRO A 1 326 ? -10.942 -4.209 17.316 1.00 93.38 326 PRO A C 1
ATOM 2529 O O . PRO A 1 326 ? -11.394 -3.805 16.246 1.00 93.38 326 PRO A O 1
ATOM 2532 N N . TRP A 1 327 ? -9.630 -4.177 17.575 1.00 92.00 327 TRP A N 1
ATOM 2533 C CA . TRP A 1 327 ? -8.626 -3.673 16.616 1.00 92.00 327 TRP A CA 1
ATOM 2534 C C . TRP A 1 327 ? -8.570 -4.476 15.313 1.00 92.00 327 TRP A C 1
ATOM 2536 O O . TRP A 1 327 ? -8.219 -3.928 14.271 1.00 92.00 327 TRP A O 1
ATOM 2546 N N . SER A 1 328 ? -8.984 -5.748 15.344 1.00 89.94 328 SER A N 1
ATOM 2547 C CA . SER A 1 328 ? -9.101 -6.599 14.151 1.00 89.94 328 SER A CA 1
ATOM 2548 C C . SER A 1 328 ? -10.048 -6.033 13.090 1.00 89.94 328 SER A C 1
ATOM 2550 O O . SER A 1 328 ? -10.082 -6.531 11.975 1.00 89.94 328 SER A O 1
ATOM 2552 N N . GLN A 1 329 ? -10.838 -5.010 13.423 1.00 92.94 329 GLN A N 1
ATOM 2553 C CA . GLN A 1 329 ? -11.658 -4.285 12.462 1.00 92.94 329 GLN A CA 1
ATOM 2554 C C . GLN A 1 329 ? -10.829 -3.514 11.419 1.00 92.94 329 GLN A C 1
ATOM 2556 O O . GLN A 1 329 ? -11.323 -3.301 10.315 1.00 92.94 329 GLN A O 1
ATOM 2561 N N . TRP A 1 330 ? -9.593 -3.128 11.755 1.00 93.56 330 TRP A N 1
ATOM 2562 C CA . TRP A 1 330 ? -8.686 -2.352 10.897 1.00 93.56 330 TRP A CA 1
ATOM 2563 C C . TRP A 1 330 ? -7.315 -3.012 10.735 1.00 93.56 330 TRP A C 1
ATOM 2565 O O . TRP A 1 330 ? -6.346 -2.347 10.376 1.00 93.56 330 TRP A O 1
ATOM 2575 N N . SER A 1 331 ? -7.198 -4.307 11.047 1.00 87.44 331 SER A N 1
ATOM 2576 C CA . SER A 1 331 ? -5.906 -4.996 10.991 1.00 87.44 331 SER A CA 1
ATOM 2577 C C . SER A 1 331 ? -5.293 -4.947 9.603 1.00 87.44 331 SER A C 1
ATOM 2579 O O . SER A 1 331 ? -4.085 -4.801 9.506 1.00 87.44 331 SER A O 1
ATOM 2581 N N . ASP A 1 332 ? -6.114 -5.039 8.559 1.00 87.62 332 ASP A N 1
ATOM 2582 C CA . ASP A 1 332 ? -5.656 -5.072 7.169 1.00 87.62 332 ASP A CA 1
ATOM 2583 C C . ASP A 1 332 ? -5.127 -3.706 6.718 1.00 87.62 332 ASP A C 1
ATOM 2585 O O . ASP A 1 332 ? -4.118 -3.652 6.032 1.00 87.62 332 ASP A O 1
ATOM 2589 N N . ASN A 1 333 ? -5.719 -2.612 7.208 1.00 90.81 333 ASN A N 1
ATOM 2590 C CA . ASN A 1 333 ? -5.288 -1.232 6.932 1.00 90.81 333 ASN A CA 1
ATOM 2591 C C . ASN A 1 333 ? -4.015 -0.817 7.688 1.00 90.81 333 ASN A C 1
ATOM 2593 O O . ASN A 1 333 ? -3.435 0.238 7.447 1.00 90.81 333 ASN A O 1
ATOM 2597 N N . LEU A 1 334 ? -3.616 -1.620 8.676 1.00 86.56 334 LEU A N 1
ATOM 2598 C CA . LEU A 1 334 ? -2.389 -1.442 9.453 1.00 86.56 334 LEU A CA 1
ATOM 2599 C C . LEU A 1 334 ? -1.270 -2.376 8.983 1.00 86.56 334 LEU A C 1
ATOM 2601 O O . LEU A 1 334 ? -0.140 -2.272 9.470 1.00 86.56 334 LEU A O 1
ATOM 2605 N N . GLN A 1 335 ? -1.565 -3.293 8.057 1.00 81.94 335 GLN A N 1
ATOM 2606 C CA . GLN A 1 335 ? -0.528 -4.058 7.387 1.00 81.94 335 GLN A CA 1
ATOM 2607 C C . GLN A 1 335 ? 0.212 -3.101 6.476 1.00 81.94 335 GLN A C 1
ATOM 2609 O O . GLN A 1 335 ? -0.397 -2.414 5.684 1.00 81.94 335 GLN A O 1
ATOM 2614 N N . PHE A 1 336 ? 1.529 -3.053 6.618 1.00 71.88 336 PHE A N 1
ATOM 2615 C CA . PHE A 1 336 ? 2.373 -2.381 5.647 1.00 71.88 336 PHE A CA 1
ATOM 2616 C C . PHE A 1 336 ? 2.823 -3.449 4.665 1.00 71.88 336 PHE A C 1
ATOM 2618 O O . PHE A 1 336 ? 3.565 -4.369 5.059 1.00 71.88 336 PHE A O 1
ATOM 2625 N N . ASP A 1 337 ? 2.369 -3.356 3.419 1.00 66.38 337 ASP A N 1
ATOM 2626 C CA . ASP A 1 337 ? 2.817 -4.250 2.360 1.00 66.38 337 ASP A CA 1
ATOM 2627 C C . ASP A 1 337 ? 4.344 -4.200 2.314 1.00 66.38 337 ASP A C 1
ATOM 2629 O O . ASP A 1 337 ? 4.967 -3.191 1.964 1.00 66.38 337 ASP A O 1
ATOM 2633 N N . SER A 1 338 ? 4.992 -5.290 2.735 1.00 58.31 338 SER A N 1
ATOM 2634 C CA . SER A 1 338 ? 6.434 -5.401 2.588 1.00 58.31 338 SER A CA 1
ATOM 2635 C C . SER A 1 338 ? 6.701 -5.422 1.093 1.00 58.31 338 SER A C 1
ATOM 2637 O O . SER A 1 338 ? 6.583 -6.474 0.467 1.00 58.31 338 SER A O 1
ATOM 2639 N N . ILE A 1 339 ? 7.030 -4.268 0.498 1.00 52.25 339 ILE A N 1
ATOM 2640 C CA . ILE A 1 339 ? 7.550 -4.279 -0.867 1.00 52.25 339 ILE A CA 1
ATOM 2641 C C . ILE A 1 339 ? 8.772 -5.187 -0.791 1.00 52.25 339 ILE A C 1
ATOM 2643 O O . ILE A 1 339 ? 9.642 -4.909 0.047 1.00 52.25 339 ILE A O 1
ATOM 2647 N N . PRO A 1 340 ? 8.804 -6.267 -1.583 1.00 46.41 340 PRO A N 1
ATOM 2648 C CA . PRO A 1 340 ? 9.814 -7.291 -1.450 1.00 46.41 340 PRO A CA 1
ATOM 2649 C C . PRO A 1 340 ? 11.194 -6.657 -1.376 1.00 46.41 340 PRO A C 1
ATOM 2651 O O . PRO A 1 340 ? 11.509 -5.714 -2.109 1.00 46.41 340 PRO A O 1
ATOM 2654 N N . SER A 1 341 ? 11.996 -7.145 -0.437 1.00 43.94 341 SER A N 1
ATOM 2655 C CA . SER A 1 341 ? 13.290 -6.595 -0.041 1.00 43.94 341 SER A CA 1
ATOM 2656 C C . SER A 1 341 ? 14.377 -6.773 -1.107 1.00 43.94 341 SER A C 1
ATOM 2658 O O . SER A 1 341 ? 15.538 -6.973 -0.759 1.00 43.94 341 SER A O 1
ATOM 2660 N N . ASP A 1 342 ? 14.034 -6.732 -2.395 1.00 42.41 342 ASP A N 1
ATOM 2661 C CA . ASP A 1 342 ? 14.989 -6.689 -3.491 1.00 42.41 342 ASP A CA 1
ATOM 2662 C C . ASP A 1 342 ? 15.237 -5.230 -3.920 1.00 42.41 342 ASP A C 1
ATOM 2664 O O . ASP A 1 342 ? 14.578 -4.711 -4.830 1.00 42.41 342 ASP A O 1
ATOM 2668 N N . PRO A 1 343 ? 16.216 -4.531 -3.310 1.00 44.03 343 PRO A N 1
ATOM 2669 C CA . PRO A 1 343 ? 16.608 -3.192 -3.732 1.00 44.03 343 PRO A CA 1
ATOM 2670 C C . PRO A 1 343 ? 17.197 -3.145 -5.157 1.00 44.03 343 PRO A C 1
ATOM 2672 O O . PRO A 1 343 ? 17.516 -2.045 -5.625 1.00 44.03 343 PRO A O 1
ATOM 2675 N N . PHE A 1 344 ? 17.334 -4.283 -5.859 1.00 42.59 344 PHE A N 1
ATOM 2676 C CA . PHE A 1 344 ? 17.996 -4.400 -7.162 1.00 42.59 344 PHE A CA 1
ATOM 2677 C C . PHE A 1 344 ? 17.114 -4.877 -8.333 1.00 42.59 344 PHE A C 1
ATOM 2679 O O . PHE A 1 344 ? 17.622 -4.997 -9.449 1.00 42.59 344 PHE A O 1
ATOM 2686 N N . GLY A 1 345 ? 15.793 -4.972 -8.159 1.00 40.12 345 GLY A N 1
ATOM 2687 C CA . GLY A 1 345 ? 14.842 -4.831 -9.270 1.00 40.12 345 GLY A CA 1
ATOM 2688 C C . GLY A 1 345 ? 14.510 -6.080 -10.092 1.00 40.12 345 GLY A C 1
ATOM 2689 O O . GLY A 1 345 ? 13.992 -5.920 -11.200 1.00 40.12 345 GLY A O 1
ATOM 2690 N N . LEU A 1 346 ? 14.735 -7.300 -9.594 1.00 40.34 346 LEU A N 1
ATOM 2691 C CA . LEU A 1 346 ? 14.327 -8.512 -10.320 1.00 40.34 346 LEU A CA 1
ATOM 2692 C C . LEU A 1 346 ? 12.808 -8.744 -10.255 1.00 40.34 346 LEU A C 1
ATOM 2694 O O . LEU A 1 346 ? 12.205 -9.087 -11.269 1.00 40.34 346 LEU A O 1
ATOM 2698 N N . GLU A 1 347 ? 12.152 -8.454 -9.130 1.00 41.94 347 GLU A N 1
ATOM 2699 C CA . GLU A 1 347 ? 10.698 -8.669 -9.001 1.00 41.94 347 GLU A CA 1
ATOM 2700 C C . GLU A 1 347 ? 9.821 -7.581 -9.635 1.00 41.94 347 GLU A C 1
ATOM 2702 O O . GLU A 1 347 ? 8.658 -7.815 -9.958 1.00 41.94 347 GLU A O 1
ATOM 2707 N N . MET A 1 348 ? 10.370 -6.394 -9.894 1.00 41.09 348 MET A N 1
ATOM 2708 C CA . MET A 1 348 ? 9.608 -5.307 -10.521 1.00 41.09 348 MET A CA 1
ATOM 2709 C C . MET A 1 348 ? 9.321 -5.574 -12.001 1.00 41.09 348 MET A C 1
ATOM 2711 O O . MET A 1 348 ? 8.292 -5.141 -12.511 1.00 41.09 348 MET A O 1
ATOM 2715 N N . THR A 1 349 ? 10.198 -6.330 -12.672 1.00 38.97 349 THR A N 1
ATOM 2716 C CA . THR A 1 349 ? 9.938 -6.861 -14.020 1.00 38.97 349 THR A CA 1
ATOM 2717 C C . THR A 1 349 ? 8.681 -7.733 -14.005 1.00 38.97 349 THR A C 1
ATOM 2719 O O . THR A 1 349 ? 7.820 -7.585 -14.865 1.00 38.97 349 THR A O 1
ATOM 2722 N N . ARG A 1 350 ? 8.511 -8.528 -12.943 1.00 42.84 350 ARG A N 1
ATOM 2723 C CA . ARG A 1 350 ? 7.363 -9.412 -12.721 1.00 42.84 350 ARG A CA 1
ATOM 2724 C C . ARG A 1 350 ? 6.058 -8.658 -12.440 1.00 42.84 350 ARG A C 1
ATOM 2726 O O . ARG A 1 350 ? 5.020 -9.030 -12.969 1.00 42.84 350 ARG A O 1
ATOM 2733 N N . LEU A 1 351 ? 6.110 -7.575 -11.658 1.00 38.34 351 LEU A N 1
ATOM 2734 C CA . LEU A 1 351 ? 4.951 -6.708 -11.371 1.00 38.34 351 LEU A CA 1
ATOM 2735 C C . LEU A 1 351 ? 4.495 -5.899 -12.596 1.00 38.34 351 LEU A C 1
ATOM 2737 O O . LEU A 1 351 ? 3.303 -5.725 -12.819 1.00 38.34 351 LEU A O 1
ATOM 2741 N N . ILE A 1 352 ? 5.435 -5.441 -13.429 1.00 43.66 352 ILE A N 1
ATOM 2742 C CA . ILE A 1 352 ? 5.110 -4.805 -14.716 1.00 43.66 352 ILE A CA 1
ATOM 2743 C C . ILE A 1 352 ? 4.477 -5.832 -15.671 1.00 43.66 352 ILE A C 1
ATOM 2745 O O . ILE A 1 352 ? 3.556 -5.493 -16.412 1.00 43.66 352 ILE A O 1
ATOM 2749 N N . GLU A 1 353 ? 4.920 -7.089 -15.634 1.00 39.31 353 GLU A N 1
ATOM 2750 C CA . GLU A 1 353 ? 4.311 -8.186 -16.395 1.00 39.31 353 GLU A CA 1
ATOM 2751 C C . GLU A 1 353 ? 2.923 -8.588 -15.855 1.00 39.31 353 GLU A C 1
ATOM 2753 O O . GLU A 1 353 ? 2.030 -8.858 -16.662 1.00 39.31 353 GLU A O 1
ATOM 2758 N N . SER A 1 354 ? 2.690 -8.548 -14.534 1.00 38.75 354 SER A N 1
ATOM 2759 C CA . SER A 1 354 ? 1.383 -8.853 -13.927 1.00 38.75 354 SER A CA 1
ATOM 2760 C C . SER A 1 354 ? 0.345 -7.745 -14.125 1.00 38.75 354 SER A C 1
ATOM 2762 O O . SER A 1 354 ? -0.807 -8.046 -14.431 1.00 38.75 354 SER A O 1
ATOM 2764 N N . ASP A 1 355 ? 0.733 -6.468 -14.031 1.00 37.47 355 ASP A N 1
ATOM 2765 C CA . ASP A 1 355 ? -0.177 -5.335 -14.282 1.00 37.47 355 ASP A CA 1
ATOM 2766 C C . ASP A 1 355 ? -0.581 -5.288 -15.774 1.00 37.47 355 ASP A C 1
ATOM 2768 O O . ASP A 1 355 ? -1.733 -5.012 -16.119 1.00 37.47 355 ASP A O 1
ATOM 2772 N N . MET A 1 356 ? 0.317 -5.690 -16.687 1.00 39.91 356 MET A N 1
ATOM 2773 C CA . MET A 1 356 ? -0.039 -5.902 -18.099 1.00 39.91 356 MET A CA 1
ATOM 2774 C C . MET A 1 356 ? -1.019 -7.070 -18.316 1.00 39.91 356 MET A C 1
ATOM 2776 O O . MET A 1 356 ? -1.761 -7.053 -19.303 1.00 39.91 356 MET A O 1
ATOM 2780 N N . ALA A 1 357 ? -1.058 -8.060 -17.418 1.00 40.66 357 ALA A N 1
ATOM 2781 C CA . ALA A 1 357 ? -2.034 -9.149 -17.454 1.00 40.66 357 ALA A CA 1
ATOM 2782 C C . ALA A 1 357 ? -3.406 -8.734 -16.898 1.00 40.66 357 ALA A C 1
ATOM 2784 O O . ALA A 1 357 ? -4.432 -9.124 -17.461 1.00 40.66 357 ALA A O 1
ATOM 2785 N N . ALA A 1 358 ? -3.441 -7.892 -15.861 1.00 37.06 358 ALA A N 1
ATOM 2786 C CA . ALA A 1 358 ? -4.675 -7.364 -15.275 1.00 37.06 358 ALA A CA 1
ATOM 2787 C C . ALA A 1 358 ? -5.413 -6.392 -16.221 1.00 37.06 358 ALA A C 1
ATOM 2789 O O . ALA A 1 358 ? -6.638 -6.449 -16.352 1.00 37.06 358 ALA A O 1
ATOM 2790 N N . LEU A 1 359 ? -4.682 -5.573 -16.984 1.00 40.25 359 LEU A N 1
ATOM 2791 C CA . LEU A 1 359 ? -5.247 -4.649 -17.981 1.00 40.25 359 LEU A CA 1
ATOM 2792 C C . LEU A 1 359 ? -5.867 -5.330 -19.211 1.00 40.25 359 LEU A C 1
ATOM 2794 O O . LEU A 1 359 ? -6.618 -4.692 -19.951 1.00 40.25 359 LEU A O 1
ATOM 2798 N N . ALA A 1 360 ? -5.619 -6.624 -19.426 1.00 38.34 360 ALA A N 1
ATOM 2799 C CA . ALA A 1 360 ? -6.335 -7.389 -20.443 1.00 38.34 360 ALA A CA 1
ATOM 2800 C C . ALA A 1 360 ? -7.776 -7.736 -20.017 1.00 38.34 360 ALA A C 1
ATOM 2802 O O . ALA A 1 360 ? -8.564 -8.134 -20.869 1.00 38.34 360 ALA A O 1
ATOM 2803 N N . ILE A 1 361 ? -8.146 -7.579 -18.739 1.00 44.44 361 ILE A N 1
ATOM 2804 C CA . ILE A 1 361 ? -9.430 -8.060 -18.196 1.00 44.44 361 ILE A CA 1
ATOM 2805 C C . ILE A 1 361 ? -10.551 -7.016 -18.319 1.00 44.44 361 ILE A C 1
ATOM 2807 O O . ILE A 1 361 ? -11.733 -7.367 -18.350 1.00 44.44 361 ILE A O 1
ATOM 2811 N N . VAL A 1 362 ? -10.234 -5.733 -18.496 1.00 38.69 362 VAL A N 1
ATOM 2812 C CA . VAL A 1 362 ? -11.265 -4.692 -18.555 1.00 38.69 362 VAL A CA 1
ATOM 2813 C C . VAL A 1 362 ? -11.591 -4.349 -20.010 1.00 38.69 362 VAL A C 1
ATOM 2815 O O . VAL A 1 362 ? -10.948 -3.522 -20.652 1.00 38.69 362 VAL A O 1
ATOM 2818 N N . ASN A 1 363 ? -12.689 -4.952 -20.484 1.00 37.25 363 ASN A N 1
ATOM 2819 C CA . ASN A 1 363 ? -13.580 -4.448 -21.543 1.00 37.25 363 ASN A CA 1
ATOM 2820 C C . ASN A 1 363 ? -13.529 -5.091 -22.946 1.00 37.25 363 ASN A C 1
ATOM 2822 O O . ASN A 1 363 ? -13.754 -4.406 -23.944 1.00 37.25 363 ASN A O 1
ATOM 2826 N N . THR A 1 364 ? -13.392 -6.419 -23.049 1.00 36.41 364 THR A N 1
ATOM 2827 C CA . THR A 1 364 ? -14.045 -7.157 -24.150 1.00 36.41 364 THR A CA 1
ATOM 2828 C C . THR A 1 364 ? -14.635 -8.469 -23.643 1.00 36.41 364 THR A C 1
ATOM 2830 O O . THR A 1 364 ? -13.968 -9.260 -22.990 1.00 36.41 364 THR A O 1
ATOM 2833 N N . SER A 1 365 ? -15.896 -8.736 -23.972 1.00 40.59 365 SER A N 1
ATOM 2834 C CA . SER A 1 365 ? -16.602 -10.001 -23.726 1.00 40.59 365 SER A CA 1
ATOM 2835 C C . SER A 1 365 ? -16.082 -11.166 -24.591 1.00 40.59 365 SER A C 1
ATOM 2837 O O . SER A 1 365 ? -16.843 -12.046 -24.990 1.00 40.59 365 SER A O 1
ATOM 2839 N N . THR A 1 366 ? -14.789 -11.146 -24.921 1.00 52.62 366 THR A N 1
ATOM 2840 C CA . THR A 1 366 ? -14.107 -12.099 -25.801 1.00 52.62 366 THR A CA 1
ATOM 2841 C C . THR A 1 366 ? -12.642 -12.318 -25.415 1.00 52.62 366 THR A C 1
ATOM 2843 O O . THR A 1 366 ? -11.888 -12.812 -26.242 1.00 52.62 366 THR A O 1
ATOM 2846 N N . VAL A 1 367 ? -12.189 -11.942 -24.215 1.00 58.88 367 VAL A N 1
ATOM 2847 C CA . VAL A 1 367 ? -10.836 -12.328 -23.781 1.00 58.88 367 VAL A CA 1
ATOM 2848 C C . VAL A 1 367 ? -10.863 -13.811 -23.467 1.00 58.88 367 VAL A C 1
ATOM 2850 O O . VAL A 1 367 ? -11.687 -14.256 -22.672 1.00 58.88 367 VAL A O 1
ATOM 2853 N N . SER A 1 368 ? -9.990 -14.569 -24.126 1.00 70.00 368 SER A N 1
ATOM 2854 C CA . SER A 1 368 ? -9.905 -15.992 -23.857 1.00 70.00 368 SER A CA 1
ATOM 2855 C C . SER A 1 368 ? -9.416 -16.247 -22.442 1.00 70.00 368 SER A C 1
ATOM 2857 O O . SER A 1 368 ? -8.473 -15.591 -21.985 1.00 70.00 368 SER A O 1
ATOM 2859 N N . VAL A 1 369 ? -10.048 -17.211 -21.769 1.00 81.69 369 VAL A N 1
ATOM 2860 C CA . VAL A 1 369 ? -9.709 -17.579 -20.385 1.00 81.69 369 VAL A CA 1
ATOM 2861 C C . VAL A 1 369 ? -8.267 -18.037 -20.275 1.00 81.69 369 VAL A C 1
ATOM 2863 O O . VAL A 1 369 ? -7.625 -17.793 -19.260 1.00 81.69 369 VAL A O 1
ATOM 2866 N N . ILE A 1 370 ? -7.728 -18.635 -21.332 1.00 86.94 370 ILE A N 1
ATOM 2867 C CA . ILE A 1 370 ? -6.313 -18.955 -21.445 1.00 86.94 370 ILE A CA 1
ATOM 2868 C C . ILE A 1 370 ? -5.698 -18.022 -22.482 1.00 86.94 370 ILE A C 1
ATOM 2870 O O . ILE A 1 370 ? -6.062 -18.057 -23.658 1.00 86.94 370 ILE A O 1
ATOM 2874 N N . ASN A 1 371 ? -4.749 -17.193 -22.057 1.00 87.31 371 ASN A N 1
ATOM 2875 C CA . ASN A 1 371 ? -3.998 -16.317 -22.946 1.00 87.31 37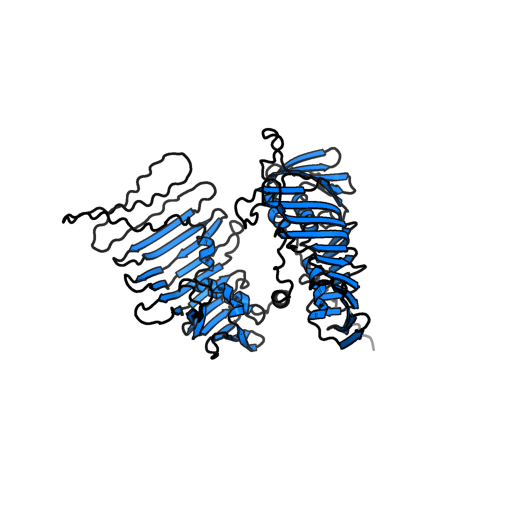1 ASN A CA 1
ATOM 2876 C C . ASN A 1 371 ? -2.545 -16.154 -22.472 1.00 87.31 371 ASN A C 1
ATOM 2878 O O . ASN A 1 371 ? -2.146 -16.606 -21.399 1.00 87.31 371 ASN A O 1
ATOM 2882 N N . ARG A 1 372 ? -1.730 -15.490 -23.294 1.00 83.19 372 ARG A N 1
ATOM 2883 C CA . ARG A 1 372 ? -0.294 -15.304 -23.032 1.00 83.19 372 ARG A CA 1
ATOM 2884 C C . ARG A 1 372 ? 0.048 -14.475 -21.792 1.00 83.19 372 ARG A C 1
ATOM 2886 O O . ARG A 1 372 ? 1.220 -14.393 -21.458 1.00 83.19 372 ARG A O 1
ATOM 2893 N N . TYR A 1 373 ? -0.923 -13.822 -21.163 1.00 80.12 373 TYR A N 1
ATOM 2894 C CA . TYR A 1 373 ? -0.680 -12.951 -20.018 1.00 80.12 373 TYR A CA 1
ATOM 2895 C C . TYR A 1 373 ? -1.050 -13.605 -18.686 1.00 80.12 373 TYR A C 1
ATOM 2897 O O . TYR A 1 373 ? -0.468 -13.253 -17.670 1.00 80.12 373 TYR A O 1
ATOM 2905 N N . ASN A 1 374 ? -1.969 -14.576 -18.672 1.00 83.00 374 ASN A N 1
ATOM 2906 C CA . ASN A 1 374 ? -2.407 -15.243 -17.440 1.00 83.00 374 ASN A CA 1
ATOM 2907 C C . ASN A 1 374 ? -1.950 -16.706 -17.311 1.00 83.00 374 ASN A C 1
ATOM 2909 O O . ASN A 1 374 ? -2.246 -17.359 -16.311 1.00 83.00 374 ASN A O 1
ATOM 2913 N N . TYR A 1 375 ? -1.223 -17.235 -18.300 1.00 88.06 375 TYR A N 1
ATOM 2914 C CA . TYR A 1 375 ? -0.839 -18.646 -18.317 1.00 88.06 375 TYR A CA 1
ATOM 2915 C C . TYR A 1 375 ? 0.010 -19.078 -17.114 1.00 88.06 375 TYR A C 1
ATOM 2917 O O . TYR A 1 375 ? -0.132 -20.210 -16.664 1.00 88.06 375 TYR A O 1
ATOM 2925 N N . ALA A 1 376 ? 0.884 -18.209 -16.595 1.00 83.62 376 ALA A N 1
ATOM 2926 C CA . ALA A 1 376 ? 1.789 -18.567 -15.505 1.00 83.62 376 ALA A CA 1
ATOM 2927 C C . ALA A 1 376 ? 1.036 -18.839 -14.191 1.00 83.62 376 ALA A C 1
ATOM 2929 O O . ALA A 1 376 ? 1.256 -19.881 -13.577 1.00 83.62 376 ALA A O 1
ATOM 2930 N N . ASP A 1 377 ? 0.104 -17.958 -13.810 1.00 82.62 377 ASP A N 1
ATOM 2931 C CA . ASP A 1 377 ? -0.753 -18.152 -12.628 1.00 82.62 377 ASP A CA 1
ATOM 2932 C C . ASP A 1 377 ? -1.668 -19.375 -12.802 1.00 82.62 377 ASP A C 1
ATOM 2934 O O . ASP A 1 377 ? -1.768 -20.226 -11.920 1.00 82.62 377 ASP A O 1
ATOM 2938 N N . LEU A 1 378 ? -2.248 -19.547 -13.996 1.00 87.75 378 LEU A N 1
ATOM 2939 C CA . LEU A 1 378 ? -3.055 -20.722 -14.331 1.00 87.75 378 LEU A CA 1
ATOM 2940 C C . LEU A 1 378 ? -2.286 -22.040 -14.125 1.00 87.75 378 LEU A C 1
ATOM 2942 O O . LEU A 1 378 ? -2.823 -22.999 -13.567 1.00 87.75 378 LEU A O 1
ATOM 2946 N N . ILE A 1 379 ? -1.037 -22.104 -14.589 1.00 87.25 379 ILE A N 1
ATOM 2947 C CA . ILE A 1 379 ? -0.174 -23.282 -14.446 1.00 87.25 379 ILE A CA 1
ATOM 2948 C C . ILE A 1 379 ? 0.124 -23.566 -12.974 1.00 87.25 379 ILE A C 1
ATOM 2950 O O . ILE A 1 379 ? 0.035 -24.724 -12.561 1.00 87.25 379 ILE A O 1
ATOM 2954 N N . ASP A 1 380 ? 0.428 -22.531 -12.191 1.00 83.38 380 ASP A N 1
ATOM 2955 C CA . ASP A 1 380 ? 0.702 -22.638 -10.756 1.00 83.38 380 ASP A CA 1
ATOM 2956 C C . ASP A 1 380 ? -0.475 -23.291 -10.012 1.00 83.38 380 ASP A C 1
ATOM 2958 O O . ASP A 1 380 ? -0.315 -24.319 -9.346 1.00 83.38 380 ASP A O 1
ATOM 2962 N N . LYS A 1 381 ? -1.703 -22.799 -10.242 1.00 86.25 381 LYS A N 1
ATOM 2963 C CA . LYS A 1 381 ? -2.921 -23.388 -9.652 1.00 86.25 381 LYS A CA 1
ATOM 2964 C C . LYS A 1 381 ? -3.154 -24.830 -10.104 1.00 86.25 381 LYS A C 1
ATOM 2966 O O . LYS A 1 381 ? -3.549 -25.675 -9.299 1.00 86.25 381 LYS A O 1
ATOM 2971 N N . VAL A 1 382 ? -2.911 -25.139 -11.379 1.00 87.12 382 VAL A N 1
ATOM 2972 C CA . VAL A 1 382 ? -3.073 -26.497 -11.923 1.00 87.12 382 VAL A CA 1
ATOM 2973 C C . VAL A 1 382 ? -2.077 -27.478 -11.297 1.00 87.12 382 VAL A C 1
ATOM 2975 O O . VAL A 1 382 ? -2.469 -28.597 -10.947 1.00 87.12 382 VAL A O 1
ATOM 2978 N N . PHE A 1 383 ? -0.815 -27.082 -11.117 1.00 85.12 383 PHE A N 1
ATOM 2979 C CA . PHE A 1 383 ? 0.173 -27.913 -10.426 1.00 85.12 383 PHE A CA 1
ATOM 2980 C C . PHE A 1 383 ? -0.172 -28.094 -8.949 1.00 85.12 383 PHE A C 1
ATOM 2982 O O . PHE A 1 383 ? -0.128 -29.231 -8.476 1.00 85.12 383 PHE A O 1
ATOM 2989 N N . ALA A 1 384 ? -0.634 -27.045 -8.266 1.00 80.56 384 ALA A N 1
ATOM 2990 C CA . ALA A 1 384 ? -1.065 -27.130 -6.872 1.00 80.56 384 ALA A CA 1
ATOM 2991 C C . ALA A 1 384 ? -2.229 -28.124 -6.659 1.00 80.56 384 ALA A C 1
ATOM 2993 O O . ALA A 1 384 ? -2.300 -28.810 -5.634 1.00 80.56 384 ALA A O 1
ATOM 2994 N N . ILE A 1 385 ? -3.128 -28.265 -7.643 1.00 82.81 385 ILE A N 1
ATOM 2995 C CA . ILE A 1 385 ? -4.178 -29.301 -7.640 1.00 82.81 385 ILE A CA 1
ATOM 2996 C C . ILE A 1 385 ? -3.568 -30.700 -7.832 1.00 82.81 385 ILE A C 1
ATOM 2998 O O . ILE A 1 385 ? -3.932 -31.637 -7.119 1.00 82.81 385 ILE A O 1
ATOM 3002 N N . TYR A 1 386 ? -2.619 -30.855 -8.762 1.00 80.88 386 TYR A N 1
ATOM 3003 C CA . TYR A 1 386 ? -1.938 -32.128 -9.038 1.00 80.88 386 TYR A CA 1
ATOM 3004 C C . TYR A 1 386 ? -1.129 -32.659 -7.847 1.00 80.88 386 TYR A C 1
ATOM 3006 O O . TYR A 1 386 ? -1.163 -33.862 -7.570 1.00 80.88 386 TYR A O 1
ATOM 3014 N N . THR A 1 387 ? -0.387 -31.782 -7.169 1.00 76.88 387 THR A N 1
ATOM 3015 C CA . THR A 1 387 ? 0.437 -32.109 -5.992 1.00 76.88 387 THR A CA 1
ATOM 3016 C C . THR A 1 387 ? -0.402 -32.210 -4.719 1.00 76.88 387 THR A C 1
ATOM 3018 O O . THR A 1 387 ? 0.019 -32.823 -3.736 1.00 76.88 387 THR A O 1
ATOM 3021 N N . GLY A 1 388 ? -1.606 -31.638 -4.745 1.00 71.06 388 GLY A N 1
ATOM 3022 C CA . GLY A 1 388 ? -2.486 -31.513 -3.598 1.00 71.06 388 GLY A CA 1
ATOM 3023 C C . GLY A 1 388 ? -2.051 -30.428 -2.609 1.00 71.06 388 GLY A C 1
ATOM 3024 O O . GLY A 1 388 ? -2.631 -30.366 -1.523 1.00 71.06 388 GLY A O 1
ATOM 3025 N N . SER A 1 389 ? -1.063 -29.586 -2.947 1.00 71.00 389 SER A N 1
ATOM 3026 C CA . SER A 1 389 ? -0.604 -28.485 -2.087 1.00 71.00 389 SER A CA 1
ATOM 3027 C C . SER A 1 389 ? -1.721 -27.473 -1.823 1.00 71.00 389 SER A C 1
ATOM 3029 O O . SER A 1 389 ? -1.868 -27.021 -0.686 1.00 71.00 389 SER A O 1
ATOM 3031 N N . LEU A 1 390 ? -2.608 -27.256 -2.804 1.00 66.56 390 LEU A N 1
ATOM 3032 C CA . LEU A 1 390 ? -3.767 -26.369 -2.670 1.00 66.56 390 LEU A CA 1
ATOM 3033 C C . LEU A 1 390 ? -4.682 -26.764 -1.496 1.00 66.56 390 LEU A C 1
ATOM 3035 O O . LEU A 1 390 ? -5.139 -25.916 -0.739 1.00 66.56 390 LEU A O 1
ATOM 3039 N N . TYR A 1 391 ? -4.911 -28.065 -1.301 1.00 65.94 391 TYR A N 1
ATOM 3040 C CA . TYR A 1 391 ? -5.741 -28.574 -0.202 1.00 65.94 391 TYR A CA 1
ATOM 3041 C C . TYR A 1 391 ? -4.932 -28.802 1.075 1.00 65.94 391 TYR A C 1
ATOM 3043 O O . TYR A 1 391 ? -5.497 -28.904 2.163 1.00 65.94 391 TYR A O 1
ATOM 3051 N N . ARG A 1 392 ? -3.604 -28.920 0.963 1.00 60.94 392 ARG A N 1
ATOM 3052 C CA . ARG A 1 392 ? -2.724 -29.159 2.105 1.00 60.94 392 ARG A CA 1
ATOM 3053 C C . ARG A 1 392 ? -2.702 -27.961 3.041 1.00 60.94 392 ARG A C 1
ATOM 3055 O O . ARG A 1 392 ? -2.714 -28.189 4.242 1.00 60.94 392 ARG A O 1
ATOM 3062 N N . ALA A 1 393 ? -2.730 -26.733 2.523 1.00 52.59 393 ALA A N 1
ATOM 3063 C CA . ALA A 1 393 ? -2.829 -25.521 3.339 1.00 52.59 393 ALA A CA 1
ATOM 3064 C C . ALA A 1 393 ? -4.124 -25.504 4.172 1.00 52.59 393 ALA A C 1
ATOM 3066 O O . ALA A 1 393 ? -4.074 -25.349 5.390 1.00 52.59 393 ALA A O 1
ATOM 3067 N N . SER A 1 394 ? -5.270 -25.802 3.551 1.00 47.88 394 SER A N 1
ATOM 3068 C CA . SER A 1 394 ? -6.562 -25.898 4.249 1.00 47.88 394 SER A CA 1
ATOM 3069 C C . SER A 1 394 ? -6.625 -27.069 5.241 1.00 47.88 394 SER A C 1
ATOM 3071 O O . SER A 1 394 ? -7.345 -27.014 6.235 1.00 47.88 394 SER A O 1
ATOM 3073 N N . LEU A 1 395 ? -5.853 -28.134 5.003 1.00 43.75 395 LEU A N 1
ATOM 3074 C CA . LEU A 1 395 ? -5.731 -29.280 5.907 1.00 43.75 395 LEU A CA 1
ATOM 3075 C C . LEU A 1 395 ? -4.614 -29.120 6.953 1.00 43.75 395 LEU A C 1
ATOM 3077 O O . LEU A 1 395 ? -4.596 -29.884 7.913 1.00 43.75 395 LEU A O 1
ATOM 3081 N N . ALA A 1 396 ? -3.702 -28.151 6.820 1.00 43.50 396 ALA A N 1
ATOM 3082 C CA . ALA A 1 396 ? -2.578 -27.933 7.739 1.00 43.50 396 ALA A CA 1
ATOM 3083 C C . ALA A 1 396 ? -3.023 -27.418 9.120 1.00 43.50 396 ALA A C 1
ATOM 3085 O O . ALA A 1 396 ? -2.266 -27.522 10.081 1.00 43.50 396 ALA A O 1
ATOM 3086 N N . GLY A 1 397 ? -4.275 -26.959 9.244 1.00 39.28 397 GLY A N 1
ATOM 3087 C CA . GLY A 1 397 ? -4.961 -26.755 10.526 1.00 39.28 397 GLY A CA 1
ATOM 3088 C C . GLY A 1 397 ? -5.287 -28.055 11.283 1.00 39.28 397 GLY A C 1
ATOM 3089 O O . GLY A 1 397 ? -5.808 -28.004 12.398 1.00 39.28 397 GLY A O 1
ATOM 3090 N N . TRP A 1 398 ? -4.983 -29.233 10.722 1.00 34.47 398 TRP A N 1
ATOM 3091 C CA . TRP A 1 398 ? -4.962 -30.481 11.482 1.00 34.47 398 TRP A CA 1
ATOM 3092 C C . TRP A 1 398 ? -3.866 -30.437 12.553 1.00 34.47 398 TRP A C 1
ATOM 3094 O O . TRP A 1 398 ? -2.715 -30.134 12.244 1.00 34.47 398 TRP A O 1
ATOM 3104 N N . PRO A 1 399 ? -4.161 -30.812 13.810 1.00 34.03 399 PRO A N 1
ATOM 3105 C CA . PRO A 1 399 ? -3.126 -30.897 14.823 1.00 34.03 399 PRO A CA 1
ATOM 3106 C C . PRO A 1 399 ? -2.063 -31.923 14.402 1.00 34.03 399 PRO A C 1
ATOM 3108 O O . PRO A 1 399 ? -2.345 -33.119 14.313 1.00 34.03 399 PRO A O 1
ATOM 3111 N N . ASN A 1 400 ? -0.820 -31.462 14.220 1.00 34.75 400 ASN A N 1
ATOM 3112 C CA . ASN A 1 400 ? 0.401 -32.268 14.048 1.00 34.75 400 ASN A CA 1
ATOM 3113 C C . ASN A 1 400 ? 0.770 -33.071 15.325 1.00 34.75 400 ASN A C 1
ATOM 3115 O O . ASN A 1 400 ? 1.936 -33.242 15.665 1.00 34.75 400 ASN A O 1
ATOM 3119 N N . GLY A 1 401 ? -0.224 -33.570 16.064 1.00 29.58 401 GLY A N 1
ATOM 3120 C CA . GLY A 1 401 ? -0.082 -34.226 17.366 1.00 29.58 401 GLY A CA 1
ATOM 3121 C C . GLY A 1 401 ? 0.153 -35.736 17.318 1.00 29.58 401 GLY A C 1
ATOM 3122 O O . GLY A 1 401 ? 0.009 -36.400 18.341 1.00 29.58 401 GLY A O 1
ATOM 3123 N N . VAL A 1 402 ? 0.506 -36.303 16.164 1.00 29.44 402 VAL A N 1
ATOM 3124 C CA . VAL A 1 402 ? 1.007 -37.680 16.097 1.00 29.44 402 VAL A CA 1
ATOM 3125 C C . VAL A 1 402 ? 2.452 -37.627 15.630 1.00 29.44 402 VAL A C 1
ATOM 3127 O O . VAL A 1 402 ? 2.777 -37.988 14.501 1.00 29.44 402 VAL A O 1
ATOM 3130 N N . GLU A 1 403 ? 3.342 -37.216 16.535 1.00 28.72 403 GLU A N 1
ATOM 3131 C CA . GLU A 1 403 ? 4.662 -37.831 16.544 1.00 28.72 403 GLU A CA 1
ATOM 3132 C C . GLU A 1 403 ? 4.417 -39.341 16.554 1.00 28.72 403 GLU A C 1
ATOM 3134 O O . GLU A 1 403 ? 3.876 -39.903 17.512 1.00 28.72 403 GLU A O 1
ATOM 3139 N N . THR A 1 404 ? 4.766 -40.016 15.464 1.00 34.25 404 THR A N 1
ATOM 3140 C CA . THR A 1 404 ? 4.942 -41.460 15.487 1.00 34.25 404 THR A CA 1
ATOM 3141 C C . THR A 1 404 ? 6.154 -41.732 16.366 1.00 34.25 404 THR A C 1
ATOM 3143 O O . THR A 1 404 ? 7.252 -41.975 15.866 1.00 34.25 404 THR A O 1
ATOM 3146 N N . GLY A 1 405 ? 5.966 -41.671 17.685 1.00 25.06 405 GLY A N 1
ATOM 3147 C CA . GLY A 1 405 ? 6.826 -42.389 18.600 1.00 25.06 405 GLY A CA 1
ATOM 3148 C C . GLY A 1 405 ? 6.904 -43.806 18.060 1.00 25.06 405 GLY A C 1
ATOM 3149 O O . GLY A 1 405 ? 5.866 -44.428 17.802 1.00 25.06 405 GLY A O 1
ATOM 3150 N N . GLU A 1 406 ? 8.122 -44.277 17.789 1.00 25.48 406 GLU A N 1
ATOM 3151 C CA . GLU A 1 406 ? 8.334 -45.674 17.442 1.00 25.48 406 GLU A CA 1
ATOM 3152 C C . GLU A 1 406 ? 7.500 -46.511 18.416 1.00 25.48 406 GLU A C 1
ATOM 3154 O O . GLU A 1 406 ? 7.582 -46.280 19.631 1.00 25.48 406 GLU A O 1
ATOM 3159 N N . PRO A 1 407 ? 6.643 -47.431 17.939 1.00 26.52 407 PRO A N 1
ATOM 3160 C CA . PRO A 1 407 ? 5.942 -48.300 18.854 1.00 26.52 407 PRO A CA 1
ATOM 3161 C C . PRO A 1 407 ? 7.019 -49.030 19.646 1.00 26.52 407 PRO A C 1
ATOM 3163 O O . PRO A 1 407 ? 7.744 -49.861 19.098 1.00 26.52 407 PRO A O 1
ATOM 3166 N N . ASN A 1 408 ? 7.130 -48.705 20.936 1.00 23.94 408 ASN A N 1
ATOM 3167 C CA . ASN A 1 408 ? 7.837 -49.535 21.888 1.00 23.94 408 ASN A CA 1
ATOM 3168 C C . ASN A 1 408 ? 7.169 -50.907 21.806 1.00 23.94 408 ASN A C 1
ATOM 3170 O O . ASN A 1 408 ? 6.110 -51.148 22.389 1.00 23.94 408 ASN A O 1
ATOM 3174 N N . LEU A 1 409 ? 7.774 -51.794 21.018 1.00 23.58 409 LEU A N 1
ATOM 3175 C CA . LEU A 1 409 ? 7.473 -53.209 20.991 1.00 23.58 409 LEU A CA 1
ATOM 3176 C C . LEU A 1 409 ? 7.839 -53.739 22.373 1.00 23.58 409 LEU A C 1
ATOM 3178 O O . LEU A 1 409 ? 8.951 -54.206 22.613 1.00 23.58 409 LEU A O 1
ATOM 3182 N N . VAL A 1 410 ? 6.886 -53.677 23.299 1.00 22.97 410 VAL A N 1
ATOM 3183 C CA . VAL A 1 410 ? 6.885 -54.588 24.433 1.00 22.97 410 VAL A CA 1
ATOM 3184 C C . VAL A 1 410 ? 6.798 -55.978 23.817 1.00 22.97 410 VAL A C 1
ATOM 3186 O O . VAL A 1 410 ? 5.766 -56.366 23.268 1.00 22.97 410 VAL A O 1
ATOM 3189 N N . SER A 1 411 ? 7.912 -56.712 23.841 1.00 24.69 411 SER A N 1
ATOM 3190 C CA . SER A 1 411 ? 7.929 -58.105 23.421 1.00 24.69 411 SER A CA 1
ATOM 3191 C C . SER A 1 411 ? 7.026 -58.891 24.367 1.00 24.69 411 SER A C 1
ATOM 3193 O O . SER A 1 411 ? 7.422 -59.233 25.483 1.00 24.69 411 SER A O 1
ATOM 3195 N N . VAL A 1 412 ? 5.807 -59.189 23.932 1.00 25.72 412 VAL A N 1
ATOM 3196 C CA . VAL A 1 412 ? 5.011 -60.238 24.558 1.00 25.72 412 VAL A CA 1
ATOM 3197 C C . VAL A 1 412 ? 5.463 -61.546 23.924 1.00 25.72 412 VAL A C 1
ATOM 3199 O O . VAL A 1 412 ? 4.988 -61.953 22.867 1.00 25.72 412 VAL A O 1
ATOM 3202 N N . ASN A 1 413 ? 6.442 -62.187 24.559 1.00 31.75 413 ASN A N 1
ATOM 3203 C CA . ASN A 1 413 ? 6.626 -63.623 24.409 1.00 31.75 413 ASN A CA 1
ATOM 3204 C C . ASN A 1 413 ? 5.409 -64.290 25.055 1.00 31.75 413 ASN A C 1
ATOM 3206 O O . ASN A 1 413 ? 5.399 -64.431 26.270 1.00 31.75 413 ASN A O 1
ATOM 3210 N N . ASP A 1 414 ? 4.392 -64.651 24.269 1.00 28.75 414 ASP A N 1
ATOM 3211 C CA . ASP A 1 414 ? 3.658 -65.901 24.486 1.00 28.75 414 ASP A CA 1
ATOM 3212 C C . ASP A 1 414 ? 2.699 -66.247 23.338 1.00 28.75 414 ASP A C 1
ATOM 3214 O O . ASP A 1 414 ? 1.912 -65.435 22.849 1.00 28.75 414 ASP A O 1
AT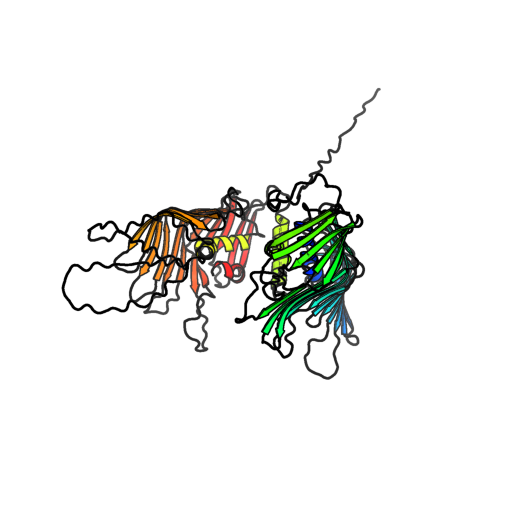OM 3218 N N . ASN A 1 415 ? 2.768 -67.517 22.933 1.00 31.97 415 ASN A N 1
ATOM 3219 C CA . ASN A 1 415 ? 1.949 -68.171 21.915 1.00 31.97 415 ASN A CA 1
ATOM 3220 C C . ASN A 1 415 ? 0.477 -68.294 22.348 1.00 31.97 415 ASN A C 1
ATOM 3222 O O . ASN A 1 415 ? 0.005 -69.385 22.672 1.00 31.97 415 ASN A O 1
ATOM 3226 N N . SER A 1 416 ? -0.283 -67.203 22.294 1.00 29.55 416 SER A N 1
ATOM 3227 C CA . SER A 1 416 ? -1.744 -67.280 22.320 1.00 29.55 416 SER A CA 1
ATOM 3228 C C . SER A 1 416 ? -2.358 -66.419 21.218 1.00 29.55 416 SER A C 1
ATOM 3230 O O . SER A 1 416 ? -2.298 -65.193 21.217 1.00 29.55 416 SER A O 1
ATOM 3232 N N . TYR A 1 417 ? -2.945 -67.104 20.235 1.00 31.61 417 TYR A N 1
ATOM 3233 C CA . TYR A 1 417 ? -3.899 -66.525 19.298 1.00 31.61 417 TYR A CA 1
ATOM 3234 C C . TYR A 1 417 ? -5.082 -66.001 20.116 1.00 31.61 417 TYR A C 1
ATOM 3236 O O . TYR A 1 417 ? -5.874 -66.817 20.578 1.00 31.61 417 TYR A O 1
ATOM 3244 N N . LEU A 1 418 ? -5.137 -64.684 20.339 1.00 31.98 418 LEU A N 1
ATOM 3245 C CA . LEU A 1 418 ? -6.300 -63.824 20.640 1.00 31.98 418 LEU A CA 1
ATOM 3246 C C . LEU A 1 418 ? -5.816 -62.591 21.425 1.00 31.98 418 LEU A C 1
ATOM 3248 O O . LEU A 1 418 ? -6.007 -62.478 22.633 1.00 31.98 418 LEU A O 1
ATOM 3252 N N . GLY A 1 419 ? -5.179 -61.652 20.723 1.00 25.42 419 GLY A N 1
ATOM 3253 C CA . GLY A 1 419 ? -4.852 -60.329 21.252 1.00 25.42 419 GLY A CA 1
ATOM 3254 C C . GLY A 1 419 ? -5.813 -59.281 20.696 1.00 25.42 419 GLY A C 1
ATOM 3255 O O . GLY A 1 419 ? -5.798 -59.004 19.500 1.00 25.42 419 GLY A O 1
ATOM 3256 N N . LYS A 1 420 ? -6.648 -58.693 21.558 1.00 25.52 420 LYS A N 1
ATOM 3257 C CA . LYS A 1 420 ? -7.373 -57.446 21.276 1.00 25.52 420 LYS A CA 1
ATOM 3258 C C . LYS A 1 420 ? -6.327 -56.333 21.137 1.00 25.52 420 LYS A C 1
ATOM 3260 O O . LYS A 1 420 ? -5.715 -55.963 22.134 1.00 25.52 420 LYS A O 1
ATOM 3265 N N . ILE A 1 421 ? -6.122 -55.801 19.935 1.00 27.67 421 ILE A N 1
ATOM 3266 C CA . ILE A 1 421 ? -5.406 -54.532 19.769 1.00 27.67 421 ILE A CA 1
ATOM 3267 C C . ILE A 1 421 ? -6.439 -53.430 20.016 1.00 27.67 421 ILE A C 1
ATOM 3269 O O . ILE A 1 421 ? -7.303 -53.184 19.177 1.00 27.67 421 ILE A O 1
ATOM 3273 N N . LEU A 1 422 ? -6.401 -52.819 21.201 1.00 24.20 422 LEU A N 1
ATOM 3274 C CA . LEU A 1 422 ? -7.049 -51.530 21.430 1.00 24.20 422 LEU A CA 1
ATOM 3275 C C . LEU A 1 422 ? -6.146 -50.460 20.812 1.00 24.20 422 LEU A C 1
ATOM 3277 O O . LEU A 1 422 ? -5.047 -50.231 21.307 1.00 24.20 422 LEU A O 1
ATOM 3281 N N . VAL A 1 423 ? -6.604 -49.815 19.743 1.00 26.08 423 VAL A N 1
ATOM 3282 C CA . VAL A 1 423 ? -6.050 -48.530 19.310 1.00 26.08 423 VAL A CA 1
ATOM 3283 C C . VAL A 1 423 ? -6.979 -47.461 19.872 1.00 26.08 423 VAL A C 1
ATOM 3285 O O . VAL A 1 423 ? -8.082 -47.274 19.366 1.00 26.08 423 VAL A O 1
ATOM 3288 N N . SER A 1 424 ? -6.581 -46.817 20.968 1.00 26.72 424 SER A N 1
ATOM 3289 C CA . SER A 1 424 ? -7.241 -45.607 21.461 1.00 26.72 424 SER A CA 1
ATOM 3290 C C . SER A 1 424 ? -6.595 -44.398 20.788 1.00 26.72 424 SER A C 1
ATOM 3292 O O . SER A 1 424 ? -5.442 -44.085 21.080 1.00 26.72 424 SER A O 1
ATOM 3294 N N . ALA A 1 425 ? -7.315 -43.714 19.902 1.00 29.50 425 ALA A N 1
ATOM 3295 C CA . ALA A 1 425 ? -6.986 -42.336 19.558 1.00 29.50 425 ALA A CA 1
ATOM 3296 C C . ALA A 1 425 ? -7.621 -41.445 20.635 1.00 29.50 425 ALA A C 1
ATOM 3298 O O . ALA A 1 425 ? -8.831 -41.227 20.630 1.00 29.50 425 ALA A O 1
ATOM 3299 N N . ASN A 1 426 ? -6.828 -40.999 21.610 1.00 29.89 426 ASN A N 1
ATOM 3300 C CA . ASN A 1 426 ? -7.297 -40.035 22.601 1.00 29.89 426 ASN A CA 1
ATOM 3301 C C . ASN A 1 426 ? -7.276 -38.642 21.966 1.00 29.89 426 ASN A C 1
ATOM 3303 O O . ASN A 1 426 ? -6.232 -38.000 21.927 1.00 29.89 426 ASN A O 1
ATOM 3307 N N . TYR A 1 427 ? -8.427 -38.168 21.491 1.00 31.75 427 TYR A N 1
ATOM 3308 C CA . TYR A 1 427 ? -8.640 -36.735 21.303 1.00 31.75 427 TYR A CA 1
ATOM 3309 C C . TYR A 1 427 ? -8.945 -36.129 22.675 1.00 31.75 427 TYR A C 1
ATOM 3311 O O . TYR A 1 427 ? -10.055 -36.266 23.188 1.00 31.75 427 TYR A O 1
ATOM 3319 N N . GLN A 1 428 ? -7.951 -35.503 23.304 1.00 35.66 428 GLN A N 1
ATOM 3320 C CA . GLN A 1 428 ? -8.200 -34.616 24.437 1.00 35.66 428 GLN A CA 1
ATOM 3321 C C . GLN A 1 428 ? -8.492 -33.220 23.892 1.00 35.66 428 GLN A C 1
ATOM 3323 O O . GLN A 1 428 ? -7.590 -32.532 23.423 1.00 35.66 428 GLN A O 1
ATOM 3328 N N . CYS A 1 429 ? -9.751 -32.790 23.969 1.00 34.03 429 CYS A N 1
ATOM 3329 C CA . CYS A 1 429 ? -10.058 -31.366 23.941 1.00 34.03 429 CYS A CA 1
ATOM 3330 C C . CYS A 1 429 ? -9.429 -30.766 25.200 1.00 34.03 429 CYS A C 1
ATOM 3332 O O . CYS A 1 429 ? -9.827 -31.130 26.308 1.00 34.03 429 CYS A O 1
ATOM 3334 N N . SER A 1 430 ? -8.423 -29.904 25.061 1.00 37.66 430 SER A N 1
ATOM 3335 C CA . SER A 1 430 ? -7.841 -29.210 26.207 1.00 37.66 430 SER A CA 1
ATOM 3336 C C . SER A 1 430 ? -8.837 -28.166 26.702 1.00 37.66 430 SER A C 1
ATOM 3338 O O . SER A 1 430 ? -8.786 -27.028 26.263 1.00 37.66 430 SER A O 1
ATOM 3340 N N . ASN A 1 431 ? -9.790 -28.573 27.538 1.00 37.62 431 ASN A N 1
ATOM 3341 C CA . ASN A 1 431 ? -10.519 -27.719 28.472 1.00 37.62 431 ASN A CA 1
ATOM 3342 C C . ASN A 1 431 ? -11.063 -28.605 29.608 1.00 37.62 431 ASN A C 1
ATOM 3344 O O . ASN A 1 431 ? -11.609 -29.681 29.364 1.00 37.62 431 ASN A O 1
ATOM 3348 N N . ASP A 1 432 ? -10.879 -28.141 30.844 1.00 39.19 432 ASP A N 1
ATOM 3349 C CA . ASP A 1 43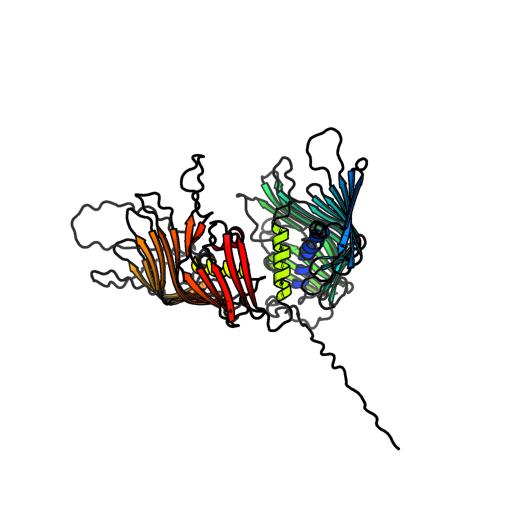2 ? -11.044 -28.835 32.131 1.00 39.19 432 ASP A CA 1
ATOM 3350 C C . ASP A 1 432 ? -12.468 -29.322 32.477 1.00 39.19 432 ASP A C 1
ATOM 3352 O O . ASP A 1 432 ? -13.030 -28.963 33.511 1.00 39.19 432 ASP A O 1
ATOM 3356 N N . PHE A 1 433 ? -13.060 -30.216 31.686 1.00 35.25 433 PHE A N 1
ATOM 3357 C CA . PHE A 1 433 ? -14.189 -31.022 32.159 1.00 35.25 433 PHE A CA 1
ATOM 3358 C C . PHE A 1 433 ? -14.036 -32.483 31.748 1.00 35.25 433 PHE A C 1
ATOM 3360 O O . PHE A 1 433 ? -14.166 -32.858 30.585 1.00 35.25 433 PHE A O 1
ATOM 3367 N N . GLY A 1 434 ? -13.774 -33.324 32.750 1.00 35.94 434 GLY A N 1
ATOM 3368 C CA . GLY A 1 434 ? -13.716 -34.771 32.610 1.00 35.94 434 GLY A CA 1
ATOM 3369 C C . GLY A 1 434 ? -15.046 -35.345 32.127 1.00 35.94 434 GLY A C 1
ATOM 3370 O O . GLY A 1 434 ? -15.973 -35.532 32.913 1.00 35.94 434 GLY A O 1
ATOM 3371 N N . ALA A 1 435 ? -15.106 -35.681 30.843 1.00 29.62 435 ALA A N 1
ATOM 3372 C CA . ALA A 1 435 ? -16.061 -36.629 30.294 1.00 29.62 435 ALA A CA 1
ATOM 3373 C C . ALA A 1 435 ? -15.278 -37.723 29.558 1.00 29.62 435 ALA A C 1
ATOM 3375 O O . ALA A 1 435 ? -14.814 -37.550 28.434 1.00 29.62 435 ALA A O 1
ATOM 3376 N N . GLU A 1 436 ? -15.101 -38.859 30.231 1.00 28.67 436 GLU A N 1
ATOM 3377 C CA . GLU A 1 436 ? -14.559 -40.079 29.640 1.00 28.67 436 GLU A CA 1
ATOM 3378 C C . GLU A 1 436 ? -15.636 -40.671 28.711 1.00 28.67 436 GLU A C 1
ATOM 3380 O O . GLU A 1 436 ? -16.601 -41.291 29.164 1.00 28.67 436 GLU A O 1
ATOM 3385 N N . HIS A 1 437 ? -15.522 -40.444 27.401 1.00 31.72 437 HIS A N 1
ATOM 3386 C CA . HIS A 1 437 ? -16.396 -41.084 26.420 1.00 31.72 437 HIS A CA 1
ATOM 3387 C C . HIS A 1 437 ? -15.737 -42.354 25.877 1.00 31.72 437 HIS A C 1
ATOM 3389 O O . HIS A 1 437 ? -14.766 -42.321 25.126 1.00 31.72 437 HIS A O 1
ATOM 3395 N N . VAL A 1 438 ? -16.296 -43.497 26.275 1.00 29.48 438 VAL A N 1
ATOM 3396 C CA . VAL A 1 438 ? -15.885 -44.826 25.816 1.00 29.48 438 VAL A CA 1
ATOM 3397 C C . VAL A 1 438 ? -16.320 -45.022 24.361 1.00 29.48 438 VAL A C 1
ATOM 3399 O O . VAL A 1 438 ? -17.511 -45.135 24.068 1.00 29.48 438 VAL A O 1
ATOM 3402 N N . PHE A 1 439 ? -15.346 -45.108 23.453 1.00 31.86 439 PHE A N 1
ATOM 3403 C CA . PHE A 1 439 ? -15.546 -45.603 22.091 1.00 31.86 439 PHE A CA 1
ATOM 3404 C C . PHE A 1 439 ? -15.977 -47.074 22.134 1.00 31.86 439 PHE A C 1
ATOM 3406 O O . PHE A 1 439 ? -15.277 -47.918 22.697 1.00 31.86 439 PHE A O 1
ATOM 3413 N N . ASN A 1 440 ? -17.110 -47.398 21.509 1.00 29.20 440 ASN A N 1
ATOM 3414 C CA . ASN A 1 440 ? -17.579 -48.773 21.354 1.00 29.20 440 ASN A CA 1
ATOM 3415 C C . ASN A 1 440 ? -17.489 -49.168 19.870 1.00 29.20 440 ASN A C 1
ATOM 3417 O O . ASN A 1 440 ? -18.460 -48.988 19.136 1.00 29.20 440 ASN A O 1
ATOM 3421 N N . PRO A 1 441 ? -16.343 -49.682 19.388 1.00 34.16 441 PRO A N 1
ATOM 3422 C CA . PRO A 1 441 ? -16.288 -50.256 18.053 1.00 34.16 441 PRO A CA 1
ATOM 3423 C C . PRO A 1 441 ? -17.177 -51.505 18.017 1.00 34.16 441 PRO A C 1
ATOM 3425 O O . PRO A 1 441 ? -16.980 -52.451 18.788 1.00 34.16 441 PRO A O 1
ATOM 3428 N N . THR A 1 442 ? -18.160 -51.536 17.121 1.00 34.75 442 THR A N 1
ATOM 3429 C CA . THR A 1 442 ? -18.892 -52.763 16.803 1.00 34.75 442 THR A CA 1
ATOM 3430 C C . THR A 1 442 ? -17.943 -53.717 16.085 1.00 34.75 442 THR A C 1
ATOM 3432 O O . THR A 1 442 ? -17.511 -53.504 14.958 1.00 34.75 442 THR A O 1
ATOM 3435 N N . SER A 1 443 ? -17.563 -54.784 16.781 1.00 32.06 443 SER A N 1
ATOM 3436 C CA . SER A 1 443 ? -16.647 -55.810 16.289 1.00 32.06 443 SER A CA 1
ATOM 3437 C C . SER A 1 443 ? -17.215 -56.563 15.081 1.00 32.06 443 SER A C 1
ATOM 3439 O O . SER A 1 443 ? -18.287 -57.162 15.191 1.00 32.06 443 SER A O 1
ATOM 3441 N N . TYR A 1 444 ? -16.449 -56.637 13.987 1.00 32.34 444 TYR A N 1
ATOM 3442 C CA . TYR A 1 444 ? -16.658 -57.585 12.889 1.00 32.34 444 TYR A CA 1
ATOM 3443 C C . TYR A 1 444 ? -15.463 -58.548 12.808 1.00 32.34 444 TYR A C 1
ATOM 3445 O O . TYR A 1 444 ? -14.313 -58.119 12.729 1.00 32.34 444 TYR A O 1
ATOM 3453 N N . TYR A 1 445 ? -15.727 -59.856 12.859 1.00 38.56 445 TYR A N 1
ATOM 3454 C CA . TYR A 1 445 ? -14.716 -60.914 12.752 1.00 38.56 445 TYR A CA 1
ATOM 3455 C C . TYR A 1 445 ? -14.627 -61.418 11.305 1.00 38.56 445 TYR A C 1
ATOM 3457 O O . TYR A 1 445 ? -15.587 -61.974 10.776 1.00 38.56 445 TYR A O 1
ATOM 3465 N N . GLY A 1 446 ? -13.457 -61.265 10.687 1.00 34.56 446 GLY A N 1
ATOM 3466 C CA . GLY A 1 446 ? -13.081 -61.899 9.421 1.00 34.56 446 GLY A CA 1
ATOM 3467 C C . GLY A 1 446 ? -11.667 -61.490 8.997 1.00 34.56 446 GLY A C 1
ATOM 3468 O O . GLY A 1 446 ? -11.248 -60.378 9.299 1.00 34.56 446 GLY A O 1
ATOM 3469 N N . ASP A 1 447 ? -1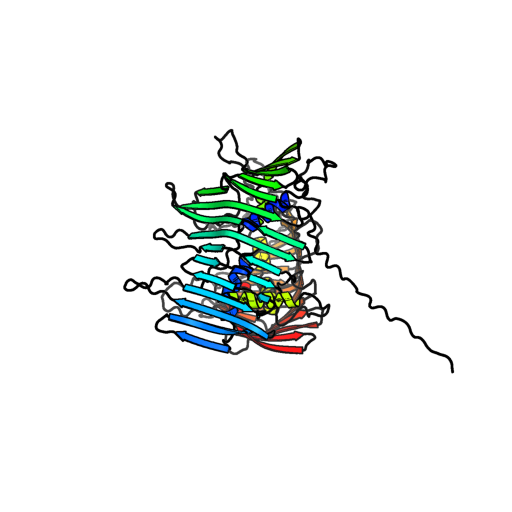0.945 -62.368 8.288 1.00 40.22 447 ASP A N 1
ATOM 3470 C CA . ASP A 1 447 ? -9.511 -62.279 7.903 1.00 40.22 447 ASP A CA 1
ATOM 3471 C C . ASP A 1 447 ? -9.102 -61.063 7.031 1.00 40.22 447 ASP A C 1
ATOM 3473 O O . ASP A 1 447 ? -8.016 -61.009 6.452 1.00 40.22 447 ASP A O 1
ATOM 3477 N N . ARG A 1 448 ? -9.972 -60.061 6.908 1.00 42.62 448 ARG A N 1
ATOM 3478 C CA . ARG A 1 448 ? -9.723 -58.762 6.285 1.00 42.62 448 ARG A CA 1
ATOM 3479 C C . ARG A 1 448 ? -10.291 -57.722 7.244 1.00 42.62 448 ARG A C 1
ATOM 3481 O O . ARG A 1 448 ? -11.505 -57.593 7.329 1.00 42.62 448 ARG A O 1
ATOM 3488 N N . GLY A 1 449 ? -9.431 -57.038 7.995 1.00 42.41 449 GLY A N 1
ATOM 3489 C CA . GLY A 1 449 ? -9.866 -56.009 8.938 1.00 42.41 449 GLY A CA 1
ATOM 3490 C C . GLY A 1 449 ? -10.602 -54.889 8.205 1.00 42.41 449 GLY A C 1
ATOM 3491 O O . GLY A 1 449 ? -10.017 -54.206 7.366 1.00 42.41 449 GLY A O 1
ATOM 3492 N N . TYR A 1 450 ? -11.888 -54.733 8.500 1.00 37.75 450 TYR A N 1
ATOM 3493 C CA . TYR A 1 450 ? -12.677 -53.565 8.130 1.00 37.75 450 TYR A CA 1
ATOM 3494 C C . TYR A 1 450 ? -12.924 -52.784 9.418 1.00 37.75 450 TYR A C 1
ATOM 3496 O O . TYR A 1 450 ? -13.459 -53.345 10.372 1.00 37.75 450 TYR A O 1
ATOM 3504 N N . ALA A 1 451 ? -12.512 -51.520 9.450 1.00 42.66 451 ALA A N 1
ATOM 3505 C CA . ALA A 1 451 ? -12.956 -50.575 10.461 1.00 42.66 451 ALA A CA 1
ATOM 3506 C C . ALA A 1 451 ? -13.914 -49.602 9.769 1.00 42.66 451 ALA A C 1
ATOM 3508 O O . ALA A 1 451 ? -13.555 -48.970 8.773 1.00 42.66 451 ALA A O 1
ATOM 3509 N N . GLU A 1 452 ? -15.150 -49.559 10.249 1.00 37.91 452 GLU A N 1
ATOM 3510 C CA . GLU A 1 452 ? -16.154 -48.591 9.825 1.00 37.91 452 GLU A CA 1
ATOM 3511 C C . GLU A 1 452 ? -16.223 -47.526 10.918 1.00 37.91 452 GLU A C 1
ATOM 3513 O O . GLU A 1 452 ? -16.431 -47.853 12.088 1.00 37.91 452 GLU A O 1
ATOM 3518 N N . TRP A 1 453 ? -15.961 -46.274 10.548 1.00 42.81 453 TRP A N 1
ATOM 3519 C CA . TRP A 1 453 ? -15.992 -45.142 11.466 1.00 42.81 453 TRP A CA 1
ATOM 3520 C C . TRP A 1 453 ? -17.181 -44.265 11.088 1.00 42.81 453 TRP A C 1
ATOM 3522 O O . TRP A 1 453 ? -17.209 -43.680 10.006 1.00 42.81 453 TRP A O 1
ATOM 3532 N N . GLU A 1 454 ? -18.174 -44.201 11.970 1.00 37.78 454 GLU A N 1
ATOM 3533 C CA . GLU A 1 454 ? -19.247 -43.214 11.893 1.00 37.78 454 GLU A CA 1
ATOM 3534 C C . GLU A 1 454 ? -18.842 -42.030 12.775 1.00 37.78 454 GLU A C 1
ATOM 3536 O O . GLU A 1 454 ? -18.819 -42.129 14.005 1.00 37.78 454 GLU A O 1
ATOM 3541 N N . PHE A 1 455 ? -18.452 -40.921 12.147 1.00 41.00 455 PHE A N 1
ATOM 3542 C CA . PHE A 1 455 ? -18.155 -39.686 12.864 1.00 41.00 455 PHE A CA 1
ATOM 3543 C C . PHE A 1 455 ? -19.480 -38.980 13.159 1.00 41.00 455 PHE A C 1
ATOM 3545 O O . PHE A 1 455 ? -20.075 -38.357 12.284 1.00 41.00 455 PHE A O 1
ATOM 3552 N N . ASN A 1 456 ? -19.970 -39.100 14.392 1.00 38.34 456 ASN A N 1
ATOM 3553 C CA . ASN A 1 456 ? -21.065 -38.256 14.864 1.00 38.34 456 ASN A CA 1
ATOM 3554 C C . ASN A 1 456 ? -20.527 -36.850 15.162 1.00 38.34 456 ASN A C 1
ATOM 3556 O O . ASN A 1 456 ? -19.420 -36.723 15.666 1.00 38.34 456 ASN A O 1
ATOM 3560 N N . ARG A 1 457 ? -21.313 -35.811 14.857 1.00 39.97 457 ARG A N 1
ATOM 3561 C CA . ARG A 1 457 ? -20.989 -34.380 15.021 1.00 39.97 457 ARG A CA 1
ATOM 3562 C C . ARG A 1 457 ? -20.160 -34.090 16.288 1.00 39.97 457 ARG A C 1
ATOM 3564 O O . ARG A 1 457 ? -20.700 -34.121 17.393 1.00 39.97 457 ARG A O 1
ATOM 3571 N N . TYR A 1 458 ? -18.874 -33.772 16.124 1.00 43.94 458 TYR A N 1
ATOM 3572 C CA . TYR A 1 458 ? -17.998 -33.324 17.212 1.00 43.94 458 TYR A CA 1
ATOM 3573 C C . TYR A 1 458 ? -17.892 -31.800 17.176 1.00 43.94 458 TYR A C 1
ATOM 3575 O O . TYR A 1 458 ? -17.473 -31.235 16.173 1.00 43.94 458 TYR A O 1
ATOM 3583 N N . ASN A 1 459 ? -18.310 -31.142 18.258 1.00 42.28 459 ASN A N 1
ATOM 3584 C CA . ASN A 1 459 ? -18.237 -29.690 18.408 1.00 42.28 459 ASN A CA 1
ATOM 3585 C C . ASN A 1 459 ? -17.128 -29.374 19.422 1.00 42.28 459 ASN A C 1
ATOM 3587 O O . ASN A 1 459 ? -17.338 -29.498 20.630 1.00 42.28 459 ASN A O 1
ATOM 3591 N N . CYS A 1 460 ? -15.937 -29.025 18.941 1.00 40.00 460 CYS A N 1
ATOM 3592 C CA . CYS A 1 460 ? -14.780 -28.713 19.781 1.00 40.00 460 CYS A CA 1
ATOM 3593 C C . CYS A 1 460 ? -14.620 -27.195 19.940 1.00 40.00 460 CYS A C 1
ATOM 3595 O O . CYS A 1 460 ? -13.734 -26.610 19.334 1.00 40.00 460 CYS A O 1
ATOM 3597 N N . GLY A 1 461 ? -15.468 -26.555 20.753 1.00 47.38 461 GLY A N 1
ATOM 3598 C CA . GLY A 1 461 ? -15.307 -25.138 21.119 1.00 47.38 461 GLY A CA 1
ATOM 3599 C C . GLY A 1 461 ? -15.200 -24.155 19.938 1.00 47.38 461 GLY A C 1
ATOM 3600 O O . GLY A 1 461 ? -15.622 -24.450 18.825 1.00 47.38 461 GLY A O 1
ATOM 3601 N N . THR A 1 462 ? -14.655 -22.965 20.203 1.00 39.28 462 THR A N 1
ATOM 3602 C CA . THR A 1 462 ? -14.620 -21.798 19.296 1.00 39.28 462 THR A CA 1
ATOM 3603 C C . THR A 1 462 ? -13.687 -21.929 18.085 1.00 39.28 462 THR A C 1
ATOM 3605 O O . THR A 1 462 ? -13.671 -21.039 17.246 1.00 39.28 462 THR A O 1
ATOM 3608 N N . SER A 1 463 ? -12.945 -23.032 17.958 1.00 42.31 463 SER A N 1
ATOM 3609 C CA . SER A 1 463 ? -12.081 -23.347 16.807 1.00 42.31 463 SER A CA 1
ATOM 3610 C C . SER A 1 463 ? -12.482 -24.653 16.099 1.00 42.31 463 SER A C 1
ATOM 3612 O O . SER A 1 463 ? -11.689 -25.253 15.374 1.00 42.31 463 SER A O 1
ATOM 3614 N N . GLY A 1 464 ? -13.705 -25.140 16.330 1.00 47.31 464 GLY A N 1
ATOM 3615 C CA . GLY A 1 464 ? -14.117 -26.486 15.944 1.00 47.31 464 GLY A CA 1
ATOM 3616 C C . GLY A 1 464 ? -14.404 -26.671 14.452 1.00 47.31 464 GLY A C 1
ATOM 3617 O O . GLY A 1 464 ? -15.402 -26.172 13.945 1.00 47.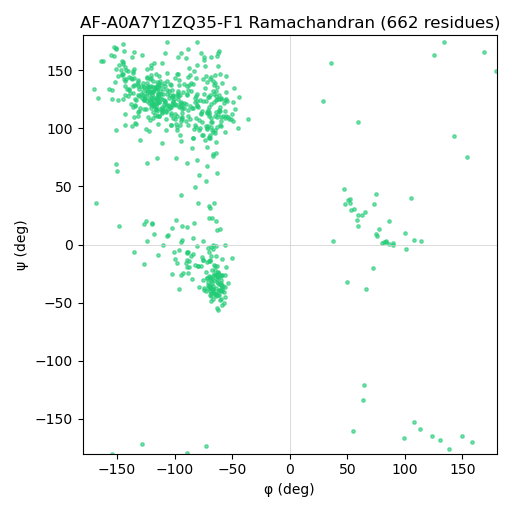31 464 GLY A O 1
ATOM 3618 N N . PHE A 1 465 ? -13.599 -27.499 13.785 1.00 45.62 465 PHE A N 1
ATOM 3619 C CA . PHE A 1 465 ? -13.970 -28.121 12.513 1.00 45.62 465 PHE A CA 1
ATOM 3620 C C . PHE A 1 465 ? -15.159 -29.071 12.706 1.00 45.62 465 PHE A C 1
ATOM 3622 O O . PHE A 1 465 ? -15.193 -29.841 13.672 1.00 45.62 465 PHE A O 1
ATOM 3629 N N . SER A 1 466 ? -16.108 -29.074 11.768 1.00 50.88 466 SER A N 1
ATOM 3630 C CA . SER A 1 466 ? -17.208 -30.042 11.746 1.00 50.88 466 SER A CA 1
ATOM 3631 C C . SER A 1 466 ? -17.006 -31.066 10.629 1.00 50.88 466 SER A C 1
ATOM 3633 O O . SER A 1 466 ? -16.709 -30.709 9.491 1.00 50.88 466 SER A O 1
ATOM 3635 N N . PHE A 1 467 ? -17.174 -32.348 10.959 1.00 52.38 467 PHE A N 1
ATOM 3636 C CA . PHE A 1 467 ? -17.042 -33.459 10.018 1.00 52.38 467 PHE A CA 1
ATOM 3637 C C . PHE A 1 467 ? -18.391 -34.142 9.835 1.00 52.38 467 PHE A C 1
ATOM 3639 O O . PHE A 1 467 ? -19.017 -34.556 10.813 1.00 52.38 467 PHE A O 1
ATOM 3646 N N . HIS A 1 468 ? -18.815 -34.299 8.584 1.00 53.12 468 HIS A N 1
ATOM 3647 C CA . HIS A 1 468 ? -19.998 -35.077 8.230 1.00 53.12 468 HIS A CA 1
ATOM 3648 C C . HIS A 1 468 ? -19.640 -36.015 7.079 1.00 53.12 468 HIS A C 1
ATOM 3650 O O . HIS A 1 468 ? -19.331 -35.566 5.978 1.00 53.12 468 HIS A O 1
ATOM 3656 N N . GLY A 1 469 ? -19.651 -37.328 7.313 1.00 52.59 469 GLY A N 1
ATOM 3657 C CA . GLY A 1 469 ? -19.374 -38.272 6.235 1.00 52.59 469 GLY A CA 1
ATOM 3658 C C . GLY A 1 469 ? -19.145 -39.713 6.660 1.00 52.59 469 GLY A C 1
ATOM 3659 O O . GLY A 1 469 ? -18.907 -40.021 7.827 1.00 52.59 469 GLY A O 1
ATOM 3660 N N . TYR A 1 470 ? -19.186 -40.594 5.661 1.00 53.62 470 TYR A N 1
ATOM 3661 C CA . TYR A 1 470 ? -18.815 -42.002 5.784 1.00 53.62 470 TYR A CA 1
ATOM 3662 C C . TYR A 1 470 ? -17.439 -42.201 5.158 1.00 53.62 470 TYR A C 1
ATOM 3664 O O . TYR A 1 470 ? -17.291 -42.031 3.947 1.00 53.62 470 TYR A O 1
ATOM 3672 N N . ALA A 1 471 ? -16.455 -42.606 5.959 1.00 52.38 471 ALA A N 1
ATOM 3673 C CA . ALA A 1 471 ? -15.123 -42.958 5.484 1.00 52.38 471 ALA A CA 1
ATOM 3674 C C . ALA A 1 471 ? -14.811 -44.417 5.828 1.00 52.38 471 ALA A C 1
ATOM 3676 O O . ALA A 1 471 ? -14.794 -44.815 6.994 1.00 52.38 471 ALA A O 1
ATOM 3677 N N . GLN A 1 472 ? -14.533 -45.227 4.809 1.00 51.50 472 GLN A N 1
ATOM 3678 C CA . GLN A 1 472 ? -14.059 -46.591 4.999 1.00 51.50 472 GLN A CA 1
ATOM 3679 C C . GLN A 1 472 ? -12.537 -46.609 4.870 1.00 51.50 472 GLN A C 1
ATOM 3681 O O . GLN A 1 472 ? -11.998 -46.440 3.774 1.00 51.50 472 GLN A O 1
ATOM 3686 N N . GLN A 1 473 ? -11.839 -46.842 5.985 1.00 47.84 473 GLN A N 1
ATOM 3687 C CA . GLN A 1 473 ? -10.396 -47.052 5.968 1.00 47.84 473 GLN A CA 1
ATOM 3688 C C . GLN A 1 473 ? -10.095 -48.545 5.839 1.00 47.84 473 GLN A C 1
ATOM 3690 O O . GLN A 1 473 ? -10.417 -49.345 6.719 1.00 47.84 473 GLN A O 1
ATOM 3695 N N . ARG A 1 474 ? -9.444 -48.942 4.742 1.00 50.41 474 ARG A N 1
ATOM 3696 C CA . ARG A 1 474 ? -8.985 -50.327 4.563 1.00 50.41 474 ARG A CA 1
ATOM 3697 C C . ARG A 1 474 ? -7.489 -50.417 4.816 1.00 50.41 474 ARG A C 1
ATOM 3699 O O . ARG A 1 474 ? -6.694 -50.049 3.953 1.00 50.41 474 ARG A O 1
ATOM 3706 N N . GLN A 1 475 ? -7.113 -50.920 5.986 1.00 47.81 475 GLN A N 1
ATOM 3707 C CA . GLN A 1 475 ? -5.715 -51.156 6.333 1.00 47.81 475 GLN A CA 1
ATOM 3708 C C . GLN A 1 475 ? -5.293 -52.530 5.796 1.00 47.81 475 GLN A C 1
ATOM 3710 O O . GLN A 1 475 ? -5.867 -53.560 6.152 1.00 47.81 475 GLN A O 1
ATOM 3715 N N . TRP A 1 476 ? -4.321 -52.556 4.886 1.00 48.84 476 TRP A N 1
ATOM 3716 C CA . TRP A 1 476 ? -3.703 -53.808 4.442 1.00 48.84 476 TRP A CA 1
ATOM 3717 C C . TRP A 1 476 ? -2.549 -54.145 5.384 1.00 48.84 476 TRP A C 1
ATOM 3719 O O . TRP A 1 476 ? -1.908 -53.248 5.922 1.00 48.84 476 TRP A O 1
ATOM 3729 N N . SER A 1 477 ? -2.227 -55.429 5.550 1.00 49.69 477 SER A N 1
ATOM 3730 C CA . SER A 1 477 ? -1.133 -55.916 6.411 1.00 49.69 477 SER A CA 1
ATOM 3731 C C . SER A 1 477 ? 0.283 -55.460 5.989 1.00 49.69 477 SER A C 1
ATOM 3733 O O . SER A 1 477 ? 1.275 -55.975 6.495 1.00 49.69 477 SER A O 1
ATOM 3735 N N . GLY A 1 478 ? 0.389 -54.495 5.073 1.00 49.75 478 GLY A N 1
ATOM 3736 C CA . GLY 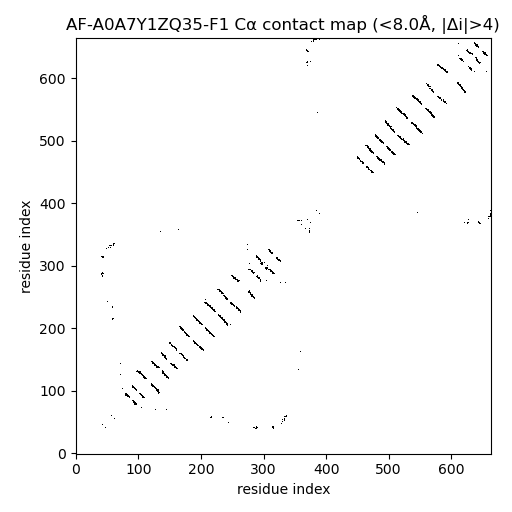A 1 478 ? 1.579 -53.705 4.786 1.00 49.75 478 GLY A CA 1
ATOM 3737 C C . GLY A 1 478 ? 1.186 -52.236 4.599 1.00 49.75 478 GLY A C 1
ATOM 3738 O O . GLY A 1 478 ? 0.634 -51.903 3.560 1.00 49.75 478 GLY A O 1
ATOM 3739 N N . ALA A 1 479 ? 1.428 -51.422 5.632 1.00 55.28 479 ALA A N 1
ATOM 3740 C CA . ALA A 1 479 ? 1.591 -49.956 5.710 1.00 55.28 479 ALA A CA 1
ATOM 3741 C C . ALA A 1 479 ? 0.753 -48.970 4.847 1.00 55.28 479 ALA A C 1
ATOM 3743 O O . ALA A 1 479 ? 0.975 -47.775 4.960 1.00 55.28 479 ALA A O 1
ATOM 3744 N N . GLY A 1 480 ? -0.210 -49.377 4.020 1.00 53.28 480 GLY A N 1
ATOM 3745 C CA . GLY A 1 480 ? -1.052 -48.460 3.237 1.00 53.28 480 GLY A CA 1
ATOM 3746 C C . GLY A 1 480 ? -2.413 -48.180 3.880 1.00 53.28 480 GLY A C 1
ATOM 3747 O O . GLY A 1 480 ? -3.019 -49.076 4.479 1.00 53.28 480 GLY A O 1
ATOM 3748 N N . SER A 1 481 ? -2.927 -46.965 3.686 1.00 55.81 481 SER A N 1
ATOM 3749 C CA . SER A 1 481 ? -4.299 -46.567 4.011 1.00 55.81 481 SER A CA 1
ATOM 3750 C C . SER A 1 481 ? -5.065 -46.231 2.727 1.00 55.81 481 SER A C 1
ATOM 3752 O O . SER A 1 481 ? -4.612 -45.508 1.847 1.00 55.81 481 SER A O 1
ATOM 3754 N N . THR A 1 482 ? -6.254 -46.804 2.568 1.00 52.56 482 THR A N 1
ATOM 3755 C CA . THR A 1 482 ? -7.192 -46.374 1.518 1.00 52.56 482 THR A CA 1
ATOM 3756 C C . THR A 1 482 ? -8.342 -45.666 2.199 1.00 52.56 482 THR A C 1
ATOM 3758 O O . THR A 1 482 ? -8.945 -46.276 3.081 1.00 52.56 482 THR A O 1
ATOM 3761 N N . LEU A 1 483 ? -8.613 -44.423 1.804 1.00 53.97 483 LEU A N 1
ATOM 3762 C CA . LEU A 1 483 ? -9.789 -43.663 2.194 1.00 53.97 483 LEU A CA 1
ATOM 3763 C C . LEU A 1 483 ? -10.791 -43.744 1.038 1.00 53.97 483 LEU A C 1
ATOM 3765 O O . LEU A 1 483 ? -10.577 -43.178 -0.031 1.00 53.97 483 LEU A O 1
ATOM 3769 N N . ALA A 1 484 ? -11.866 -44.495 1.239 1.00 57.62 484 ALA A N 1
ATOM 3770 C CA . ALA A 1 484 ? -13.017 -44.453 0.348 1.00 57.62 484 ALA A CA 1
ATOM 3771 C C . ALA A 1 484 ? -14.142 -43.740 1.093 1.00 57.62 484 ALA A C 1
ATOM 3773 O O . ALA A 1 484 ? -14.618 -44.258 2.109 1.00 57.62 484 ALA A O 1
ATOM 3774 N N . SER A 1 485 ? -14.546 -42.564 0.619 1.00 58.53 485 SER A N 1
ATOM 3775 C CA . SER A 1 485 ? -15.729 -41.876 1.130 1.00 58.53 485 SER A CA 1
ATOM 3776 C C . SER A 1 485 ? -16.808 -41.856 0.058 1.00 58.53 485 SER A C 1
ATOM 3778 O O . SER A 1 485 ? -16.548 -41.614 -1.120 1.00 58.53 485 SER A O 1
ATOM 3780 N N . ARG A 1 486 ? -18.055 -42.123 0.466 1.00 62.09 486 ARG A N 1
ATOM 3781 C CA . ARG A 1 486 ? -19.200 -41.739 -0.375 1.00 62.09 486 ARG A CA 1
ATOM 3782 C C . ARG A 1 486 ? -19.295 -40.221 -0.451 1.00 62.09 486 ARG A C 1
ATOM 3784 O O . ARG A 1 486 ? -19.584 -39.690 -1.511 1.00 62.09 486 ARG A O 1
ATOM 3791 N N . GLU A 1 487 ? -19.026 -39.572 0.676 1.00 71.62 487 GLU A N 1
ATOM 3792 C CA . GLU A 1 487 ? -19.021 -38.129 0.853 1.00 71.62 487 GLU A CA 1
ATOM 3793 C C . GLU A 1 487 ? -18.341 -37.838 2.198 1.00 71.62 487 GLU A C 1
ATOM 3795 O O . GLU A 1 487 ? -18.700 -38.443 3.214 1.00 71.62 487 GLU A O 1
ATOM 3800 N N . LEU A 1 488 ? -17.318 -36.988 2.197 1.00 72.38 488 LEU A N 1
ATOM 3801 C CA . LEU A 1 488 ? -16.661 -36.446 3.382 1.00 72.38 488 LEU A CA 1
ATOM 3802 C C . LEU A 1 488 ? -16.740 -34.926 3.278 1.00 72.38 488 LEU A C 1
ATOM 3804 O O . LEU A 1 488 ? -16.078 -34.345 2.429 1.00 72.38 488 LEU A O 1
ATOM 3808 N N . LEU A 1 489 ? -17.554 -34.310 4.127 1.00 75.62 489 LEU A N 1
ATOM 3809 C CA . LEU A 1 489 ? -17.666 -32.865 4.259 1.00 75.62 489 LEU A CA 1
ATOM 3810 C C . LEU A 1 489 ? -16.847 -32.416 5.471 1.00 75.62 489 LEU A C 1
ATOM 3812 O O . LEU A 1 489 ? -17.098 -32.866 6.595 1.00 75.62 489 LEU A O 1
ATOM 3816 N N . ILE A 1 490 ? -15.877 -31.545 5.230 1.00 74.88 490 ILE A N 1
ATOM 3817 C CA . ILE A 1 490 ? -15.076 -30.855 6.240 1.00 74.88 490 ILE A CA 1
ATOM 3818 C C . ILE A 1 490 ? -15.534 -29.406 6.220 1.00 74.88 490 ILE A C 1
ATOM 3820 O O . ILE A 1 490 ? -15.486 -28.792 5.165 1.00 74.88 490 ILE A O 1
ATOM 3824 N N . THR A 1 491 ? -15.977 -28.868 7.349 1.00 72.00 491 THR A N 1
ATOM 3825 C CA . THR A 1 491 ? -16.295 -27.441 7.492 1.00 72.00 491 THR A CA 1
ATOM 3826 C C . THR A 1 491 ? -15.350 -26.839 8.512 1.00 72.00 491 THR A C 1
ATOM 3828 O O . THR A 1 491 ? -15.255 -27.377 9.619 1.00 72.00 491 THR A O 1
ATOM 3831 N N . ASP A 1 492 ? -14.647 -25.772 8.157 1.00 70.31 492 ASP A N 1
ATOM 3832 C CA . ASP A 1 492 ? -13.805 -25.033 9.095 1.00 70.31 492 ASP A CA 1
ATOM 3833 C C . ASP A 1 492 ? -14.633 -24.064 9.973 1.00 70.31 492 ASP A C 1
ATOM 3835 O O . ASP A 1 492 ? -15.847 -23.932 9.779 1.00 70.31 492 ASP A O 1
ATOM 3839 N N . PRO A 1 493 ? -14.020 -23.401 10.972 1.00 64.38 493 PRO A N 1
ATOM 3840 C CA . PRO A 1 493 ? -14.727 -22.452 11.836 1.00 64.38 493 PRO A CA 1
ATOM 3841 C C . PRO A 1 493 ? -15.246 -21.197 11.121 1.00 64.38 493 PRO A C 1
ATOM 3843 O O . PRO A 1 493 ? -16.160 -20.552 11.632 1.00 64.38 493 PRO A O 1
ATOM 3846 N N . GLN A 1 494 ? -14.664 -20.843 9.974 1.00 60.09 494 GLN A N 1
ATOM 3847 C CA . GLN A 1 494 ? -15.035 -19.680 9.163 1.00 60.09 494 GLN A CA 1
ATOM 3848 C C . GLN A 1 494 ? -16.187 -20.009 8.195 1.00 60.09 494 GLN A C 1
ATOM 3850 O O . GLN A 1 494 ? -16.808 -19.112 7.636 1.00 60.09 494 GLN A O 1
ATOM 3855 N N . GLY A 1 495 ? -16.543 -21.291 8.071 1.00 66.00 495 GLY A N 1
ATOM 3856 C CA . GLY A 1 495 ? -17.641 -21.785 7.248 1.00 66.00 495 GLY A CA 1
ATOM 3857 C C . GLY A 1 495 ? -17.193 -22.372 5.913 1.00 66.00 495 GLY A C 1
ATOM 3858 O O . GLY A 1 495 ? -18.039 -22.936 5.216 1.00 66.00 495 GLY A O 1
ATOM 3859 N N . ALA A 1 496 ? -15.899 -22.323 5.579 1.00 66.38 496 ALA A N 1
ATOM 3860 C CA . ALA A 1 496 ? -15.383 -22.926 4.360 1.00 66.38 496 ALA A CA 1
ATOM 3861 C C . ALA A 1 496 ? -15.587 -24.440 4.406 1.00 66.38 496 ALA A C 1
ATOM 3863 O O . ALA A 1 496 ? -15.339 -25.097 5.423 1.00 66.38 496 ALA A O 1
ATOM 3864 N N . THR A 1 497 ? -16.058 -25.008 3.297 1.00 72.25 497 THR A N 1
ATOM 3865 C CA . THR A 1 497 ? -16.337 -26.437 3.192 1.00 72.25 497 THR A CA 1
ATOM 3866 C C . THR A 1 497 ? -15.483 -27.121 2.136 1.00 72.25 497 THR A C 1
ATOM 3868 O O . THR A 1 497 ? -15.376 -26.670 1.001 1.00 72.25 497 THR A O 1
ATOM 3871 N N . ILE A 1 498 ? -14.904 -28.264 2.495 1.00 73.25 498 ILE A N 1
ATOM 3872 C CA . ILE A 1 498 ? -14.263 -29.192 1.566 1.00 73.25 498 ILE A CA 1
ATOM 3873 C C . ILE A 1 498 ? -15.125 -30.445 1.520 1.00 73.25 498 ILE A C 1
ATOM 3875 O O . ILE A 1 498 ? -15.257 -31.160 2.516 1.00 73.25 498 ILE A O 1
ATOM 3879 N N . ARG A 1 499 ? -15.701 -30.732 0.359 1.00 77.81 499 ARG A N 1
ATOM 3880 C CA . ARG A 1 499 ? -16.479 -31.937 0.105 1.00 77.81 499 ARG A CA 1
ATOM 3881 C C . ARG A 1 499 ? -15.679 -32.878 -0.787 1.00 77.81 499 ARG A C 1
ATOM 3883 O O . ARG A 1 499 ? -15.401 -32.596 -1.946 1.00 77.81 499 ARG A O 1
ATOM 3890 N N . LEU A 1 500 ? -15.317 -34.024 -0.228 1.00 74.81 500 LEU A N 1
ATOM 3891 C CA . LEU A 1 500 ? -14.530 -35.064 -0.876 1.00 74.81 500 LEU A CA 1
ATOM 3892 C C . LEU A 1 500 ? -15.415 -36.284 -1.126 1.00 74.81 500 LEU A C 1
ATOM 3894 O O . LEU A 1 500 ? -15.878 -36.940 -0.186 1.00 74.81 500 LEU A O 1
ATOM 3898 N N . SER A 1 501 ? -15.615 -36.633 -2.388 1.00 74.00 501 SER A N 1
ATOM 3899 C CA . SER A 1 501 ? -16.275 -37.872 -2.794 1.00 74.00 501 SER A CA 1
ATOM 3900 C C . SER A 1 501 ? -15.365 -38.669 -3.729 1.00 74.00 501 SER A C 1
ATOM 3902 O O . SER A 1 501 ? -14.603 -38.101 -4.507 1.00 74.00 501 SER A O 1
ATOM 3904 N N . GLY A 1 502 ? -15.383 -39.999 -3.607 1.00 71.00 502 GLY A N 1
ATOM 3905 C CA . GLY A 1 502 ? -14.576 -40.895 -4.441 1.00 71.00 502 GLY A CA 1
ATOM 3906 C C . GLY A 1 502 ? -13.486 -41.655 -3.684 1.00 71.00 502 GLY A C 1
ATOM 3907 O O . GLY A 1 502 ? -13.574 -41.897 -2.474 1.00 71.00 502 GLY A O 1
ATOM 3908 N N . TRP A 1 503 ? -12.477 -42.122 -4.425 1.00 68.19 503 TRP A N 1
ATOM 3909 C CA . TRP A 1 503 ? -11.441 -43.015 -3.905 1.00 68.19 503 TRP A CA 1
ATOM 3910 C C . TRP A 1 503 ? -10.090 -42.313 -3.836 1.00 68.19 503 TRP A C 1
ATOM 3912 O O . TRP A 1 503 ? -9.498 -41.980 -4.860 1.00 68.19 503 TRP A O 1
ATOM 3922 N N . MET A 1 504 ? -9.552 -42.190 -2.622 1.00 63.75 504 MET A N 1
ATOM 3923 C CA . MET A 1 504 ? -8.173 -41.769 -2.389 1.00 63.75 504 MET A CA 1
ATOM 3924 C C . MET A 1 504 ? -7.383 -42.910 -1.755 1.00 63.75 504 MET A C 1
ATOM 3926 O O . MET A 1 504 ? -7.715 -43.438 -0.691 1.00 63.75 504 MET A O 1
ATOM 3930 N N . GLN A 1 505 ? -6.311 -43.325 -2.415 1.00 70.62 505 GLN A N 1
ATOM 3931 C CA . GLN A 1 505 ? -5.435 -44.374 -1.921 1.00 70.62 505 GLN A CA 1
ATOM 3932 C C . GLN A 1 505 ? -4.043 -43.806 -1.660 1.00 70.62 505 GLN A C 1
ATOM 3934 O O . GLN A 1 505 ? -3.370 -43.378 -2.593 1.00 70.62 505 GLN A O 1
ATOM 3939 N N . ASN A 1 506 ? -3.599 -43.887 -0.403 1.00 59.38 506 ASN A N 1
ATOM 3940 C CA . ASN A 1 506 ? -2.209 -43.684 -0.023 1.00 59.38 506 ASN A CA 1
ATOM 3941 C C . ASN A 1 506 ? -1.563 -45.055 0.243 1.00 59.38 506 ASN A C 1
ATOM 3943 O O . ASN A 1 506 ? -1.914 -45.770 1.189 1.00 59.38 506 ASN A O 1
ATOM 3947 N N . ARG A 1 507 ? -0.633 -45.479 -0.614 1.00 62.34 507 ARG A N 1
ATOM 3948 C CA . ARG A 1 507 ? 0.150 -46.699 -0.364 1.00 62.34 507 ARG A CA 1
ATOM 3949 C C . ARG A 1 507 ? 1.557 -46.351 0.074 1.00 62.34 507 ARG A C 1
ATOM 3951 O O . ARG A 1 507 ? 2.291 -45.721 -0.680 1.00 62.34 507 ARG A O 1
ATOM 3958 N N . TRP A 1 508 ? 1.948 -46.905 1.219 1.00 52.38 508 TRP A N 1
ATOM 3959 C CA . TRP A 1 508 ? 3.347 -47.090 1.580 1.00 52.38 508 TRP A CA 1
ATOM 3960 C C . TRP A 1 508 ? 3.776 -48.513 1.240 1.00 52.38 508 TRP A C 1
ATOM 3962 O O . TRP A 1 508 ? 3.172 -49.489 1.695 1.00 52.38 508 TRP A O 1
ATOM 3972 N N . PHE A 1 509 ? 4.844 -48.645 0.460 1.00 55.34 509 PHE A N 1
ATOM 3973 C CA . PHE A 1 509 ? 5.480 -49.939 0.219 1.00 55.34 509 PHE A CA 1
ATOM 3974 C C . PHE A 1 509 ? 6.561 -50.187 1.285 1.00 55.34 509 PHE A C 1
ATOM 3976 O O . PHE A 1 509 ? 7.373 -49.321 1.581 1.00 55.34 509 PHE A O 1
ATOM 3983 N N . GLY A 1 510 ? 6.519 -51.353 1.937 1.00 44.19 510 GLY A N 1
ATOM 3984 C CA . GLY A 1 510 ? 7.260 -51.619 3.174 1.00 44.19 510 GLY A CA 1
ATOM 3985 C C . GLY A 1 510 ? 8.771 -51.899 3.062 1.00 44.19 510 GLY A C 1
ATOM 3986 O O . GLY A 1 510 ? 9.313 -52.238 2.012 1.00 44.19 510 GLY A O 1
ATOM 3987 N N . LYS A 1 511 ? 9.396 -51.812 4.248 1.00 44.56 511 LYS A N 1
ATOM 3988 C CA . LYS A 1 511 ? 10.741 -52.175 4.756 1.00 44.56 511 LYS A CA 1
ATOM 3989 C C . LYS A 1 511 ? 12.019 -51.751 4.028 1.00 44.56 511 LYS A C 1
ATOM 3991 O O . LYS A 1 511 ? 12.992 -51.523 4.739 1.00 44.56 511 LYS A O 1
ATOM 3996 N N . HIS A 1 512 ? 12.066 -51.632 2.702 1.00 44.91 512 HIS A N 1
ATOM 3997 C CA . HIS A 1 512 ? 13.333 -51.313 2.020 1.00 44.91 512 HIS A CA 1
ATOM 3998 C C . HIS A 1 512 ? 13.244 -50.249 0.919 1.00 44.91 512 HIS A C 1
ATOM 4000 O O . HIS A 1 512 ? 14.290 -49.818 0.459 1.00 44.91 512 HIS A O 1
ATOM 4006 N N . THR A 1 513 ? 12.065 -49.765 0.526 1.00 48.34 513 THR A N 1
ATOM 4007 C CA . THR A 1 513 ? 11.913 -48.673 -0.460 1.00 48.34 513 THR A CA 1
ATOM 4008 C C . THR A 1 513 ? 10.855 -47.691 0.025 1.00 48.34 513 THR A C 1
ATOM 4010 O O . THR A 1 513 ? 9.703 -48.091 0.186 1.00 48.34 513 THR A O 1
ATOM 4013 N N . PHE A 1 514 ? 11.222 -46.429 0.263 1.00 47.25 514 PHE A N 1
ATOM 4014 C CA . PHE A 1 514 ? 10.248 -45.383 0.574 1.00 47.25 514 PHE A CA 1
ATOM 4015 C C . PHE A 1 514 ? 9.538 -44.988 -0.715 1.00 47.25 514 PHE A C 1
ATOM 4017 O O . PHE A 1 514 ? 10.038 -44.157 -1.471 1.00 47.25 514 PHE A O 1
ATOM 4024 N N . ASN A 1 515 ? 8.390 -45.617 -0.965 1.00 53.16 515 ASN A N 1
ATOM 4025 C CA . ASN A 1 515 ? 7.484 -45.187 -2.015 1.00 53.16 515 ASN A CA 1
ATOM 4026 C C . ASN A 1 515 ? 6.182 -44.724 -1.364 1.00 53.16 515 ASN A C 1
ATOM 4028 O O . ASN A 1 515 ? 5.449 -45.560 -0.827 1.00 53.16 515 ASN A O 1
ATOM 4032 N N . GLN A 1 516 ? 5.915 -43.418 -1.405 1.00 55.88 516 GLN A N 1
ATOM 4033 C CA . GLN A 1 516 ? 4.590 -42.871 -1.126 1.00 55.88 516 GLN A CA 1
ATOM 4034 C C . GLN A 1 516 ? 3.874 -42.693 -2.457 1.00 55.88 516 GLN A C 1
ATOM 4036 O O . GLN A 1 516 ? 4.376 -42.006 -3.344 1.00 55.88 516 GLN A O 1
ATOM 4041 N N . VAL A 1 517 ? 2.719 -43.336 -2.605 1.00 57.72 517 VAL A N 1
ATOM 4042 C CA . VAL A 1 517 ? 1.878 -43.192 -3.795 1.00 57.72 517 VAL A CA 1
ATOM 4043 C C . VAL A 1 517 ? 0.519 -42.669 -3.376 1.00 57.72 517 VAL A C 1
ATOM 4045 O O . VAL A 1 517 ? -0.204 -43.360 -2.655 1.00 57.72 517 VAL A O 1
ATOM 4048 N N . TRP A 1 518 ? 0.187 -41.482 -3.869 1.00 60.31 518 TRP A N 1
ATOM 4049 C CA . TRP A 1 518 ? -1.130 -40.874 -3.852 1.00 60.31 518 TRP A CA 1
ATOM 4050 C C . TRP A 1 518 ? -1.818 -41.184 -5.176 1.00 60.31 518 TRP A C 1
ATOM 4052 O O . TRP A 1 518 ? -1.337 -40.846 -6.257 1.00 60.31 518 TRP A O 1
ATOM 4062 N N . ARG A 1 519 ? -2.945 -41.883 -5.099 1.00 69.00 519 ARG A N 1
ATOM 4063 C CA . ARG A 1 519 ? -3.785 -42.152 -6.259 1.00 69.00 519 ARG A CA 1
ATOM 4064 C C . ARG A 1 519 ? -5.197 -41.700 -5.961 1.00 69.00 519 ARG A C 1
ATOM 4066 O O . ARG A 1 519 ? -5.789 -42.168 -4.985 1.00 69.00 519 ARG A O 1
ATOM 4073 N N . THR A 1 520 ? -5.727 -40.855 -6.827 1.00 65.62 520 THR A N 1
ATOM 4074 C CA . THR A 1 520 ? -7.149 -40.530 -6.864 1.00 65.62 520 THR A CA 1
ATOM 4075 C C . THR A 1 520 ? -7.768 -41.213 -8.076 1.00 65.62 520 THR A C 1
ATOM 4077 O O . THR A 1 520 ? -7.117 -41.395 -9.108 1.00 65.62 520 THR A O 1
ATOM 4080 N N . GLN A 1 521 ? -8.980 -41.731 -7.923 1.00 69.69 521 GLN A N 1
ATOM 4081 C CA . GLN A 1 521 ? -9.709 -42.340 -9.026 1.00 69.69 521 GLN A CA 1
ATOM 4082 C C . GLN A 1 521 ? -11.192 -42.049 -8.854 1.00 69.69 521 GLN A C 1
ATOM 4084 O O . GLN A 1 521 ? -11.765 -42.387 -7.816 1.00 69.69 521 GLN A O 1
ATOM 4089 N N . ASP A 1 522 ? -11.787 -41.469 -9.897 1.00 64.69 522 ASP A N 1
ATOM 4090 C CA . ASP A 1 522 ? -13.191 -41.060 -9.922 1.00 64.69 522 ASP A CA 1
ATOM 4091 C C . ASP A 1 522 ? -13.536 -40.170 -8.714 1.00 64.69 522 ASP A C 1
ATOM 4093 O O . ASP A 1 522 ? -14.587 -40.326 -8.091 1.00 64.69 522 ASP A O 1
ATOM 4097 N N . SER A 1 523 ? -12.602 -39.284 -8.345 1.00 66.75 523 SER A N 1
ATOM 4098 C CA . SER A 1 523 ? -12.781 -38.361 -7.231 1.00 66.75 523 SER A CA 1
ATOM 4099 C C . SER A 1 523 ? -13.423 -37.063 -7.705 1.00 66.75 523 SER A C 1
ATOM 4101 O O . SER A 1 523 ? -13.041 -36.490 -8.728 1.00 66.75 523 SER A O 1
ATOM 4103 N N . GLU A 1 524 ? -14.387 -36.594 -6.929 1.00 68.75 524 GLU A N 1
ATOM 4104 C CA . GLU A 1 524 ? -14.971 -35.265 -7.029 1.00 68.75 524 GLU A CA 1
ATOM 4105 C C . GLU A 1 524 ? -14.652 -34.536 -5.722 1.00 68.75 524 GLU A C 1
ATOM 4107 O O . GLU A 1 524 ? -15.004 -34.984 -4.624 1.00 68.75 524 GLU A O 1
ATOM 4112 N N . ILE A 1 525 ? -13.885 -33.461 -5.866 1.00 69.19 525 ILE A N 1
ATOM 4113 C CA . ILE A 1 525 ? -13.428 -32.581 -4.801 1.00 69.19 525 ILE A CA 1
ATOM 4114 C C . ILE A 1 525 ? -14.091 -31.230 -5.045 1.00 69.19 525 ILE A C 1
ATOM 4116 O O . ILE A 1 525 ? -13.689 -30.471 -5.921 1.00 69.19 525 ILE A O 1
ATOM 4120 N N . GLU A 1 526 ? -15.114 -30.927 -4.267 1.00 69.88 526 GLU A N 1
ATOM 4121 C CA . GLU A 1 526 ? -15.778 -29.629 -4.280 1.00 69.88 526 GLU A CA 1
ATOM 4122 C C . GLU A 1 526 ? -15.222 -28.818 -3.101 1.00 69.88 526 GLU A C 1
ATOM 4124 O O . GLU A 1 526 ? -15.419 -29.190 -1.943 1.00 69.88 526 GLU A O 1
ATOM 4129 N N . ILE A 1 527 ? -14.465 -27.751 -3.385 1.00 64.75 527 ILE A N 1
ATOM 4130 C CA . ILE A 1 527 ? -14.014 -26.798 -2.366 1.00 64.75 527 ILE A CA 1
ATOM 4131 C C . ILE A 1 527 ? -14.910 -25.570 -2.454 1.00 64.75 527 ILE A C 1
ATOM 4133 O O . ILE A 1 527 ? -14.811 -24.750 -3.364 1.00 64.75 527 ILE A O 1
ATOM 4137 N N . THR A 1 528 ? -15.761 -25.394 -1.460 1.00 61.09 528 THR A N 1
ATOM 4138 C CA . THR A 1 528 ? -16.428 -24.111 -1.281 1.00 61.09 528 THR A CA 1
ATOM 4139 C C . THR A 1 528 ? -15.617 -23.328 -0.261 1.00 61.09 528 THR A C 1
ATOM 4141 O O . THR A 1 528 ? -15.793 -23.510 0.943 1.00 61.09 528 THR A O 1
ATOM 4144 N N . LEU A 1 529 ? -14.699 -22.489 -0.737 1.00 56.09 529 LEU A N 1
ATOM 4145 C CA . LEU A 1 529 ? -14.209 -21.391 0.086 1.00 56.09 529 LEU A CA 1
ATOM 4146 C C . LEU A 1 529 ? -15.375 -20.405 0.153 1.00 56.09 529 LEU A C 1
ATOM 4148 O O . LEU A 1 529 ? -15.878 -19.956 -0.872 1.00 56.09 529 LEU A O 1
ATOM 4152 N N . THR A 1 530 ? -15.937 -20.227 1.341 1.00 48.44 530 THR A N 1
ATOM 4153 C CA . THR A 1 530 ? -16.979 -19.228 1.553 1.00 48.44 530 THR A CA 1
ATOM 4154 C C . THR A 1 530 ? -16.414 -18.175 2.468 1.00 48.44 530 THR A C 1
ATOM 4156 O O . THR A 1 530 ? -16.279 -18.426 3.664 1.00 48.44 530 THR A O 1
ATOM 4159 N N . ASP A 1 531 ? -16.195 -16.987 1.928 1.00 40.84 531 ASP A N 1
ATOM 4160 C CA . ASP A 1 531 ? -15.995 -15.801 2.753 1.00 40.84 531 ASP A CA 1
ATOM 4161 C C . ASP A 1 531 ? -17.306 -15.444 3.480 1.00 40.84 531 ASP A C 1
ATOM 4163 O O . ASP A 1 531 ? -17.282 -14.814 4.535 1.00 40.84 531 ASP A O 1
ATOM 4167 N N . GLN A 1 532 ? -18.462 -15.904 2.958 1.00 40.84 532 GLN A N 1
ATOM 4168 C CA . GLN A 1 532 ? -19.771 -15.819 3.613 1.00 40.84 532 GLN A CA 1
ATOM 4169 C C . GLN A 1 532 ? -20.682 -17.041 3.360 1.00 40.84 532 GLN A C 1
ATOM 4171 O O . GLN A 1 532 ? -20.755 -17.546 2.236 1.00 40.84 532 GLN A O 1
ATOM 4176 N N . PRO A 1 533 ? -21.472 -17.498 4.355 1.00 40.03 533 PRO A N 1
ATOM 4177 C CA . PRO A 1 533 ? -22.445 -18.577 4.177 1.00 40.03 533 PRO A CA 1
ATOM 4178 C C . PRO A 1 533 ? -23.454 -18.274 3.052 1.00 40.03 533 PRO A C 1
ATOM 4180 O O . PRO A 1 533 ? -24.351 -17.449 3.214 1.00 40.03 533 PRO A O 1
ATOM 4183 N N . GLY A 1 534 ? -23.340 -18.978 1.920 1.00 46.06 534 GLY A N 1
ATOM 4184 C CA . GLY A 1 534 ? -24.229 -18.828 0.759 1.00 46.06 534 GLY A CA 1
ATOM 4185 C C . GLY A 1 534 ? -23.618 -18.140 -0.469 1.00 46.06 534 GLY A C 1
ATOM 4186 O O . GLY A 1 534 ? -24.344 -17.949 -1.448 1.00 46.06 534 GLY A O 1
ATOM 4187 N N . SER A 1 535 ? -22.325 -17.794 -0.453 1.00 50.09 535 SER A N 1
ATOM 4188 C CA . SER A 1 535 ? -21.591 -17.364 -1.652 1.00 50.09 535 SER A CA 1
ATOM 4189 C C . SER A 1 535 ? -21.389 -18.517 -2.651 1.00 50.09 535 SER A C 1
ATOM 4191 O O . SER A 1 535 ? -21.566 -19.695 -2.328 1.00 50.09 535 SER A O 1
ATOM 4193 N N . ALA A 1 536 ? -21.096 -18.168 -3.908 1.00 51.75 536 ALA A N 1
ATOM 4194 C CA . ALA A 1 536 ? -20.868 -19.134 -4.980 1.00 51.75 536 ALA A CA 1
ATOM 4195 C C . ALA A 1 536 ? -19.654 -20.032 -4.683 1.00 51.75 536 ALA A C 1
ATOM 4197 O O . ALA A 1 536 ? -18.738 -19.637 -3.973 1.00 51.75 536 ALA A O 1
ATOM 4198 N N . VAL A 1 537 ? -19.651 -21.244 -5.245 1.00 53.25 537 VAL A N 1
ATOM 4199 C CA . VAL A 1 537 ? -18.514 -22.169 -5.159 1.00 53.25 537 VAL A CA 1
ATOM 4200 C C . VAL A 1 537 ? -17.291 -21.531 -5.815 1.00 53.25 537 VAL A C 1
ATOM 4202 O O . VAL A 1 537 ? -17.281 -21.324 -7.030 1.00 53.25 537 VAL A O 1
ATOM 4205 N N . ASP A 1 538 ? -16.262 -21.256 -5.015 1.00 69.19 538 ASP A N 1
ATOM 4206 C CA . ASP A 1 538 ? -15.000 -20.695 -5.502 1.00 69.19 538 ASP A CA 1
ATOM 4207 C C . ASP A 1 538 ? -14.168 -21.694 -6.303 1.00 69.19 538 ASP A C 1
ATOM 4209 O O . ASP A 1 538 ? -13.436 -21.282 -7.205 1.00 69.19 538 ASP A O 1
ATOM 4213 N N . MET A 1 539 ? -14.288 -23.001 -6.022 1.00 77.56 539 MET A N 1
ATOM 4214 C CA . MET A 1 539 ? -13.616 -24.040 -6.801 1.00 77.56 539 MET A CA 1
ATOM 4215 C C . MET A 1 539 ? -14.315 -25.411 -6.764 1.00 77.56 539 MET A C 1
ATOM 4217 O O . MET A 1 539 ? -14.467 -26.040 -5.723 1.00 77.56 539 MET A O 1
ATOM 4221 N N . SER A 1 540 ? -14.626 -25.974 -7.928 1.00 79.69 540 SER A N 1
ATOM 4222 C CA . SER A 1 540 ? -15.034 -27.379 -8.059 1.00 79.69 540 SER A CA 1
ATOM 4223 C C . SER A 1 540 ? -14.054 -28.143 -8.939 1.00 79.69 540 SER A C 1
ATOM 4225 O O . SER A 1 540 ? -13.782 -27.719 -10.061 1.00 79.69 540 SER A O 1
ATOM 4227 N N . VAL A 1 541 ? -13.526 -29.266 -8.443 1.00 80.94 541 VAL A N 1
ATOM 4228 C CA . VAL A 1 541 ? -12.662 -30.192 -9.184 1.00 80.94 541 VAL A CA 1
ATOM 4229 C C . VAL A 1 541 ? -13.373 -31.535 -9.340 1.00 80.94 541 VAL A C 1
ATOM 4231 O O . VAL A 1 541 ? -13.604 -32.260 -8.375 1.00 80.94 541 VAL A O 1
ATOM 4234 N N . THR A 1 542 ? -13.701 -31.911 -10.572 1.00 80.38 542 THR A N 1
ATOM 4235 C CA . THR A 1 542 ? -14.447 -33.138 -10.886 1.00 80.38 542 THR A CA 1
ATOM 4236 C C . THR A 1 542 ? -13.655 -34.073 -11.794 1.00 80.38 542 THR A C 1
ATOM 4238 O O . THR A 1 542 ? -12.768 -33.658 -12.544 1.00 80.38 542 THR A O 1
ATOM 4241 N N . GLY A 1 543 ? -13.970 -35.371 -11.725 1.00 73.25 543 GLY A N 1
ATOM 4242 C CA . GLY A 1 543 ? -13.366 -36.385 -12.593 1.00 73.25 543 GLY A CA 1
ATOM 4243 C C . GLY A 1 543 ? -11.868 -36.578 -12.362 1.00 73.25 543 GLY A C 1
ATOM 4244 O O . GLY A 1 543 ? -11.155 -36.946 -13.292 1.00 73.25 543 GLY A O 1
ATOM 4245 N N . MET A 1 544 ? -11.380 -36.314 -11.146 1.00 73.50 544 MET A N 1
ATOM 4246 C CA . MET A 1 544 ? -9.958 -36.389 -10.847 1.00 73.50 544 MET A CA 1
ATOM 4247 C C . MET A 1 544 ? -9.493 -37.847 -10.837 1.00 73.50 544 MET A C 1
ATOM 4249 O O . MET A 1 544 ? -9.914 -38.664 -10.011 1.00 73.50 544 MET A O 1
ATOM 4253 N N . SER A 1 545 ? -8.610 -38.170 -11.779 1.00 74.38 545 SER A N 1
ATOM 4254 C CA . SER A 1 545 ? -7.895 -39.443 -11.841 1.00 74.38 545 SER A CA 1
ATOM 4255 C C . SER A 1 545 ? -6.398 -39.172 -11.857 1.00 74.38 545 SER A C 1
ATOM 4257 O O . SER A 1 545 ? -5.756 -39.371 -12.887 1.00 74.38 545 SER A O 1
ATOM 4259 N N . THR A 1 546 ? -5.843 -38.711 -10.737 1.00 69.38 546 THR A N 1
ATOM 4260 C CA . THR A 1 546 ? -4.418 -38.383 -10.635 1.00 69.38 546 THR A CA 1
ATOM 4261 C C . THR A 1 546 ? -3.601 -39.523 -10.040 1.00 69.38 546 THR A C 1
ATOM 4263 O O . THR A 1 546 ? -4.010 -40.220 -9.104 1.00 69.38 546 THR A O 1
ATOM 4266 N N . TYR A 1 547 ? -2.406 -39.713 -10.586 1.00 72.31 547 TYR A N 1
ATOM 4267 C CA . TYR A 1 547 ? -1.352 -40.505 -9.969 1.00 72.31 547 TYR A CA 1
ATOM 4268 C C . TYR A 1 547 ? -0.211 -39.565 -9.599 1.00 72.31 547 TYR A C 1
ATOM 4270 O O . TYR A 1 547 ? 0.324 -38.907 -10.483 1.00 72.31 547 TYR A O 1
ATOM 4278 N N . TYR A 1 548 ? 0.158 -39.545 -8.319 1.00 63.75 548 TYR A N 1
ATOM 4279 C CA . TYR A 1 548 ? 1.383 -38.941 -7.807 1.00 63.75 548 TYR A CA 1
ATOM 4280 C C . TYR A 1 548 ? 2.127 -39.990 -6.985 1.00 63.75 548 TYR A C 1
ATOM 4282 O O . TYR A 1 548 ? 1.627 -40.495 -5.981 1.00 63.75 548 TYR A O 1
ATOM 4290 N N . GLY A 1 549 ? 3.321 -40.377 -7.415 1.00 61.56 549 GLY A N 1
ATOM 4291 C CA . GLY A 1 549 ? 4.109 -41.387 -6.718 1.00 61.56 549 GLY A CA 1
ATOM 4292 C C . GLY A 1 549 ? 5.560 -40.979 -6.617 1.00 61.56 549 GLY A C 1
ATOM 4293 O O . GLY A 1 549 ? 6.158 -40.655 -7.632 1.00 61.56 549 GLY A O 1
ATOM 4294 N N . TRP A 1 550 ? 6.118 -41.052 -5.414 1.00 59.62 550 TRP A N 1
ATOM 4295 C CA . TRP A 1 550 ? 7.548 -40.932 -5.159 1.00 59.62 550 TRP A CA 1
ATOM 4296 C C . TRP A 1 550 ? 8.140 -42.323 -4.978 1.00 59.62 550 TRP A C 1
ATOM 4298 O O . TRP A 1 550 ? 7.494 -43.190 -4.383 1.00 59.62 550 TRP A O 1
ATOM 4308 N N . GLY A 1 551 ? 9.361 -42.557 -5.455 1.00 57.84 551 GLY A N 1
ATOM 4309 C CA . GLY A 1 551 ? 10.062 -43.788 -5.123 1.00 57.84 551 GLY A CA 1
ATOM 4310 C C . GLY A 1 551 ? 11.574 -43.686 -5.189 1.00 57.84 551 GLY A C 1
ATOM 4311 O O . GLY A 1 551 ? 12.127 -43.202 -6.171 1.00 57.84 551 GLY A O 1
ATOM 4312 N N . SER A 1 552 ? 12.236 -44.187 -4.147 1.00 56.66 552 SER A N 1
ATOM 4313 C CA . SER A 1 552 ? 13.689 -44.366 -4.104 1.00 56.66 552 SER A CA 1
ATOM 4314 C C . SER A 1 552 ? 14.028 -45.857 -4.166 1.00 56.66 552 SER A C 1
ATOM 4316 O O . SER A 1 552 ? 13.597 -46.657 -3.330 1.00 56.66 552 SER A O 1
ATOM 4318 N N . ALA A 1 553 ? 14.797 -46.261 -5.179 1.00 55.44 553 ALA A N 1
ATOM 4319 C CA . ALA A 1 553 ? 15.331 -47.615 -5.253 1.00 55.44 553 ALA A CA 1
ATOM 4320 C C . ALA A 1 553 ? 16.586 -47.696 -4.374 1.00 55.44 553 ALA A C 1
ATOM 4322 O O . ALA A 1 553 ? 17.635 -47.170 -4.715 1.00 55.44 553 ALA A O 1
ATOM 4323 N N . SER A 1 554 ? 16.512 -48.390 -3.246 1.00 51.66 554 SER A N 1
ATOM 4324 C CA . SER A 1 554 ? 17.586 -48.480 -2.242 1.00 51.66 554 SER A CA 1
ATOM 4325 C C . SER A 1 554 ? 18.865 -49.211 -2.683 1.00 51.66 554 SER A C 1
ATOM 4327 O O . SER A 1 554 ? 19.808 -49.301 -1.902 1.00 51.66 554 SER A O 1
ATOM 4329 N N . TYR A 1 555 ? 18.935 -49.718 -3.919 1.00 50.53 555 TYR A N 1
ATOM 4330 C CA . TYR A 1 555 ? 20.081 -50.491 -4.421 1.00 50.53 555 TYR A CA 1
ATOM 4331 C C . TYR A 1 555 ? 20.725 -49.944 -5.705 1.00 50.53 555 TYR A C 1
ATOM 4333 O O . TYR A 1 555 ? 21.685 -50.532 -6.199 1.00 50.53 555 TYR A O 1
ATOM 4341 N N . ALA A 1 556 ? 20.256 -48.812 -6.228 1.00 53.62 556 ALA A N 1
ATOM 4342 C CA . ALA A 1 556 ? 20.920 -48.075 -7.301 1.00 53.62 556 ALA A CA 1
ATOM 4343 C C . ALA A 1 556 ? 20.608 -46.580 -7.137 1.00 53.62 556 ALA A C 1
ATOM 4345 O O . ALA A 1 556 ? 19.495 -46.271 -6.719 1.00 53.62 556 ALA A O 1
ATOM 4346 N N . PRO A 1 557 ? 21.531 -45.655 -7.461 1.00 57.06 557 PRO A N 1
ATOM 4347 C CA . PRO A 1 557 ? 21.276 -44.217 -7.419 1.00 57.06 557 PRO A CA 1
ATOM 4348 C C . PRO A 1 557 ? 20.342 -43.835 -8.574 1.00 57.06 557 PRO A C 1
ATOM 4350 O O . PRO A 1 557 ? 20.746 -43.218 -9.553 1.00 57.06 557 PRO A O 1
ATOM 4353 N N . VAL A 1 558 ? 19.094 -44.288 -8.508 1.00 58.31 558 VAL A N 1
ATOM 4354 C CA . VAL A 1 558 ? 18.027 -43.773 -9.351 1.00 58.31 558 VAL A CA 1
ATOM 4355 C C . VAL A 1 558 ? 17.459 -42.595 -8.572 1.00 58.31 558 VAL A C 1
ATOM 4357 O O . VAL A 1 558 ? 16.975 -42.817 -7.455 1.00 58.31 558 VAL A O 1
ATOM 4360 N N . PRO A 1 559 ? 17.569 -41.361 -9.092 1.00 62.97 559 PRO A N 1
ATOM 4361 C CA . PRO A 1 559 ? 16.978 -40.216 -8.432 1.00 62.97 559 PRO A CA 1
ATOM 4362 C C . PRO A 1 559 ? 15.485 -40.478 -8.228 1.00 62.97 559 PRO A C 1
ATOM 4364 O O . PRO A 1 559 ? 14.855 -41.145 -9.058 1.00 62.97 559 PRO A O 1
ATOM 4367 N N . PRO A 1 560 ? 14.916 -40.005 -7.114 1.00 61.44 560 PRO A N 1
ATOM 4368 C CA . PRO A 1 560 ? 13.487 -40.082 -6.933 1.00 61.44 560 PRO A CA 1
ATOM 4369 C C . PRO A 1 560 ? 12.773 -39.408 -8.102 1.00 61.44 560 PRO A C 1
ATOM 4371 O O . PRO A 1 560 ? 13.022 -38.238 -8.391 1.00 61.44 560 PRO A O 1
ATOM 4374 N N . VAL A 1 561 ? 11.877 -40.155 -8.743 1.00 71.00 561 VAL A N 1
ATOM 4375 C CA . VAL A 1 561 ? 11.018 -39.633 -9.803 1.00 71.00 561 VAL A CA 1
ATOM 4376 C C . VAL A 1 561 ? 9.619 -39.474 -9.231 1.00 71.00 561 VAL A C 1
ATOM 4378 O O . VAL A 1 561 ? 9.037 -40.467 -8.788 1.00 71.00 561 VAL A O 1
ATOM 4381 N N . ALA A 1 562 ? 9.092 -38.250 -9.231 1.00 75.06 562 ALA A N 1
ATOM 4382 C CA . ALA A 1 562 ? 7.657 -38.033 -9.098 1.00 75.06 562 ALA A CA 1
ATOM 4383 C C . ALA A 1 562 ? 7.014 -38.101 -10.488 1.00 75.06 562 ALA A C 1
ATOM 4385 O O . ALA A 1 562 ? 7.637 -37.748 -11.486 1.00 75.06 562 ALA A O 1
ATOM 4386 N N . MET A 1 563 ? 5.790 -38.608 -10.580 1.00 81.38 563 MET A N 1
ATOM 4387 C CA . MET A 1 563 ? 5.058 -38.695 -11.844 1.00 81.38 563 MET A CA 1
ATOM 4388 C C . MET A 1 563 ? 3.695 -38.050 -11.661 1.00 81.38 563 MET A C 1
ATOM 4390 O O . MET A 1 563 ? 3.016 -38.434 -10.719 1.00 81.38 563 MET A O 1
ATOM 4394 N N . LEU A 1 564 ? 3.321 -37.122 -12.540 1.00 83.19 564 LEU A N 1
ATOM 4395 C CA . LEU A 1 564 ? 1.983 -36.551 -12.661 1.00 83.19 564 LEU A CA 1
ATOM 4396 C C . LEU A 1 564 ? 1.326 -37.160 -13.894 1.00 83.19 564 LEU A C 1
ATOM 4398 O O . LEU A 1 564 ? 1.833 -37.042 -15.009 1.00 83.19 564 LEU A O 1
ATOM 4402 N N . ASP A 1 565 ? 0.219 -37.853 -13.689 1.00 85.69 565 ASP A N 1
ATOM 4403 C CA . ASP A 1 565 ? -0.557 -38.476 -14.756 1.00 85.69 565 ASP A CA 1
ATOM 4404 C C . ASP A 1 565 ? -2.041 -38.349 -14.428 1.00 85.69 565 ASP A C 1
ATOM 4406 O O . ASP A 1 565 ? -2.396 -38.325 -13.245 1.00 85.69 565 ASP A O 1
ATOM 4410 N N . GLY A 1 566 ? -2.893 -38.284 -15.451 1.00 89.12 566 GLY A N 1
ATOM 4411 C CA . GLY A 1 566 ? -4.334 -38.184 -15.261 1.00 89.12 566 GLY A CA 1
ATOM 4412 C C . GLY A 1 566 ? -5.049 -37.092 -16.040 1.00 89.12 566 GLY A C 1
ATOM 4413 O O . GLY A 1 566 ? -4.521 -36.476 -16.962 1.00 89.12 566 GLY A O 1
ATOM 4414 N N . HIS A 1 567 ? -6.301 -36.885 -15.644 1.00 90.62 567 HIS A N 1
ATOM 4415 C CA . HIS A 1 567 ? -7.120 -35.754 -16.054 1.00 90.62 567 HIS A CA 1
ATOM 4416 C C . HIS A 1 567 ? -8.018 -35.320 -14.894 1.00 90.62 567 HIS A C 1
ATOM 4418 O O . HIS A 1 567 ? -8.290 -36.113 -13.985 1.00 90.62 567 HIS A O 1
ATOM 4424 N N . PHE A 1 568 ? -8.455 -34.067 -14.932 1.00 90.62 568 PHE A N 1
ATOM 4425 C CA . PHE A 1 568 ? -9.504 -33.517 -14.082 1.00 90.62 568 PHE A CA 1
ATOM 4426 C C . PHE A 1 568 ? -10.154 -32.318 -14.768 1.00 90.62 568 PHE A C 1
ATOM 4428 O O . PHE A 1 568 ? -9.618 -31.754 -15.721 1.00 90.62 568 PHE A O 1
ATOM 4435 N N . THR A 1 569 ? -11.328 -31.936 -14.290 1.00 89.81 569 THR A N 1
ATOM 4436 C CA . THR A 1 569 ? -12.011 -30.710 -14.694 1.00 89.81 569 THR A CA 1
ATOM 4437 C C . THR A 1 569 ? -12.057 -29.771 -13.501 1.00 89.81 569 THR A C 1
ATOM 4439 O O . THR A 1 569 ? -12.468 -30.210 -12.433 1.00 89.81 569 THR A O 1
ATOM 4442 N N . VAL A 1 570 ? -11.652 -28.512 -13.658 1.00 90.19 570 VAL A N 1
ATOM 4443 C CA . VAL A 1 570 ? -11.735 -27.488 -12.609 1.00 90.19 570 VAL A CA 1
ATOM 4444 C C . VAL A 1 570 ? -12.597 -26.320 -13.069 1.00 90.19 570 VAL A C 1
ATOM 4446 O O . VAL A 1 570 ? -12.482 -25.863 -14.199 1.00 90.19 570 VAL A O 1
ATOM 4449 N N . GLN A 1 571 ? -13.472 -25.838 -12.196 1.00 89.25 571 GLN A N 1
ATOM 4450 C CA . GLN A 1 571 ? -14.194 -24.583 -12.360 1.00 89.25 571 GLN A CA 1
ATOM 4451 C C . GLN A 1 571 ? -13.868 -23.713 -11.156 1.00 89.25 571 GLN A C 1
ATOM 4453 O O . GLN A 1 571 ? -14.115 -24.147 -10.034 1.00 89.25 571 GLN A O 1
ATOM 4458 N N . ALA A 1 572 ? -13.308 -22.524 -11.369 1.00 81.44 572 ALA A N 1
ATOM 4459 C CA . ALA A 1 572 ? -12.892 -21.653 -10.275 1.00 81.44 572 ALA A CA 1
ATOM 4460 C C . ALA A 1 572 ? -13.075 -20.166 -10.594 1.00 81.44 572 ALA A C 1
ATOM 4462 O O . ALA A 1 572 ? -13.113 -19.786 -11.767 1.00 81.44 572 ALA A O 1
ATOM 4463 N N . SER A 1 573 ? -13.162 -19.326 -9.562 1.00 80.19 573 SER A N 1
ATOM 4464 C CA . SER A 1 573 ? -13.297 -17.866 -9.704 1.00 80.19 573 SER A CA 1
ATOM 4465 C C . SER A 1 573 ? -12.120 -17.240 -10.465 1.00 80.19 573 SER A C 1
ATOM 4467 O O . SER A 1 573 ? -12.339 -16.442 -11.374 1.00 80.19 573 SER A O 1
ATOM 4469 N N . TRP A 1 574 ? -10.886 -17.696 -10.215 1.00 78.56 574 TRP A N 1
ATOM 4470 C CA . TRP A 1 574 ? -9.686 -17.270 -10.957 1.00 78.56 574 TRP A CA 1
ATOM 4471 C C . TRP A 1 574 ? -9.690 -17.679 -12.440 1.00 78.56 574 TRP A C 1
ATOM 4473 O O . TRP A 1 574 ? -8.983 -17.087 -13.248 1.00 78.56 574 TRP A O 1
ATOM 4483 N N . ALA A 1 575 ? -10.524 -18.648 -12.826 1.00 79.44 575 ALA A N 1
ATOM 4484 C CA . ALA A 1 575 ? -10.764 -19.019 -14.222 1.00 79.44 575 ALA A CA 1
ATOM 4485 C C . ALA A 1 575 ? -11.988 -18.296 -14.819 1.00 79.44 575 ALA A C 1
ATOM 4487 O O . ALA A 1 575 ? -12.556 -18.756 -15.810 1.00 79.44 575 ALA A O 1
ATOM 4488 N N . GLY A 1 576 ? -12.477 -17.223 -14.185 1.00 81.44 576 GLY A N 1
ATOM 4489 C CA . GLY A 1 576 ? -13.703 -16.532 -14.597 1.00 81.44 576 GLY A CA 1
ATOM 4490 C C . GLY A 1 576 ? -14.955 -17.412 -14.507 1.00 81.44 576 GLY A C 1
ATOM 4491 O O . GLY A 1 576 ? -15.908 -17.207 -15.256 1.00 81.44 576 GLY A O 1
ATOM 4492 N N . HIS A 1 577 ? -14.943 -18.424 -13.632 1.00 83.00 577 HIS A N 1
ATOM 4493 C CA . HIS A 1 577 ? -15.941 -19.495 -13.547 1.00 83.00 577 HIS A CA 1
ATOM 4494 C C . HIS A 1 577 ? -16.105 -20.330 -14.826 1.00 83.00 577 HIS A C 1
ATOM 4496 O O . HIS A 1 577 ? -17.084 -21.077 -14.947 1.00 83.00 577 HIS A O 1
ATOM 4502 N N . GLU A 1 578 ? -15.162 -20.273 -15.768 1.00 88.94 578 GLU A N 1
ATOM 4503 C CA . GLU A 1 578 ? -15.140 -21.229 -16.867 1.00 88.94 578 GLU A CA 1
ATOM 4504 C C . GLU A 1 578 ? -14.665 -22.606 -16.408 1.00 88.94 578 GLU A C 1
ATOM 4506 O O . GLU A 1 578 ? -13.943 -22.779 -15.427 1.00 88.94 578 GLU A O 1
ATOM 4511 N N . THR A 1 579 ? -15.125 -23.617 -17.138 1.00 91.25 579 THR A N 1
ATOM 4512 C CA . THR A 1 579 ? -14.711 -25.000 -16.936 1.00 91.25 579 THR A CA 1
ATOM 4513 C C . THR A 1 579 ? -13.404 -25.249 -17.678 1.00 91.25 579 THR A C 1
ATOM 4515 O O . THR A 1 579 ? -13.369 -25.184 -18.904 1.00 91.25 579 THR A O 1
ATOM 4518 N N . LEU A 1 580 ? -12.351 -25.582 -16.942 1.00 93.94 580 LEU A N 1
ATOM 4519 C CA . LEU A 1 580 ? -11.053 -25.971 -17.472 1.00 93.94 580 LEU A CA 1
ATOM 4520 C C . LEU A 1 580 ? -10.907 -27.491 -17.435 1.00 93.94 580 LEU A C 1
ATOM 4522 O O . LEU A 1 580 ? -11.027 -28.115 -16.383 1.00 93.94 580 LEU A O 1
ATOM 4526 N N . GLN A 1 581 ? -10.604 -28.098 -18.575 1.00 95.81 581 GLN A N 1
ATOM 4527 C CA . GLN A 1 581 ? -10.212 -29.497 -18.687 1.00 95.81 581 GLN A CA 1
ATOM 4528 C C . GLN A 1 581 ? -8.692 -29.595 -18.648 1.00 95.81 581 GLN A C 1
ATOM 4530 O O . GLN A 1 581 ? -8.011 -29.096 -19.542 1.00 95.81 581 GLN A O 1
ATOM 4535 N N . VAL A 1 582 ? -8.166 -30.258 -17.626 1.00 94.62 582 VAL A N 1
ATOM 4536 C CA . VAL A 1 582 ? -6.737 -30.506 -17.457 1.00 94.62 582 VAL A CA 1
ATOM 4537 C C . VAL A 1 582 ? -6.455 -31.970 -17.756 1.00 94.62 582 VAL A C 1
ATOM 4539 O O . VAL A 1 582 ? -7.100 -32.862 -17.205 1.00 94.62 582 VAL A O 1
ATOM 4542 N N . GLN A 1 583 ? -5.468 -32.239 -18.604 1.00 94.44 583 GLN A N 1
ATOM 4543 C CA . GLN A 1 583 ? -5.069 -33.591 -18.979 1.00 94.44 583 GLN A CA 1
ATOM 4544 C C . GLN A 1 583 ? -3.554 -33.685 -19.157 1.00 94.44 583 GLN A C 1
ATOM 4546 O O . GLN A 1 583 ? -2.961 -32.932 -19.928 1.00 94.44 583 GLN A O 1
ATOM 4551 N N . ALA A 1 584 ? -2.921 -34.662 -18.509 1.00 92.25 584 ALA A N 1
ATOM 4552 C CA . ALA A 1 584 ? -1.589 -35.100 -18.904 1.00 92.25 584 ALA A CA 1
ATOM 4553 C C . ALA A 1 584 ? -1.704 -35.826 -20.255 1.00 92.25 584 ALA A C 1
ATOM 4555 O O . ALA A 1 584 ? -2.306 -36.897 -20.354 1.00 92.25 584 ALA A O 1
ATOM 4556 N N . LEU A 1 585 ? -1.170 -35.218 -21.315 1.00 93.94 585 LEU A N 1
ATOM 4557 C CA . LEU A 1 585 ? -1.085 -35.845 -22.637 1.00 93.94 585 LEU A CA 1
ATOM 4558 C C . LEU A 1 585 ? -0.044 -36.968 -22.627 1.00 93.94 585 LEU A C 1
ATOM 4560 O O . LEU A 1 585 ? -0.252 -38.010 -23.243 1.00 93.94 585 LEU A O 1
ATOM 4564 N N . ASP A 1 586 ? 1.046 -36.745 -21.891 1.00 92.38 586 ASP A N 1
ATOM 4565 C CA . ASP A 1 586 ? 2.045 -37.736 -21.510 1.00 92.38 586 ASP A CA 1
ATOM 4566 C C . ASP A 1 586 ? 2.403 -37.507 -20.041 1.00 92.38 586 ASP A C 1
ATOM 4568 O O . ASP A 1 586 ? 2.515 -36.356 -19.613 1.00 92.38 586 ASP A O 1
ATOM 4572 N N . SER A 1 587 ? 2.624 -38.578 -19.273 1.00 86.75 587 SER A N 1
ATOM 4573 C CA . SER A 1 587 ? 2.919 -38.458 -17.842 1.00 86.75 587 SER A CA 1
ATOM 4574 C C . SER A 1 587 ? 4.135 -37.556 -17.596 1.00 86.75 587 SER A C 1
ATOM 4576 O O . SER A 1 587 ? 5.226 -37.825 -18.110 1.00 86.75 587 SER A O 1
ATOM 4578 N N . ILE A 1 588 ? 3.956 -36.516 -16.782 1.00 85.06 588 ILE A N 1
ATOM 4579 C CA . ILE A 1 588 ? 5.010 -35.562 -16.432 1.00 85.06 588 ILE A CA 1
ATOM 4580 C C . ILE A 1 588 ? 5.878 -36.189 -15.354 1.00 85.06 588 ILE A C 1
ATOM 4582 O O . ILE A 1 588 ? 5.401 -36.512 -14.270 1.00 85.06 588 ILE A O 1
ATOM 4586 N N . ARG A 1 589 ? 7.157 -36.393 -15.644 1.00 85.06 589 ARG A N 1
ATOM 4587 C CA . ARG A 1 589 ? 8.122 -36.966 -14.705 1.00 85.06 589 ARG A CA 1
ATOM 4588 C C . ARG A 1 589 ? 8.966 -35.856 -14.118 1.00 85.06 589 ARG A C 1
ATOM 4590 O O . ARG A 1 589 ? 9.677 -35.204 -14.867 1.00 85.06 589 ARG A O 1
ATOM 4597 N N . LEU A 1 590 ? 8.930 -35.690 -12.806 1.00 81.62 590 LEU A N 1
ATOM 4598 C CA . LEU A 1 590 ? 9.773 -34.762 -12.063 1.00 81.62 590 LEU A CA 1
ATOM 4599 C C . LEU A 1 590 ? 10.970 -35.530 -11.508 1.00 81.62 590 LEU A C 1
ATOM 4601 O O . LEU A 1 590 ? 10.778 -36.566 -10.869 1.00 81.62 590 LEU A O 1
ATOM 4605 N N . THR A 1 591 ? 12.186 -35.033 -11.707 1.00 77.50 591 THR A N 1
ATOM 4606 C CA . THR A 1 591 ? 13.348 -35.476 -10.926 1.00 77.50 591 THR A CA 1
ATOM 4607 C C . THR A 1 591 ? 13.727 -34.400 -9.944 1.00 77.50 591 THR A C 1
ATOM 4609 O O . THR A 1 591 ? 13.620 -33.212 -10.234 1.00 77.50 591 THR A O 1
ATOM 4612 N N . LYS A 1 592 ? 14.241 -34.822 -8.797 1.00 69.00 592 LYS A N 1
ATOM 4613 C CA . LYS A 1 592 ? 15.003 -33.912 -7.958 1.00 69.00 592 LYS A CA 1
ATOM 4614 C C . LYS A 1 592 ? 16.323 -33.599 -8.666 1.00 69.00 592 LYS A C 1
ATOM 4616 O O . LYS A 1 592 ? 17.010 -34.551 -9.060 1.00 69.00 592 LYS A O 1
ATOM 4621 N N . ALA A 1 593 ? 16.680 -32.324 -8.817 1.00 62.22 593 ALA A N 1
ATOM 4622 C CA . ALA A 1 593 ? 18.046 -31.960 -9.167 1.00 62.22 593 ALA A CA 1
ATOM 4623 C C . ALA A 1 593 ? 18.959 -32.566 -8.100 1.00 62.22 593 ALA A C 1
ATOM 4625 O O . ALA A 1 593 ? 18.867 -32.245 -6.910 1.00 62.22 593 ALA A O 1
ATOM 4626 N N . ILE A 1 594 ? 19.809 -33.509 -8.501 1.00 58.06 594 ILE A N 1
ATOM 4627 C CA . ILE A 1 594 ? 20.937 -33.880 -7.661 1.00 58.06 594 ILE A CA 1
ATOM 4628 C C . ILE A 1 594 ? 21.883 -32.699 -7.809 1.00 58.06 594 ILE A C 1
ATOM 4630 O O . ILE A 1 594 ? 22.682 -32.673 -8.740 1.00 58.06 594 ILE A O 1
ATOM 4634 N N . ASN A 1 595 ? 21.744 -31.698 -6.937 1.00 56.38 595 ASN A N 1
ATOM 4635 C CA . ASN A 1 595 ? 22.809 -30.728 -6.758 1.00 56.38 595 ASN A CA 1
ATOM 4636 C C . ASN A 1 595 ? 24.036 -31.565 -6.424 1.00 56.38 595 ASN A C 1
ATOM 4638 O O . ASN A 1 595 ? 24.076 -32.237 -5.388 1.00 56.38 595 ASN A O 1
ATOM 4642 N N . ASP A 1 596 ? 24.980 -31.602 -7.361 1.00 49.16 596 ASP A N 1
ATOM 4643 C CA . ASP A 1 596 ? 26.259 -32.291 -7.256 1.00 49.16 596 ASP A CA 1
ATOM 4644 C C . ASP A 1 596 ? 27.128 -31.479 -6.281 1.00 49.16 596 ASP A C 1
ATOM 4646 O O . ASP A 1 596 ? 28.205 -30.990 -6.607 1.00 49.16 596 ASP A O 1
ATOM 4650 N N . ASN A 1 597 ? 26.600 -31.247 -5.074 1.00 49.97 597 ASN A N 1
ATOM 4651 C CA . ASN A 1 597 ? 27.292 -30.592 -3.988 1.00 49.97 597 ASN A CA 1
ATOM 4652 C C . ASN A 1 597 ? 28.358 -31.582 -3.534 1.00 49.97 597 ASN A C 1
ATOM 4654 O O . ASN A 1 597 ? 28.154 -32.421 -2.654 1.00 49.97 597 ASN A O 1
ATOM 4658 N N . SER A 1 598 ? 29.533 -31.442 -4.137 1.00 50.94 598 SER A N 1
ATOM 4659 C CA . SER A 1 598 ? 30.807 -32.015 -3.707 1.00 50.94 598 SER A CA 1
ATOM 4660 C C . SER A 1 598 ? 31.201 -31.640 -2.271 1.00 50.94 598 SER A C 1
ATOM 4662 O O . SER A 1 598 ? 32.238 -32.081 -1.777 1.00 50.94 598 SER A O 1
ATOM 4664 N N . ASP A 1 599 ? 30.376 -30.845 -1.595 1.00 51.97 599 ASP A N 1
ATOM 4665 C CA . ASP A 1 599 ? 30.738 -30.059 -0.424 1.00 51.97 599 ASP A CA 1
ATOM 4666 C C . ASP A 1 599 ? 30.423 -30.794 0.890 1.00 51.97 599 ASP A C 1
ATOM 4668 O O . ASP A 1 599 ? 30.700 -30.297 1.978 1.00 51.97 599 ASP A O 1
ATOM 4672 N N . GLY A 1 600 ? 29.925 -32.033 0.813 1.00 49.41 600 GLY A N 1
ATOM 4673 C CA . GLY A 1 600 ? 29.839 -32.939 1.961 1.00 49.41 600 GLY A CA 1
ATOM 4674 C C . GLY A 1 600 ? 28.712 -32.640 2.952 1.00 49.41 600 GLY A C 1
ATOM 4675 O O . GLY A 1 600 ? 28.640 -33.305 3.988 1.00 49.41 600 GLY A O 1
ATOM 4676 N N . GLU A 1 601 ? 27.812 -31.707 2.642 1.00 44.81 601 GLU A N 1
ATOM 4677 C CA . GLU A 1 601 ? 26.567 -31.556 3.394 1.00 44.81 601 GLU A CA 1
ATOM 4678 C C . GLU A 1 601 ? 25.601 -32.695 3.035 1.00 44.81 601 GLU A C 1
ATOM 4680 O O . GLU A 1 601 ? 25.422 -33.060 1.874 1.00 44.81 601 GLU A O 1
ATOM 4685 N N . GLY A 1 602 ? 25.072 -33.360 4.063 1.00 42.31 602 GLY A N 1
ATOM 4686 C CA . GLY A 1 602 ? 24.434 -34.670 3.945 1.00 42.31 602 GLY A CA 1
ATOM 4687 C C . GLY A 1 602 ? 23.181 -34.720 3.048 1.00 42.31 602 GLY A C 1
ATOM 4688 O O . GLY A 1 602 ? 22.559 -33.701 2.765 1.00 42.31 602 GLY A O 1
ATOM 4689 N N . PRO A 1 603 ? 22.739 -35.932 2.654 1.00 43.25 603 PRO A N 1
ATOM 4690 C CA . PRO A 1 603 ? 21.705 -36.186 1.636 1.00 43.25 603 PRO A CA 1
ATOM 4691 C C . PRO A 1 603 ? 20.254 -35.808 2.024 1.00 43.25 603 PRO A C 1
ATOM 4693 O O . PRO A 1 603 ? 19.308 -36.355 1.457 1.00 43.25 603 PRO A O 1
ATOM 4696 N N . TYR A 1 604 ? 20.050 -34.893 2.975 1.00 41.44 604 TYR A N 1
ATOM 4697 C CA . TYR A 1 604 ? 18.743 -34.583 3.570 1.00 41.44 604 TYR A CA 1
ATOM 4698 C C . TYR A 1 604 ? 18.267 -33.131 3.388 1.00 41.44 604 TYR A C 1
ATOM 4700 O O . TYR A 1 604 ? 17.345 -32.722 4.082 1.00 41.44 604 TYR A O 1
ATOM 4708 N N . ALA A 1 605 ? 18.809 -32.355 2.443 1.00 42.44 605 ALA A N 1
ATOM 4709 C CA . ALA A 1 605 ? 18.149 -31.114 2.017 1.00 42.44 605 ALA A CA 1
ATOM 4710 C C . ALA A 1 605 ? 16.840 -31.478 1.287 1.00 42.44 605 ALA A C 1
ATOM 4712 O O . ALA A 1 605 ? 16.878 -32.056 0.199 1.00 42.44 605 ALA A O 1
ATOM 4713 N N . PHE A 1 606 ? 15.686 -31.285 1.925 1.00 41.16 606 PHE A N 1
ATOM 4714 C CA . PHE A 1 606 ? 14.368 -31.653 1.396 1.00 41.16 606 PHE A CA 1
ATOM 4715 C C . PHE A 1 606 ? 13.838 -30.602 0.391 1.00 41.16 606 PHE A C 1
ATOM 4717 O O . PHE A 1 606 ? 14.211 -29.445 0.442 1.00 41.16 606 PHE A O 1
ATOM 4724 N N . ALA A 1 607 ? 12.967 -31.062 -0.515 1.00 45.06 607 ALA A N 1
ATOM 4725 C CA . ALA A 1 607 ? 12.004 -30.318 -1.350 1.00 45.06 607 ALA A CA 1
ATOM 4726 C C . ALA A 1 607 ? 12.447 -29.333 -2.462 1.00 45.06 607 ALA A C 1
ATOM 4728 O O . ALA A 1 607 ? 11.823 -29.383 -3.513 1.00 45.06 607 ALA A O 1
ATOM 4729 N N . GLU A 1 608 ? 13.499 -28.531 -2.334 1.00 52.00 608 GLU A N 1
ATOM 4730 C CA . GLU A 1 608 ? 13.553 -27.250 -3.087 1.00 52.00 608 GLU A CA 1
ATOM 4731 C C . GLU A 1 608 ? 13.860 -27.284 -4.605 1.00 52.00 608 GLU A C 1
ATOM 4733 O O . GLU A 1 608 ? 13.972 -26.231 -5.209 1.00 52.00 608 GLU A O 1
ATOM 4738 N N . ASN A 1 609 ? 14.014 -28.436 -5.274 1.00 62.19 609 ASN A N 1
ATOM 4739 C CA . ASN A 1 609 ? 14.370 -28.449 -6.710 1.00 62.19 609 ASN A CA 1
ATOM 4740 C C . ASN A 1 609 ? 13.836 -29.687 -7.448 1.00 62.19 609 ASN A C 1
ATOM 4742 O O . ASN A 1 609 ? 14.603 -30.591 -7.805 1.00 62.19 609 ASN A O 1
ATOM 4746 N N . TYR A 1 610 ? 12.518 -29.786 -7.638 1.00 68.94 610 TYR A N 1
ATOM 4747 C CA . TYR A 1 610 ? 11.949 -30.739 -8.595 1.00 68.94 610 TYR A CA 1
ATOM 4748 C C . TYR A 1 610 ? 11.816 -30.073 -9.961 1.00 68.94 610 TYR A C 1
ATOM 4750 O O . TYR A 1 610 ? 11.082 -29.101 -10.098 1.00 68.94 610 TYR A O 1
ATOM 4758 N N . HIS A 1 611 ? 12.468 -30.636 -10.978 1.00 72.81 611 HIS A N 1
ATOM 4759 C CA . HIS A 1 611 ? 12.302 -30.186 -12.359 1.00 72.81 611 HIS A CA 1
ATOM 4760 C C . HIS A 1 611 ? 11.668 -31.299 -13.199 1.00 72.81 611 HIS A C 1
ATOM 4762 O O . HIS A 1 611 ? 12.069 -32.472 -13.101 1.00 72.81 611 HIS A O 1
ATOM 4768 N N . PRO A 1 612 ? 10.655 -30.977 -14.012 1.00 78.94 612 PRO A N 1
ATOM 4769 C CA . PRO A 1 612 ? 10.118 -31.893 -15.004 1.00 78.94 612 PRO A CA 1
ATOM 4770 C C . PRO A 1 612 ? 11.193 -32.278 -16.035 1.00 78.94 612 PRO A C 1
ATOM 4772 O O . PRO A 1 612 ? 11.818 -31.418 -16.635 1.00 78.94 612 PRO A O 1
ATOM 4775 N N . ILE A 1 613 ? 11.398 -33.577 -16.275 1.00 81.62 613 ILE A N 1
ATOM 4776 C CA . ILE A 1 613 ? 12.337 -34.089 -17.294 1.00 81.62 613 ILE A CA 1
ATOM 4777 C C . ILE A 1 613 ? 11.615 -34.411 -18.604 1.00 81.62 613 ILE A C 1
ATOM 4779 O O . ILE A 1 613 ? 12.164 -34.265 -19.690 1.00 81.62 613 ILE A O 1
ATOM 4783 N N . THR A 1 614 ? 10.400 -34.951 -18.509 1.00 88.56 614 THR A N 1
ATOM 4784 C CA . THR A 1 614 ? 9.631 -35.410 -19.672 1.00 88.56 614 THR A CA 1
ATOM 4785 C C . THR A 1 614 ? 8.148 -35.295 -19.395 1.00 88.56 614 THR A C 1
ATOM 4787 O O . THR A 1 614 ? 7.737 -35.530 -18.261 1.00 88.56 614 THR A O 1
ATOM 4790 N N . GLY A 1 615 ? 7.350 -35.087 -20.434 1.00 92.81 615 GLY A N 1
ATOM 4791 C CA . GLY A 1 615 ? 5.892 -35.167 -20.372 1.00 92.81 615 GLY A CA 1
ATOM 4792 C C . GLY A 1 615 ? 5.228 -33.997 -21.074 1.00 92.81 615 GLY A C 1
ATOM 4793 O O . GLY A 1 615 ? 5.905 -33.080 -21.540 1.00 92.81 615 GLY A O 1
ATOM 4794 N N . ARG A 1 616 ? 3.901 -34.050 -21.163 1.00 95.31 616 ARG A N 1
ATOM 4795 C CA . ARG A 1 616 ? 3.102 -32.974 -21.744 1.00 95.31 616 ARG A CA 1
ATOM 4796 C C . ARG A 1 616 ? 1.819 -32.781 -20.956 1.00 95.31 616 ARG A C 1
ATOM 4798 O O . ARG A 1 616 ? 1.125 -33.756 -20.670 1.00 95.31 616 ARG A O 1
ATOM 4805 N N . LEU A 1 617 ? 1.486 -31.533 -20.657 1.00 94.75 617 LEU A N 1
ATOM 4806 C CA . LEU A 1 617 ? 0.242 -31.142 -19.995 1.00 94.75 617 LEU A CA 1
ATOM 4807 C C . LEU A 1 617 ? -0.618 -30.348 -20.966 1.00 94.75 617 LEU A C 1
ATOM 4809 O O . LEU A 1 617 ? -0.085 -29.517 -21.689 1.00 94.75 617 LEU A O 1
ATOM 4813 N N . SER A 1 618 ? -1.928 -30.555 -20.960 1.00 96.44 618 SER A N 1
ATOM 4814 C CA . SER A 1 618 ? -2.879 -29.697 -21.656 1.00 96.44 618 SER A CA 1
ATOM 4815 C C . SER A 1 618 ? -3.922 -29.159 -20.686 1.00 96.44 618 SER A C 1
ATOM 4817 O O . SER A 1 618 ? -4.440 -29.904 -19.855 1.00 96.44 618 SER A O 1
ATOM 4819 N N . VAL A 1 619 ? -4.229 -27.872 -20.816 1.00 96.12 619 VAL A N 1
ATOM 4820 C CA . VAL A 1 619 ? -5.342 -27.185 -20.159 1.00 96.12 619 VAL A CA 1
ATOM 4821 C C . VAL A 1 619 ? -6.223 -26.614 -21.264 1.00 96.12 619 VAL A C 1
ATOM 4823 O O . VAL A 1 619 ? -5.718 -25.913 -22.131 1.00 96.12 619 VAL A O 1
ATOM 4826 N N . THR A 1 620 ? -7.513 -26.932 -21.282 1.00 96.88 620 THR A N 1
ATOM 4827 C CA . THR A 1 620 ? -8.470 -26.432 -22.286 1.00 96.88 620 THR A CA 1
ATOM 4828 C C . THR A 1 620 ? -9.663 -25.797 -21.586 1.00 96.88 620 THR A C 1
ATOM 4830 O O . THR A 1 620 ? -10.299 -26.456 -20.768 1.00 96.88 620 THR A O 1
ATOM 4833 N N . ALA A 1 621 ? -9.973 -24.543 -21.895 1.00 94.81 621 ALA A N 1
ATOM 4834 C CA . ALA A 1 621 ? -11.104 -23.818 -21.327 1.00 94.81 621 ALA A CA 1
ATOM 4835 C C . ALA A 1 621 ? -12.403 -24.023 -22.124 1.00 94.81 621 ALA A C 1
ATOM 4837 O O . ALA A 1 621 ? -12.411 -24.578 -23.229 1.00 94.81 621 ALA A O 1
ATOM 4838 N N . GLY A 1 622 ? -13.524 -23.591 -21.541 1.00 90.25 622 GLY A N 1
ATOM 4839 C CA . GLY A 1 622 ? -14.859 -23.737 -22.124 1.00 90.25 622 GLY A CA 1
ATOM 4840 C C . GLY A 1 622 ? -15.045 -22.919 -23.403 1.00 90.25 622 GLY A C 1
ATOM 4841 O O . GLY A 1 622 ? -15.768 -23.351 -24.305 1.00 90.25 622 GLY A O 1
ATOM 4842 N N . ASP A 1 623 ? -14.351 -21.787 -23.513 1.00 90.44 623 ASP A N 1
ATOM 4843 C CA . ASP A 1 623 ? -14.274 -20.955 -24.718 1.00 90.44 623 ASP A CA 1
ATOM 4844 C C . ASP A 1 623 ? -13.467 -21.582 -25.878 1.00 90.44 623 ASP A C 1
ATOM 4846 O O . ASP A 1 623 ? -13.461 -21.052 -26.992 1.00 90.44 623 ASP A O 1
ATOM 4850 N N . GLY A 1 624 ? -12.817 -22.727 -25.642 1.00 94.25 624 GLY A N 1
ATOM 4851 C CA . GLY A 1 624 ? -11.979 -23.437 -26.605 1.00 94.25 624 GLY A CA 1
ATOM 4852 C C . GLY A 1 624 ? -10.526 -22.964 -26.656 1.00 94.25 624 GLY A C 1
ATOM 4853 O O . GLY A 1 624 ? -9.751 -23.519 -27.439 1.00 94.25 624 GLY A O 1
ATOM 4854 N N . SER A 1 625 ? -10.142 -21.981 -25.838 1.00 95.44 625 SER A N 1
ATOM 4855 C CA . SER A 1 625 ? -8.735 -21.653 -25.633 1.00 95.44 625 SER A CA 1
ATOM 4856 C C . SER A 1 625 ? -8.016 -22.814 -24.948 1.00 95.44 625 SER A C 1
ATOM 4858 O O . SER A 1 625 ? -8.601 -23.573 -24.172 1.00 95.44 625 SER A O 1
ATOM 4860 N N . SER A 1 626 ? -6.747 -23.014 -25.282 1.00 96.62 626 SER A N 1
ATOM 4861 C CA . SER A 1 626 ? -5.962 -24.134 -24.781 1.00 96.62 626 SER A CA 1
ATOM 4862 C C . SER A 1 626 ? -4.513 -23.749 -24.553 1.00 96.62 626 SER A C 1
ATOM 4864 O O . SER A 1 626 ? -3.942 -22.982 -25.323 1.00 96.62 626 SER A O 1
ATOM 4866 N N . LEU A 1 627 ? -3.907 -24.350 -23.542 1.00 96.50 627 LEU A N 1
ATOM 4867 C CA . LEU A 1 627 ? -2.489 -24.293 -23.248 1.00 96.50 627 LEU A CA 1
ATOM 4868 C C . LEU A 1 627 ? -1.922 -25.708 -23.254 1.00 96.50 627 LEU A C 1
ATOM 4870 O O . LEU A 1 627 ? -2.520 -26.626 -22.692 1.00 96.50 627 LEU A O 1
ATOM 4874 N N . VAL A 1 628 ? -0.766 -25.888 -23.884 1.00 97.00 628 VAL A N 1
ATOM 4875 C CA . VAL A 1 628 ? 0.008 -27.127 -23.862 1.00 97.00 628 VAL A CA 1
ATOM 4876 C C . VAL A 1 628 ? 1.409 -26.824 -23.352 1.00 97.00 628 VAL A C 1
ATOM 4878 O O . VAL A 1 628 ? 2.116 -26.007 -23.937 1.00 97.00 628 VAL A O 1
ATOM 4881 N N . LEU A 1 629 ? 1.808 -27.509 -22.283 1.00 94.75 629 LEU A N 1
ATOM 4882 C CA . LEU A 1 629 ? 3.186 -27.550 -21.804 1.00 94.75 629 LEU A CA 1
ATOM 4883 C C . LEU A 1 629 ? 3.869 -28.779 -22.376 1.00 94.75 629 LEU A C 1
ATOM 4885 O O . LEU A 1 629 ? 3.358 -29.889 -22.224 1.00 94.75 629 LEU A O 1
ATOM 4889 N N . ASP A 1 630 ? 5.031 -28.592 -22.987 1.00 96.00 630 ASP A N 1
ATOM 4890 C CA . ASP A 1 630 ? 5.902 -29.663 -23.445 1.00 96.00 630 ASP A CA 1
ATOM 4891 C C . ASP A 1 630 ? 7.276 -29.547 -22.798 1.00 96.00 630 ASP A C 1
ATOM 4893 O O . ASP A 1 630 ? 8.090 -28.682 -23.123 1.00 96.00 630 ASP A O 1
ATOM 4897 N N . VAL A 1 631 ? 7.516 -30.460 -21.860 1.00 92.06 631 VAL A N 1
ATOM 4898 C CA . VAL A 1 631 ? 8.744 -30.545 -21.067 1.00 92.06 631 VAL A CA 1
ATOM 4899 C C . VAL A 1 631 ? 9.925 -31.037 -21.912 1.00 92.06 631 VAL A C 1
ATOM 4901 O O . VAL A 1 631 ? 11.079 -30.910 -21.521 1.00 92.06 631 VAL A O 1
ATOM 4904 N N . ASN A 1 632 ? 9.677 -31.607 -23.094 1.00 91.06 632 ASN A N 1
ATOM 4905 C CA . ASN A 1 632 ? 10.718 -32.219 -23.917 1.00 91.06 632 ASN A CA 1
ATOM 4906 C C . ASN A 1 632 ? 11.488 -31.180 -24.761 1.00 91.06 632 ASN A C 1
ATOM 4908 O O . ASN A 1 632 ? 11.673 -31.364 -25.966 1.00 91.06 632 ASN A O 1
ATOM 4912 N N . THR A 1 633 ? 11.956 -30.094 -24.142 1.00 88.88 633 THR A N 1
ATOM 4913 C CA . THR A 1 633 ? 12.748 -29.030 -24.792 1.00 88.88 633 THR A CA 1
ATOM 4914 C C . THR A 1 633 ? 14.180 -29.471 -25.112 1.00 88.88 633 THR A C 1
ATOM 4916 O O . THR A 1 633 ? 14.814 -28.938 -26.023 1.00 88.88 633 THR A O 1
ATOM 4919 N N . GLY A 1 634 ? 14.684 -30.474 -24.384 1.00 86.56 634 GLY A N 1
ATOM 4920 C CA . GLY A 1 634 ? 16.091 -30.876 -24.388 1.00 86.56 634 GLY A CA 1
ATOM 4921 C C . GLY A 1 634 ? 16.951 -30.144 -23.349 1.00 86.56 634 GLY A C 1
ATOM 4922 O O . GLY A 1 634 ? 18.138 -30.452 -23.260 1.00 86.56 634 GLY A O 1
ATOM 4923 N N . ASP A 1 635 ? 16.359 -29.234 -22.572 1.00 85.81 635 ASP A N 1
ATOM 4924 C CA . ASP A 1 635 ? 16.967 -28.486 -21.467 1.00 85.81 635 ASP A CA 1
ATOM 4925 C C . ASP A 1 635 ? 16.054 -28.600 -20.234 1.00 85.81 635 ASP A C 1
ATOM 4927 O O . ASP A 1 635 ? 14.899 -28.177 -20.266 1.00 85.81 635 ASP A O 1
ATOM 4931 N N . ASP A 1 636 ? 16.563 -29.198 -19.156 1.00 79.56 636 ASP A N 1
ATOM 4932 C CA . ASP A 1 636 ? 15.812 -29.489 -17.928 1.00 79.56 636 ASP A CA 1
ATOM 4933 C C . ASP A 1 636 ? 15.418 -28.240 -17.126 1.00 79.56 636 ASP A C 1
ATOM 4935 O O . ASP A 1 636 ? 14.593 -28.333 -16.217 1.00 79.56 636 ASP A O 1
ATOM 4939 N N . SER A 1 637 ? 15.945 -27.070 -17.492 1.00 81.12 637 SER A N 1
ATOM 4940 C CA . SER A 1 637 ? 15.554 -25.777 -16.929 1.00 81.12 637 SER A CA 1
ATOM 4941 C C . SER A 1 637 ? 14.397 -25.099 -17.670 1.00 81.12 637 SER A C 1
ATOM 4943 O O . SER A 1 637 ? 13.869 -24.109 -17.167 1.00 81.12 637 SER A O 1
ATOM 4945 N N . THR A 1 638 ? 13.940 -25.636 -18.810 1.00 88.56 638 THR A N 1
ATOM 4946 C CA . THR A 1 638 ? 12.939 -24.974 -19.668 1.00 88.56 638 THR A CA 1
ATOM 4947 C C . THR A 1 638 ? 11.741 -25.854 -20.034 1.00 88.56 638 THR A C 1
ATOM 4949 O O . THR A 1 638 ? 11.781 -27.084 -19.957 1.00 88.56 638 THR A O 1
ATOM 4952 N N . VAL A 1 639 ? 10.663 -25.218 -20.492 1.00 92.19 639 VAL A N 1
ATOM 4953 C CA . VAL A 1 639 ? 9.466 -25.858 -21.057 1.00 92.19 639 VAL A CA 1
ATOM 4954 C C . VAL A 1 639 ? 8.994 -25.096 -22.290 1.00 92.19 639 VAL A C 1
ATOM 4956 O O . VAL A 1 639 ? 9.052 -23.868 -22.345 1.00 92.19 639 VAL A O 1
ATOM 4959 N N . ASN A 1 640 ? 8.508 -25.824 -23.291 1.00 95.69 640 ASN A N 1
ATOM 4960 C CA . ASN A 1 640 ? 7.831 -25.223 -24.432 1.00 95.69 640 ASN A CA 1
ATOM 4961 C C . ASN A 1 640 ? 6.353 -25.033 -24.096 1.00 95.69 640 ASN A C 1
ATOM 4963 O O . ASN A 1 640 ? 5.687 -25.962 -23.640 1.00 95.69 640 ASN A O 1
ATOM 4967 N N . ILE A 1 641 ? 5.835 -23.844 -24.365 1.00 95.50 641 ILE A N 1
ATOM 4968 C CA . ILE A 1 641 ? 4.462 -23.448 -24.079 1.00 95.50 641 ILE A CA 1
ATOM 4969 C C . ILE A 1 641 ? 3.793 -23.111 -25.400 1.00 95.50 641 ILE A C 1
ATOM 4971 O O . ILE A 1 641 ? 4.248 -22.230 -26.129 1.00 95.50 641 ILE A O 1
ATOM 4975 N N . ALA A 1 642 ? 2.704 -23.810 -25.704 1.00 96.62 642 ALA A N 1
ATOM 4976 C CA . ALA A 1 642 ? 1.837 -23.510 -26.832 1.00 96.62 642 ALA A CA 1
ATOM 4977 C C . ALA A 1 642 ? 0.479 -23.046 -26.307 1.00 96.62 642 ALA A C 1
ATOM 4979 O O . ALA A 1 642 ? -0.232 -23.810 -25.658 1.00 96.62 642 ALA A O 1
ATOM 4980 N N . ILE A 1 643 ? 0.112 -21.803 -26.597 1.00 95.00 643 ILE A N 1
ATOM 4981 C CA . ILE A 1 643 ? -1.184 -21.220 -26.243 1.00 95.00 643 ILE A CA 1
ATOM 4982 C C . ILE A 1 643 ? -1.965 -21.026 -27.532 1.00 95.00 643 ILE A C 1
ATOM 4984 O O . ILE A 1 643 ? -1.468 -20.403 -28.463 1.00 95.00 643 ILE A O 1
ATOM 4988 N N . THR A 1 644 ? -3.173 -21.569 -27.596 1.00 95.25 644 THR A N 1
ATOM 4989 C CA . THR A 1 644 ? -4.131 -21.333 -28.676 1.00 95.25 644 THR A CA 1
ATOM 4990 C C . THR A 1 644 ? -5.340 -20.622 -28.101 1.00 95.25 644 THR A C 1
ATOM 4992 O O . THR A 1 644 ? -5.995 -21.155 -27.214 1.00 95.25 644 THR A O 1
ATOM 4995 N N . ASP A 1 645 ? -5.654 -19.446 -28.621 1.00 92.31 645 ASP A N 1
ATOM 4996 C CA . ASP A 1 645 ? -6.836 -18.668 -28.266 1.00 92.31 645 ASP A CA 1
ATOM 4997 C C . ASP A 1 645 ? -7.611 -18.255 -29.532 1.00 92.31 645 ASP A C 1
ATOM 4999 O O . ASP A 1 645 ? -7.333 -18.709 -30.648 1.00 92.31 645 ASP A O 1
ATOM 5003 N N . HIS A 1 646 ? -8.616 -17.394 -29.375 1.00 86.50 646 HIS A N 1
ATOM 5004 C CA . HIS A 1 646 ? -9.386 -16.870 -30.505 1.00 86.50 646 HIS A CA 1
ATOM 5005 C C . HIS A 1 646 ? -8.565 -15.973 -31.458 1.00 86.50 646 HIS A C 1
ATOM 5007 O O . HIS A 1 646 ? -9.002 -15.734 -32.589 1.00 86.50 646 HIS A O 1
ATOM 5013 N N . MET A 1 647 ? -7.404 -15.463 -31.032 1.00 84.31 647 MET A N 1
ATOM 5014 C CA . MET A 1 647 ? -6.493 -14.647 -31.843 1.00 84.31 647 MET A CA 1
ATOM 5015 C C . MET A 1 647 ? -5.484 -15.497 -32.624 1.00 84.31 647 MET A C 1
ATOM 5017 O O . MET A 1 647 ? -4.999 -15.058 -33.671 1.00 84.31 647 MET A O 1
ATOM 5021 N N . GLY A 1 648 ? -5.183 -16.712 -32.167 1.00 90.00 648 GLY A N 1
ATOM 5022 C CA . GLY A 1 648 ? -4.339 -17.669 -32.875 1.00 90.00 648 GLY A CA 1
ATOM 5023 C C . GLY A 1 648 ? -3.558 -18.585 -31.940 1.00 90.00 648 GLY A C 1
ATOM 5024 O O . GLY A 1 648 ? -3.850 -18.692 -30.758 1.00 90.00 648 GLY A O 1
ATOM 5025 N N . SER A 1 649 ? -2.552 -19.262 -32.495 1.00 94.88 649 SER A N 1
ATOM 5026 C CA . SER A 1 649 ? -1.617 -20.080 -31.719 1.00 94.88 649 SER A CA 1
ATOM 5027 C C . SER A 1 649 ? -0.283 -19.354 -31.580 1.00 94.88 649 SER A C 1
ATOM 5029 O O . SER A 1 649 ? 0.299 -18.935 -32.583 1.00 94.88 649 SER A O 1
ATOM 5031 N N . THR A 1 650 ? 0.215 -19.236 -30.355 1.00 93.38 650 THR A N 1
ATOM 5032 C CA . THR A 1 650 ? 1.549 -18.728 -30.023 1.00 93.38 650 THR A CA 1
ATOM 5033 C C . THR A 1 650 ? 2.348 -19.812 -29.319 1.00 93.38 650 THR A C 1
ATOM 5035 O O . THR A 1 650 ? 1.849 -20.424 -28.379 1.00 93.38 650 THR A O 1
ATOM 5038 N N . GLU A 1 651 ? 3.587 -20.022 -29.756 1.00 95.94 651 GLU A N 1
ATOM 5039 C CA . GLU A 1 651 ? 4.530 -20.953 -29.135 1.00 95.94 651 GLU A CA 1
ATOM 5040 C C . GLU A 1 651 ? 5.762 -20.184 -28.653 1.00 95.94 651 GLU A C 1
ATOM 5042 O O . GLU A 1 651 ? 6.279 -19.329 -29.378 1.00 95.94 651 GLU A O 1
ATOM 5047 N N . PHE A 1 652 ? 6.225 -20.475 -27.442 1.00 94.88 652 PHE A N 1
ATOM 5048 C CA . PHE A 1 652 ? 7.447 -19.912 -26.868 1.00 94.88 652 PHE A CA 1
ATOM 5049 C C . PHE A 1 652 ? 8.059 -20.878 -25.845 1.00 94.88 652 PHE A C 1
ATOM 5051 O O . PHE A 1 652 ? 7.450 -21.884 -25.489 1.00 94.88 652 PHE A O 1
ATOM 5058 N N . THR A 1 653 ? 9.281 -20.593 -25.403 1.00 94.12 653 THR A N 1
ATOM 5059 C CA . THR A 1 653 ? 9.996 -21.370 -24.383 1.00 94.12 653 THR A CA 1
ATOM 5060 C C . THR A 1 653 ? 10.192 -20.487 -23.158 1.00 94.12 653 THR A C 1
ATOM 5062 O O . THR A 1 653 ? 10.538 -19.317 -23.314 1.00 94.12 653 THR A O 1
ATOM 5065 N N . ASP A 1 654 ? 9.967 -21.040 -21.971 1.00 90.94 654 ASP A N 1
ATOM 5066 C CA . ASP A 1 654 ? 10.057 -20.340 -20.684 1.00 90.94 654 ASP A CA 1
ATOM 5067 C C . ASP A 1 654 ? 10.781 -21.234 -19.654 1.00 90.94 654 ASP A C 1
ATOM 5069 O O . ASP A 1 654 ? 10.938 -22.440 -19.879 1.00 90.94 654 ASP A O 1
ATOM 5073 N N . GLU A 1 655 ? 11.284 -20.653 -18.569 1.00 87.12 655 GLU A N 1
ATOM 5074 C CA . GLU A 1 655 ? 12.058 -21.348 -17.535 1.00 87.12 655 GLU A CA 1
ATOM 5075 C C . GLU A 1 655 ? 11.155 -21.946 -16.442 1.00 87.12 655 GLU A C 1
ATOM 5077 O O . GLU A 1 655 ? 10.185 -21.329 -16.013 1.00 87.12 655 GLU A O 1
ATOM 5082 N N . TRP A 1 656 ? 11.505 -23.123 -15.905 1.00 81.31 656 TRP A N 1
ATOM 5083 C CA . TRP A 1 656 ? 10.784 -23.719 -14.763 1.00 81.31 656 TRP A CA 1
ATOM 5084 C C . TRP A 1 656 ? 10.852 -22.870 -13.492 1.00 81.31 656 TRP A C 1
ATOM 5086 O O . TRP A 1 656 ? 9.961 -22.970 -12.648 1.00 81.31 656 TRP A O 1
ATOM 5096 N N . SER A 1 657 ? 11.883 -22.028 -13.364 1.00 76.31 657 SER A N 1
ATOM 5097 C CA . SER A 1 657 ? 12.031 -21.047 -12.281 1.00 76.31 657 SER A CA 1
ATOM 5098 C C . SER A 1 657 ? 10.828 -20.097 -12.202 1.00 76.31 657 SER A C 1
ATOM 5100 O O . SER A 1 657 ? 10.471 -19.647 -11.111 1.00 76.31 657 SER A O 1
ATOM 5102 N N . THR A 1 658 ? 10.130 -19.877 -13.321 1.00 72.31 658 THR A N 1
ATOM 5103 C CA . THR A 1 658 ? 8.900 -19.084 -13.392 1.00 72.31 658 THR A CA 1
ATOM 5104 C C . THR A 1 658 ? 7.757 -19.691 -12.559 1.00 72.31 658 THR A C 1
ATOM 5106 O O . THR A 1 658 ? 6.943 -18.930 -12.035 1.00 72.31 658 THR A O 1
ATOM 5109 N N . TRP A 1 659 ? 7.709 -21.018 -12.346 1.00 69.81 659 TRP A N 1
ATOM 5110 C CA . TRP A 1 659 ? 6.614 -21.720 -11.631 1.00 69.81 659 TRP A CA 1
ATOM 5111 C C . TRP A 1 659 ? 7.073 -22.577 -10.442 1.00 69.81 659 TRP A C 1
ATOM 5113 O O . TRP A 1 659 ? 6.362 -23.499 -10.040 1.00 69.81 659 TRP A O 1
ATOM 5123 N N . ALA A 1 660 ? 8.261 -22.321 -9.887 1.00 63.72 660 ALA A N 1
ATOM 5124 C CA . ALA A 1 660 ? 8.846 -23.171 -8.845 1.00 63.72 660 ALA A CA 1
ATOM 5125 C C . ALA A 1 660 ? 7.929 -23.353 -7.614 1.00 63.72 660 ALA A C 1
ATOM 5127 O O . ALA A 1 660 ? 7.825 -24.464 -7.096 1.00 63.72 660 ALA A O 1
ATOM 5128 N N . ASN A 1 661 ? 7.196 -22.305 -7.219 1.00 59.81 661 ASN A N 1
ATOM 5129 C CA . ASN A 1 661 ? 6.330 -22.310 -6.034 1.00 59.81 661 ASN A CA 1
ATOM 5130 C C . ASN A 1 661 ? 5.167 -23.316 -6.124 1.00 59.81 661 ASN A C 1
ATOM 5132 O O . ASN A 1 661 ? 4.777 -23.884 -5.110 1.00 59.81 661 ASN A O 1
ATOM 5136 N N . GLY A 1 662 ? 4.628 -23.591 -7.317 1.00 57.03 662 GLY A N 1
ATOM 5137 C CA . GLY A 1 662 ? 3.490 -24.506 -7.485 1.00 57.03 662 GLY A CA 1
ATOM 5138 C C . GLY A 1 662 ? 3.823 -25.980 -7.235 1.00 57.03 662 GLY A C 1
ATOM 5139 O O . GLY A 1 662 ? 2.920 -26.812 -7.092 1.00 57.03 662 GLY A O 1
ATOM 5140 N N . PHE A 1 663 ? 5.115 -26.323 -7.193 1.00 60.47 663 PHE A N 1
ATOM 5141 C CA . PHE A 1 663 ? 5.598 -27.669 -6.881 1.00 60.47 663 PHE A CA 1
ATOM 5142 C C . PHE A 1 663 ? 5.858 -27.901 -5.386 1.00 60.47 663 PHE A C 1
ATOM 5144 O O . PHE A 1 663 ? 5.995 -29.067 -4.992 1.00 60.47 663 PHE A O 1
ATOM 5151 N N . GLU A 1 664 ? 5.937 -26.835 -4.586 1.00 57.94 664 GLU A N 1
ATOM 5152 C CA . GLU A 1 664 ? 6.132 -26.879 -3.127 1.00 57.94 664 GLU A CA 1
ATOM 5153 C C . GLU A 1 664 ? 4.816 -27.176 -2.383 1.00 57.94 664 GLU A C 1
ATOM 5155 O O . GLU A 1 664 ? 4.866 -27.951 -1.389 1.00 57.94 664 GL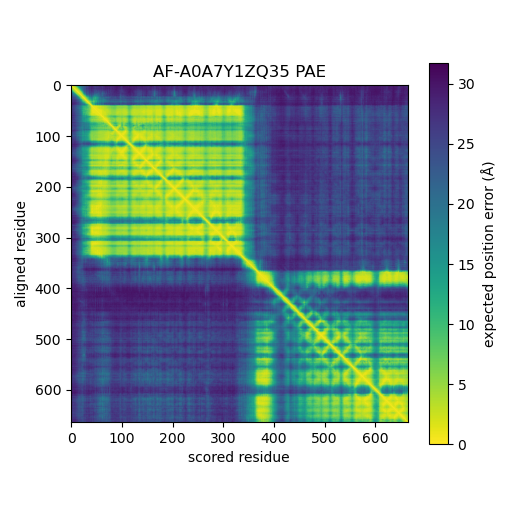U A O 1
#

Foldseek 3Di:
DDDDDDDDDDDPPPPPPPPPDPPLPPVPQDPPDDPDPPPPALDDSSLPLVVVLVVLLVQLVVVPCVVQVVVVCQCVPFDFPDWDADPVQRWIKTKGQAPVRWIKIKIWGFDDDPDDDPQRGWIKIKMATDQHDDQQKTWHAIKIWTDRLKTKIAGQWIWIARQLQRKIKTKHFIWMWHFQDCDVPRKGKIKIWTAQMWMWMAGSNWIKIKGRWTKIWMWIWDQDPLGTKTKIKIFIWIWIQGVSSVRFIKIKGWPFIWMDIHPDPDPPDDPPQDATQFTWIWIATPQGWIKIKTQDADVVVPRGRPAQKIWIWIDDPPDIDIDIDGPVSNRVSNDNPPPPPPPPCPCVVVVSLQSSLSSLPPDDPADALDDPSCPLVVVLVVLCVQLVVVVVVVVVVPPPPDPVPPPPPPDPPDPDPDDDDDDDPDPDLPDPDDDDDDDDFPDDDDPFDKGWDQDDFDDRPQFDKTWHWTWTWGDDPADKTKTATCWIWIATNQGKIKIKHAIWIWDADDDQKGKTKTFTAQMKIQTQPDNDDPDDRQKTKGGWGWIWMWIDDNPDPDFTKTKTATWIWMQHVSSVRWIKIKGWPFIWIWGFPPPPPPPPDDPPPDDQGTFTQATKMKIATPQGWIKMWGCPPVDRQKIWIWTQGPVGIDIDMDGCVSNRNSRD

Mean predicted aligned error: 18.48 Å

Sequence (664 aa):
MAPRNITLASVAIVSVMAVTMGCSDPSRTADGIPSDDQYQYVINSDNYVDLVAEVFDIYVGDVYNKPLLQSRNVLSAATPATSSFDEDARVRQRTYDCANGGSGSSLHTEYYQQGRTPYPNPQYRSLSFTDCQQGSRTYQGNVEFTEFGNILMESADLRIYGLDDGSEITFSGEAARQYPQHDYDNLESETWRTDHATIAFTTGGQETQISDMTSYFERGYVLSPGGLTYHIELYGDFTLRTSLTSGHAVDVSTTDSFSTGSDVSGYPATPVDWWFYHGQLMVTAEDGSSLKLEPAVDEEYGNKPTTRDAIVTLQNGDNTLTFTVPWSQWSDNLQFDSIPSDPFGLEMTRLIESDMAALAIVNTSTVSVINRYNYADLIDKVFAIYTGSLYRASLAGWPNGVETGEPNLVSVNDNSYLGKILVSANYQCSNDFGAEHVFNPTSYYGDRGYAEWEFNRYNCGTSGFSFHGYAQQRQWSGAGSTLASRELLITDPQGATIRLSGWMQNRWFGKHTFNQVWRTQDSEIEITLTDQPGSAVDMSVTGMSTYYGWGSASYAPVPPVAMLDGHFTVQASWAGHETLQVQALDSIRLTKAINDNSDGEGPYAFAENYHPITGRLSVTAGDGSSLVLDVNTGDDSTVNIAITDHMGSTEFTDEWSTWANGFE

pLDDT: mean 70.99, std 22.95, range [22.97, 98.5]

Nearest PDB structures (foldseek):
  8us4-assembly1_A  TM=2.261E-01  e=8.758E-01  Pseudomonas aeruginosa PAO1
  3qq2-assembly2_C  TM=1.901E-01  e=4.400E-01  Bordetella pertussis